Protein 8K5U (pdb70)

B-factor: mean 25.73, std 8.74, range [14.36, 67.32]

Secondary structure (DSSP, 8-state):
---EEEEE----SHHHHHHHHHTTTSEEEEESSSS-TT-TTEEEEEEESTTTTHHHHHHHHHHHTTTTEEEE--HIIIIIGGGT-HHHHHHHHH-SEEEESSTTGGGGS-HHHHTTEEE--------PPPP--SSSEEEEEES-S-GGG-HHHHHHHHHHTTT-TTEEEEEE---SSHHHHHHHHHHHHH-TTEEEEES--HHHHHHHHHHSSEEEE--S--S--HHHHHHHTTT--EEEE-SHHHHHHH-TT-S-EE-TT-HHHHHHHHHHHHTT----S-SHHHHHHHHHHHHGGGG-HHHHHHHHHHHHHHH-/---EEEEE----SHHHHHHHHHTTTSEEEEESSSS-SS-TTEEEEEEE-TTTTHHHHHHHHHHHTTTTEEEE--HHIIIIIHHH-HHHHHHHHH-SEEEESSTTGGGGS-HHHHTTEEE--------PPPP--SSSEEEEEES-S-GGG-HHHHHHHHHHTTT-TTEEEEEE----STTHHHHHHHHHHH-TTEEEEE---HHHHHHHHHHSSEEEE--S--S--HHHHHHHTTT--EEEESSHHHHHHH-TT-S-EE-TT-HHHHHHHHHHHHTTSS-BTTBPPPSHHHHHHHHHHHHGGGG-HHHHHHHHHHHHHHH-

Sequence (636 aa):
SRPSVAIVSPNWQTARRWQEFLDGTCNVRMTQRWPDDGSQDDVVMLALHARRSADSIEAWASVHGDRGLAVVLTGTDLYQDIVVDPRARHSLELAGQLVVLQDLGAEALPPALRGKTRVIYQSTPSQAAASKPDTVLQALMVGHLREVKSPQTLFQAARLLAGHDDIRIDHIGEALDPVLGEQALATQRDCPNYRWLGALPHDGTRERIRCAHLLVHASAMEGGAHVIMEAVCSGTPVLASRIPGNVGMLGADYAGYFTHGDAAALAALLVRCRQGQAVPADPLLARLGAQCALRAPLFAPEAERAALLRLVADLMSRPSVAIVSPNWQTARRWQEFLDGTCNVRMTQRWPDDGSQDDVVMLALHARRSADSIEAWASVHGDRGLAVVLTGTDLYQDIVVDPRARHSLELAGQLVVLQDLGAEALPPALRGKTRVIYQSTPSQAAASKPDTVLQALMVGHLREVKSPQTLFQAARLLAGHDDIRIDHIGEALDPVLGEQALATQRDCPNYRWLGALPHDGTRERIRCAHLLVHASAMEGGAHVIMEAVCSGTPVLASRIPGNVGMLGADYAGYFTHGDAAALAALLVRCRQGQAASGDVPADPLLARLGAQCALRAPLFAPEAERAALLRLVADLM

Foldseek 3Di:
DAAEEEEADCCQDDLNLLCVLCVVGHNYDYDNAAPDDPNPRHQAYEYEDLVSHLNNLVVCCVPPQQQRFEYEDKFCLLPPCLVDPVSSVVSLVRHQAYEFAFDLSLVSDDPVSSVRYDYFHAADAFAEADDADLQAAEEEEEEADDVQQVCVLVLVLLVVCLVPPRYAYEYEHAPPPVVSVVSLVVSVVVRVRYHYPHHDDPVVVLVVLRHGQAYEGQGPTIRADPSCLSNLSNLHFYQYEPYSNVCRQQHPPQPRYDHHPPSVRVNVVSVLLSQQGDVGPHCNSVSRRVSSPVSNVSRHSVSNSVVSVVSSVVSD/DAAEEEEADCVADDSVLLCVLCVPGHNYDYDHAPPDPPPPRHQAYEYEDLVSHLNRLVVVCVPVQQQRFEYEDKFCLLPPCLVPPVSSVVSLVSHQAYEFAFDLLLVSDDPVSSVRYDYFHAADAFAEADDADLQAAEEEEEEADDVQQVCVLVLVLLVVCLVPPRYAYEYEHAPPPPVSVVSLVVSCVVRVRYYYPHHDDPVVVLVVLSHGQEYEGQGPTIRADPSCLSNLRSLHFYQYEPYSNVCRQQHPPQPRYDHHSCSVRNSVSRVLLSQQRAAPVPRGGRCNSVSRSVSSPVRNVSRHSVRSSVVSVVVSVVSD

Radius of gyration: 29.6 Å; Cα contacts (8 Å, |Δi|>4): 1330; chains: 2; bounding box: 64×74×71 Å

Solvent-accessible surface area: 27263 Å² total; per-residue (Å²): 164,94,38,12,0,0,0,0,21,74,118,89,106,28,11,105,20,2,33,108,34,0,79,65,82,3,67,20,54,70,21,137,112,16,67,54,147,36,14,148,98,10,63,0,0,0,0,11,77,0,112,160,5,3,48,0,0,90,19,1,22,94,95,60,36,79,122,3,0,0,0,7,0,39,7,68,3,5,73,76,17,11,110,123,40,112,133,0,87,90,2,0,86,37,0,12,23,0,0,0,15,0,83,44,0,19,120,36,2,46,101,80,9,102,43,18,26,57,58,4,31,15,3,12,86,91,46,85,73,19,117,53,76,75,103,15,0,36,0,3,6,16,14,74,0,111,107,42,43,10,0,73,10,0,9,85,0,6,95,88,10,50,76,69,112,48,4,113,5,10,1,6,5,91,36,71,39,95,105,4,4,114,68,0,79,26,3,70,176,60,4,118,37,2,111,53,43,11,68,61,98,44,110,28,12,37,72,92,0,50,58,4,14,0,0,0,2,1,1,44,33,19,3,8,6,42,22,0,0,6,0,6,7,1,44,1,12,0,0,0,0,130,13,72,0,0,26,0,3,1,5,98,112,12,44,0,22,4,75,74,46,56,11,63,33,0,8,55,25,0,48,107,0,47,92,8,30,88,180,70,87,20,95,14,30,67,116,0,29,53,12,5,64,137,48,23,92,65,0,30,33,101,50,5,100,63,33,0,65,64,0,4,48,48,13,112,166,104,37,14,0,0,0,0,23,62,93,96,88,22,8,104,19,2,33,105,32,0,76,63,79,3,80,15,53,78,20,128,127,11,74,52,99,38,16,151,114,8,70,0,0,0,0,12,83,0,104,158,4,0,55,3,0,59,25,0,23,97,97,68,38,70,88,3,0,0,0,7,0,42,7,66,2,9,78,87,7,23,83,98,38,114,115,0,91,83,1,0,87,35,0,11,23,0,0,0,10,1,84,43,0,13,115,40,8,52,116,79,7,107,43,17,26,55,60,3,29,17,3,12,89,90,44,82,73,21,118,54,72,80,101,20,0,38,0,3,5,15,13,70,0,107,112,55,45,10,0,77,12,0,9,89,0,6,91,88,9,52,76,70,111,52,4,112,5,10,0,5,5,90,35,72,62,95,108,10,5,114,67,0,77,28,3,65,177,67,5,123,32,3,109,52,41,11,70,48,104,48,107,30,12,47,70,92,0,50,58,3,12,0,0,0,2,1,2,46,42,18,3,9,5,37,23,0,0,4,0,7,8,1,44,0,9,0,0,0,0,126,14,69,0,0,28,0,3,2,5,99,112,12,40,0,23,2,74,70,44,55,13,66,34,0,7,55,16,0,37,103,0,52,99,13,36,50,62,84,73,148,98,110,39,39,102,10,26,76,122,0,28,54,10,5,63,142,50,26,92,67,0,31,31,105,48,5,105,62,34,0,64,64,0,4,48,49,10,104

Organism: NCBI:txid1917967

Structure (mmCIF, N/CA/C/O backbone):
data_8K5U
#
_entry.id   8K5U
#
_cell.length_a   80.826
_cell.length_b   73.790
_cell.length_c   81.280
_cell.angle_alpha   90.00
_cell.angle_beta   116.11
_cell.angle_gamma   90.00
#
_symmetry.space_group_name_H-M   'P 1 21 1'
#
loop_
_entity.id
_entity.type
_entity.pdbx_description
1 polymer 'Se glycosyltransferase'
2 water water
#
loop_
_atom_site.group_PDB
_atom_site.id
_atom_site.type_symbol
_atom_site.label_atom_id
_atom_site.label_alt_id
_atom_site.label_comp_id
_atom_site.label_asym_id
_atom_site.label_entity_id
_atom_site.label_seq_id
_atom_site.pdbx_PDB_ins_code
_atom_site.Cartn_x
_atom_site.Cartn_y
_atom_site.Cartn_z
_atom_site.occupancy
_atom_site.B_iso_or_equiv
_atom_site.auth_seq_id
_atom_site.auth_comp_id
_atom_site.auth_asym_id
_atom_site.auth_atom_id
_atom_site.pdbx_PDB_model_num
ATOM 1 N N . SER A 1 2 ? 11.948 35.959 -23.178 1.00 35.65 2 SER A N 1
ATOM 2 C CA . SER A 1 2 ? 10.755 36.125 -22.356 1.00 37.35 2 SER A CA 1
ATOM 3 C C . SER A 1 2 ? 11.126 36.184 -20.861 1.00 39.31 2 SER A C 1
ATOM 4 O O . SER A 1 2 ? 10.292 36.527 -20.006 1.00 29.99 2 SER A O 1
ATOM 7 N N . ARG A 1 3 ? 12.388 35.858 -20.553 1.00 35.34 3 ARG A N 1
ATOM 8 C CA . ARG A 1 3 ? 12.900 35.931 -19.195 1.00 32.95 3 ARG A CA 1
ATOM 9 C C . ARG A 1 3 ? 14.275 36.583 -19.242 1.00 29.49 3 ARG A C 1
ATOM 10 O O . ARG A 1 3 ? 15.036 36.344 -20.187 1.00 28.02 3 ARG A O 1
ATOM 18 N N . PRO A 1 4 ? 14.614 37.420 -18.262 1.00 29.01 4 PRO A N 1
ATOM 19 C CA . PRO A 1 4 ? 15.926 38.080 -18.286 1.00 29.82 4 PRO A CA 1
ATOM 20 C C . PRO A 1 4 ? 17.048 37.081 -18.027 1.00 27.54 4 PRO A C 1
ATOM 21 O O . PRO A 1 4 ? 16.919 36.170 -17.204 1.00 21.41 4 PRO A O 1
ATOM 25 N N . SER A 1 5 ? 18.155 37.268 -18.748 1.00 27.24 5 SER A N 1
ATOM 26 C CA . SER A 1 5 ? 19.326 36.400 -18.674 1.00 23.08 5 SER A CA 1
ATOM 27 C C . SER A 1 5 ? 20.325 36.933 -17.650 1.00 25.82 5 SER A C 1
ATOM 28 O O . SER A 1 5 ? 20.849 38.046 -17.804 1.00 25.78 5 SER A O 1
ATOM 31 N N . VAL A 1 6 ? 20.596 36.129 -16.618 1.00 24.32 6 VAL A N 1
ATOM 32 C CA . VAL A 1 6 ? 21.445 36.491 -15.488 1.00 21.59 6 VAL A CA 1
ATOM 33 C C . VAL A 1 6 ? 22.633 35.540 -15.434 1.00 25.77 6 VAL A C 1
ATOM 34 O O . VAL A 1 6 ? 22.455 34.320 -15.372 1.00 25.02 6 VAL A O 1
ATOM 38 N N . ALA A 1 7 ? 23.841 36.090 -15.418 1.00 26.07 7 ALA A N 1
ATOM 39 C CA . ALA A 1 7 ? 25.049 35.287 -15.274 1.00 24.02 7 ALA A CA 1
ATOM 40 C C . ALA A 1 7 ? 25.552 35.369 -13.838 1.00 22.79 7 ALA A C 1
ATOM 41 O O . ALA A 1 7 ? 25.678 36.465 -13.277 1.00 22.52 7 ALA A O 1
ATOM 43 N N . ILE A 1 8 ? 25.828 34.214 -13.244 1.00 21.81 8 ILE A N 1
ATOM 44 C CA . ILE A 1 8 ? 26.478 34.127 -11.943 1.00 23.55 8 ILE A CA 1
ATOM 45 C C . ILE A 1 8 ? 27.896 33.624 -12.201 1.00 26.74 8 ILE A C 1
ATOM 46 O O . ILE A 1 8 ? 28.094 32.494 -12.666 1.00 25.76 8 ILE A O 1
ATOM 51 N N . VAL A 1 9 ? 28.891 34.473 -11.952 1.00 27.61 9 VAL A N 1
ATOM 52 C CA . VAL A 1 9 ? 30.287 34.118 -12.197 1.00 28.49 9 VAL A CA 1
ATOM 53 C C . VAL A 1 9 ? 30.896 33.627 -10.890 1.00 29.75 9 VAL A C 1
ATOM 54 O O . VAL A 1 9 ? 30.907 34.352 -9.887 1.00 27.28 9 VAL A O 1
ATOM 58 N N . SER A 1 10 ? 31.404 32.396 -10.898 1.00 31.12 10 SER A N 1
ATOM 59 C CA . SER A 1 10 ? 32.051 31.831 -9.721 1.00 34.22 10 SER A CA 1
ATOM 60 C C . SER A 1 10 ? 33.093 30.810 -10.170 1.00 38.04 10 SER A C 1
ATOM 61 O O . SER A 1 10 ? 32.917 30.175 -11.216 1.00 35.30 10 SER A O 1
ATOM 64 N N . PRO A 1 11 ? 34.173 30.601 -9.390 1.00 43.26 11 PRO A N 1
ATOM 65 C CA . PRO A 1 11 ? 35.231 29.719 -9.898 1.00 44.84 11 PRO A CA 1
ATOM 66 C C . PRO A 1 11 ? 34.878 28.245 -9.814 1.00 44.55 11 PRO A C 1
ATOM 67 O O . PRO A 1 11 ? 35.462 27.469 -10.567 1.00 46.55 11 PRO A O 1
ATOM 71 N N . ASN A 1 20 ? 24.694 22.831 -3.202 1.00 47.13 20 ASN A N 1
ATOM 72 C CA . ASN A 1 20 ? 23.352 23.412 -3.153 1.00 49.77 20 ASN A CA 1
ATOM 73 C C . ASN A 1 20 ? 23.266 24.527 -2.099 1.00 44.82 20 ASN A C 1
ATOM 74 O O . ASN A 1 20 ? 22.427 25.433 -2.189 1.00 38.71 20 ASN A O 1
ATOM 79 N N . TRP A 1 21 ? 24.164 24.463 -1.112 1.00 46.19 21 TRP A N 1
ATOM 80 C CA . TRP A 1 21 ? 24.222 25.444 -0.034 1.00 40.95 21 TRP A CA 1
ATOM 81 C C . TRP A 1 21 ? 25.174 26.597 -0.315 1.00 38.57 21 TRP A C 1
ATOM 82 O O . TRP A 1 21 ? 25.084 27.626 0.364 1.00 37.29 21 TRP A O 1
ATOM 93 N N . GLN A 1 22 ? 26.093 26.438 -1.267 1.00 40.04 22 GLN A N 1
ATOM 94 C CA . GLN A 1 22 ? 27.020 27.499 -1.635 1.00 34.47 22 GLN A CA 1
ATOM 95 C C . GLN A 1 22 ? 26.302 28.582 -2.433 1.00 28.56 22 GLN A C 1
ATOM 96 O O . GLN A 1 22 ? 25.259 28.350 -3.062 1.00 26.66 22 GLN A O 1
ATOM 102 N N . THR A 1 23 ? 26.876 29.786 -2.402 1.00 25.61 23 THR A N 1
ATOM 103 C CA . THR A 1 23 ? 26.131 30.964 -2.835 1.00 23.84 23 THR A CA 1
ATOM 104 C C . THR A 1 23 ? 25.721 30.864 -4.298 1.00 25.76 23 THR A C 1
ATOM 105 O O . THR A 1 23 ? 24.565 31.137 -4.648 1.00 22.21 23 THR A O 1
ATOM 109 N N . ALA A 1 24 ? 26.645 30.451 -5.169 1.00 21.15 24 ALA A N 1
ATOM 110 C CA . ALA A 1 24 ? 26.314 30.382 -6.588 1.00 23.32 24 ALA A CA 1
ATOM 111 C C . ALA A 1 24 ? 25.095 29.497 -6.828 1.00 26.08 24 ALA A C 1
ATOM 112 O O . ALA A 1 24 ? 24.205 29.855 -7.609 1.00 23.77 24 ALA A O 1
ATOM 114 N N . ARG A 1 25 ? 25.020 28.348 -6.149 1.00 24.42 25 ARG A N 1
ATOM 115 C CA . ARG A 1 25 ? 23.890 27.443 -6.354 1.00 29.07 25 ARG A CA 1
ATOM 116 C C . ARG A 1 25 ? 22.643 27.915 -5.615 1.00 24.95 25 ARG A C 1
ATOM 117 O O . ARG A 1 25 ? 21.531 27.820 -6.152 1.00 24.89 25 ARG A O 1
ATOM 125 N N . ARG A 1 26 ? 22.810 28.397 -4.378 1.00 22.37 26 ARG A N 1
ATOM 126 C CA . ARG A 1 26 ? 21.690 28.948 -3.621 1.00 24.79 26 ARG A CA 1
ATOM 127 C C . ARG A 1 26 ? 21.020 30.079 -4.392 1.00 23.00 26 ARG A C 1
ATOM 128 O O . ARG A 1 26 ? 19.793 30.113 -4.532 1.00 17.87 26 ARG A O 1
ATOM 136 N N . TRP A 1 27 ? 21.825 30.989 -4.939 1.00 20.86 27 TRP A N 1
ATOM 137 C CA . TRP A 1 27 ? 21.286 32.114 -5.689 1.00 20.63 27 TRP A CA 1
ATOM 138 C C . TRP A 1 27 ? 20.712 31.679 -7.028 1.00 22.82 27 TRP A C 1
ATOM 139 O O . TRP A 1 27 ? 19.727 32.262 -7.495 1.00 17.65 27 TRP A O 1
ATOM 150 N N . GLN A 1 28 ? 21.315 30.673 -7.664 1.00 18.85 28 GLN A N 1
ATOM 151 C CA . GLN A 1 28 ? 20.740 30.159 -8.898 1.00 23.87 28 GLN A CA 1
ATOM 152 C C . GLN A 1 28 ? 19.351 29.581 -8.658 1.00 25.79 28 GLN A C 1
ATOM 153 O O . GLN A 1 28 ? 18.443 29.769 -9.475 1.00 21.60 28 GLN A O 1
ATOM 159 N N . GLU A 1 29 ? 19.162 28.892 -7.530 1.00 25.04 29 GLU A N 1
ATOM 160 C CA . GLU A 1 29 ? 17.852 28.332 -7.224 1.00 26.43 29 GLU A CA 1
ATOM 161 C C . GLU A 1 29 ? 16.845 29.432 -6.895 1.00 22.63 29 GLU A C 1
ATOM 162 O O . GLU A 1 29 ? 15.697 29.376 -7.347 1.00 23.38 29 GLU A O 1
ATOM 168 N N . PHE A 1 30 ? 17.260 30.452 -6.142 1.00 21.08 30 PHE A N 1
ATOM 169 C CA . PHE A 1 30 ? 16.361 31.577 -5.872 1.00 25.04 30 PHE A CA 1
ATOM 170 C C . PHE A 1 30 ? 15.874 32.224 -7.166 1.00 23.52 30 PHE A C 1
ATOM 171 O O . PHE A 1 30 ? 14.702 32.589 -7.289 1.00 21.94 30 PHE A O 1
ATOM 179 N N . LEU A 1 31 ? 16.762 32.386 -8.139 1.00 23.26 31 LEU A N 1
ATOM 180 C CA . LEU A 1 31 ? 16.453 33.157 -9.334 1.00 25.12 31 LEU A CA 1
ATOM 181 C C . LEU A 1 31 ? 15.838 32.321 -10.448 1.00 27.49 31 LEU A C 1
ATOM 182 O O . LEU A 1 31 ? 15.331 32.891 -11.419 1.00 26.64 31 LEU A O 1
ATOM 187 N N . ASP A 1 32 ? 15.869 30.989 -10.321 1.00 27.62 32 ASP A N 1
ATOM 188 C CA . ASP A 1 32 ? 15.537 30.096 -11.423 1.00 28.68 32 ASP A CA 1
ATOM 189 C C . ASP A 1 32 ? 14.070 30.193 -11.831 1.00 28.48 32 ASP A C 1
ATOM 190 O O . ASP A 1 32 ? 13.729 29.848 -12.968 1.00 27.63 32 ASP A O 1
ATOM 195 N N . GLY A 1 33 ? 13.206 30.684 -10.944 1.00 28.64 33 GLY A N 1
ATOM 196 C CA . GLY A 1 33 ? 11.796 30.792 -11.278 1.00 30.71 33 GLY A CA 1
ATOM 197 C C . GLY A 1 33 ? 11.501 31.869 -12.306 1.00 30.92 33 GLY A C 1
ATOM 198 O O . GLY A 1 33 ? 10.682 31.669 -13.203 1.00 31.56 33 GLY A O 1
ATOM 199 N N . THR A 1 34 ? 12.151 33.029 -12.194 1.00 28.05 34 THR A N 1
ATOM 200 C CA . THR A 1 34 ? 11.790 34.155 -13.043 1.00 29.50 34 THR A CA 1
ATOM 201 C C . THR A 1 34 ? 12.821 34.524 -14.100 1.00 29.28 34 THR A C 1
ATOM 202 O O . THR A 1 34 ? 12.441 35.142 -15.100 1.00 30.70 34 THR A O 1
ATOM 206 N N . CYS A 1 35 ? 14.096 34.161 -13.915 1.00 26.82 35 CYS A N 1
ATOM 207 C CA . CYS A 1 35 ? 15.180 34.477 -14.837 1.00 25.94 35 CYS A CA 1
ATOM 208 C C . CYS A 1 35 ? 15.719 33.218 -15.515 1.00 29.79 35 CYS A C 1
ATOM 209 O O . CYS A 1 35 ? 15.519 32.093 -15.046 1.00 28.83 35 CYS A O 1
ATOM 212 N N . ASN A 1 36 ? 16.424 33.417 -16.629 1.00 28.44 36 ASN A N 1
ATOM 213 C CA . ASN A 1 36 ? 17.333 32.401 -17.164 1.00 29.77 36 ASN A CA 1
ATOM 214 C C . ASN A 1 36 ? 18.684 32.609 -16.499 1.00 27.57 36 ASN A C 1
ATOM 215 O O . ASN A 1 36 ? 19.453 33.482 -16.912 1.00 26.56 36 ASN A O 1
ATOM 220 N N . VAL A 1 37 ? 18.976 31.809 -15.472 1.00 28.24 37 VAL A N 1
ATOM 221 C CA . VAL A 1 37 ? 20.223 31.893 -14.719 1.00 29.26 37 VAL A CA 1
ATOM 222 C C . VAL A 1 37 ? 21.154 30.799 -15.192 1.00 28.70 37 VAL A C 1
ATOM 223 O O . VAL A 1 37 ? 20.717 29.690 -15.495 1.00 32.97 37 VAL A O 1
ATOM 227 N N . ARG A 1 38 ? 22.442 31.096 -15.212 1.00 30.78 38 ARG A N 1
ATOM 228 C CA . ARG A 1 38 ? 23.450 30.073 -15.442 1.00 34.17 38 ARG A CA 1
ATOM 229 C C . ARG A 1 38 ? 24.711 30.465 -14.696 1.00 34.67 38 ARG A C 1
ATOM 230 O O . ARG A 1 38 ? 25.126 31.633 -14.730 1.00 32.71 38 ARG A O 1
ATOM 238 N N . MET A 1 39 ? 25.287 29.491 -13.996 1.00 33.49 39 MET A N 1
ATOM 239 C CA . MET A 1 39 ? 26.595 29.664 -13.397 1.00 35.45 39 MET A CA 1
ATOM 240 C C . MET A 1 39 ? 27.660 29.444 -14.462 1.00 34.01 39 MET A C 1
ATOM 241 O O . MET A 1 39 ? 27.514 28.594 -15.346 1.00 33.64 39 MET A O 1
ATOM 246 N N . THR A 1 40 ? 28.717 30.245 -14.396 1.00 34.96 40 THR A N 1
ATOM 247 C CA . THR A 1 40 ? 29.822 30.113 -15.329 1.00 34.08 40 THR A CA 1
ATOM 248 C C . THR A 1 40 ? 31.074 30.621 -14.640 1.00 34.67 40 THR A C 1
ATOM 249 O O . THR A 1 40 ? 31.006 31.484 -13.758 1.00 32.57 40 THR A O 1
ATOM 253 N N . GLN A 1 41 ? 32.217 30.061 -15.033 1.00 34.00 41 GLN A N 1
ATOM 254 C CA . GLN A 1 41 ? 33.494 30.428 -14.435 1.00 33.76 41 GLN A CA 1
ATOM 255 C C . GLN A 1 41 ? 34.133 31.650 -15.087 1.00 32.55 41 GLN A C 1
ATOM 256 O O . GLN A 1 41 ? 34.865 32.383 -14.419 1.00 33.08 41 GLN A O 1
ATOM 262 N N . ARG A 1 42 ? 33.891 31.874 -16.376 1.00 32.69 42 ARG A N 1
ATOM 263 C CA . ARG A 1 42 ? 34.398 33.025 -17.109 1.00 35.53 42 ARG A CA 1
ATOM 264 C C . ARG A 1 42 ? 33.224 33.635 -17.852 1.00 37.97 42 ARG A C 1
ATOM 265 O O . ARG A 1 42 ? 32.379 32.902 -18.373 1.00 39.90 42 ARG A O 1
ATOM 273 N N . TRP A 1 43 ? 33.151 34.966 -17.910 1.00 36.53 43 TRP A N 1
ATOM 274 C CA . TRP A 1 43 ? 31.832 35.425 -18.328 1.00 37.21 43 TRP A CA 1
ATOM 275 C C . TRP A 1 43 ? 31.611 35.339 -19.830 1.00 41.31 43 TRP A C 1
ATOM 276 O O . TRP A 1 43 ? 30.683 34.634 -20.259 1.00 43.16 43 TRP A O 1
ATOM 287 N N . PRO A 1 44 ? 32.370 36.063 -20.672 1.00 35.35 44 PRO A N 1
ATOM 288 C CA . PRO A 1 44 ? 32.038 36.015 -22.101 1.00 37.92 44 PRO A CA 1
ATOM 289 C C . PRO A 1 44 ? 32.147 34.575 -22.575 1.00 39.72 44 PRO A C 1
ATOM 290 O O . PRO A 1 44 ? 33.192 34.162 -23.089 1.00 42.36 44 PRO A O 1
ATOM 294 N N . ASP A 1 45 ? 31.089 33.787 -22.344 1.00 37.15 45 ASP A N 1
ATOM 295 C CA . ASP A 1 45 ? 31.065 32.373 -22.697 1.00 42.49 45 ASP A CA 1
ATOM 296 C C . ASP A 1 45 ? 30.133 32.166 -23.888 1.00 46.82 45 ASP A C 1
ATOM 297 O O . ASP A 1 45 ? 29.868 33.102 -24.657 1.00 47.68 45 ASP A O 1
ATOM 302 N N . ASP A 1 46 ? 29.629 30.943 -24.034 1.00 47.98 46 ASP A N 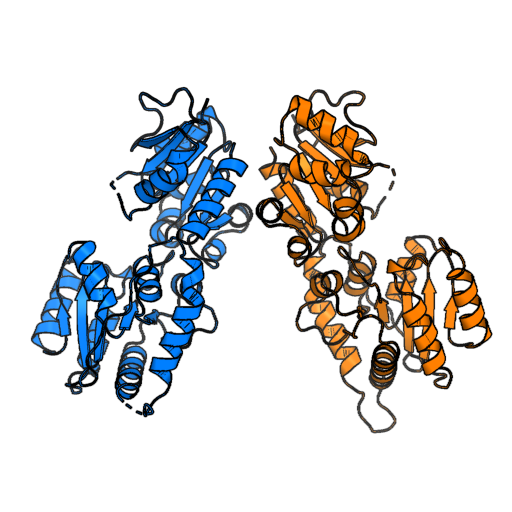1
ATOM 303 C CA . ASP A 1 46 ? 28.857 30.609 -25.223 1.00 51.46 46 ASP A CA 1
ATOM 304 C C . ASP A 1 46 ? 27.457 31.205 -25.163 1.00 47.85 46 ASP A C 1
ATOM 305 O O . ASP A 1 46 ? 26.970 31.772 -26.149 1.00 50.59 46 ASP A O 1
ATOM 310 N N . GLY A 1 47 ? 26.802 31.113 -24.010 1.00 48.59 47 GLY A N 1
ATOM 311 C CA . GLY A 1 47 ? 25.439 31.594 -23.907 1.00 49.04 47 GLY A CA 1
ATOM 312 C C . GLY A 1 47 ? 25.288 32.997 -23.353 1.00 44.52 47 GLY A C 1
ATOM 313 O O . GLY A 1 47 ? 24.331 33.277 -22.626 1.00 43.91 47 GLY A O 1
ATOM 314 N N . SER A 1 48 ? 26.204 33.896 -23.709 1.00 44.20 48 SER A N 1
ATOM 315 C CA . SER A 1 48 ? 26.288 35.209 -23.082 1.00 39.72 48 SER A CA 1
ATOM 316 C C . SER A 1 48 ? 25.561 36.306 -23.847 1.00 38.31 48 SER A C 1
ATOM 317 O O . SER A 1 48 ? 25.449 37.423 -23.333 1.00 33.73 48 SER A O 1
ATOM 320 N N . GLN A 1 49 ? 25.058 36.022 -25.048 1.00 40.58 49 GLN A N 1
ATOM 321 C CA . GLN A 1 49 ? 24.643 37.103 -25.936 1.00 41.09 49 GLN A CA 1
ATOM 322 C C . GLN A 1 49 ? 23.488 37.931 -25.376 1.00 37.39 49 GLN A C 1
ATOM 323 O O . GLN A 1 49 ? 23.326 39.088 -25.773 1.00 37.71 49 GLN A O 1
ATOM 329 N N . ASP A 1 50 ? 22.693 37.394 -24.452 1.00 36.35 50 ASP A N 1
ATOM 330 C CA . ASP A 1 50 ? 21.497 38.094 -23.998 1.00 35.12 50 ASP A CA 1
ATOM 331 C C . ASP A 1 50 ? 21.569 38.542 -22.537 1.00 31.47 50 ASP A C 1
ATOM 332 O O . ASP A 1 50 ? 20.570 39.036 -21.999 1.00 28.03 50 ASP A O 1
ATOM 337 N N . ASP A 1 51 ? 22.718 38.399 -21.886 1.00 26.97 51 ASP A N 1
ATOM 338 C CA . ASP A 1 51 ? 22.785 38.663 -20.455 1.00 27.51 51 ASP A CA 1
ATOM 339 C C . ASP A 1 51 ? 22.524 40.136 -20.167 1.00 26.82 51 ASP A C 1
ATOM 340 O O . ASP A 1 51 ? 23.049 41.017 -20.859 1.00 25.15 51 ASP A O 1
ATOM 345 N N . VAL A 1 52 ? 21.693 40.405 -19.158 1.00 25.49 52 VAL A N 1
ATOM 346 C CA . VAL A 1 52 ? 21.469 41.769 -18.697 1.00 24.71 52 VAL A CA 1
ATOM 347 C C . VAL A 1 52 ? 22.054 42.027 -17.314 1.00 19.97 52 VAL A C 1
ATOM 348 O O . VAL A 1 52 ? 22.314 43.189 -16.986 1.00 18.27 52 VAL A O 1
ATOM 352 N N . VAL A 1 53 ? 22.292 40.997 -16.508 1.00 21.30 53 VAL A N 1
ATOM 353 C CA . VAL A 1 53 ? 22.770 41.142 -15.133 1.00 19.61 53 VAL A CA 1
ATOM 354 C C . VAL A 1 53 ? 23.962 40.206 -14.958 1.00 23.25 53 VAL A C 1
ATOM 355 O O . VAL A 1 53 ? 23.923 39.053 -15.412 1.00 19.47 53 VAL A O 1
ATOM 359 N N . MET A 1 54 ? 25.020 40.689 -14.305 1.00 18.02 54 MET A N 1
ATOM 360 C CA . MET A 1 54 ? 26.094 39.808 -13.887 1.00 17.60 54 MET A CA 1
ATOM 361 C C . MET A 1 54 ? 26.248 39.896 -12.379 1.00 17.69 54 MET A C 1
ATOM 362 O O . MET A 1 54 ? 26.332 40.995 -11.820 1.00 17.77 54 MET A O 1
ATOM 367 N N . LEU A 1 55 ? 26.263 38.743 -11.725 1.00 16.37 55 LEU A N 1
ATOM 368 C CA . LEU A 1 55 ? 26.471 38.653 -10.282 1.00 18.28 55 LEU A CA 1
ATOM 369 C C . LEU A 1 55 ? 27.790 37.912 -10.073 1.00 21.28 55 LEU A C 1
ATOM 370 O O . LEU A 1 55 ? 27.858 36.690 -10.256 1.00 19.33 55 LEU A O 1
ATOM 375 N N . ALA A 1 56 ? 28.839 38.644 -9.697 1.00 19.13 56 ALA A N 1
ATOM 376 C CA . ALA A 1 56 ? 30.190 38.086 -9.658 1.00 20.84 56 ALA A CA 1
ATOM 377 C C . ALA A 1 56 ? 30.612 37.821 -8.218 1.00 21.44 56 ALA A C 1
ATOM 378 O O . ALA A 1 56 ? 30.514 38.708 -7.357 1.00 19.68 56 ALA A O 1
ATOM 380 N N . LEU A 1 57 ? 31.049 36.595 -7.957 1.00 19.84 57 LEU A N 1
ATOM 381 C CA . LEU A 1 57 ? 31.590 36.194 -6.664 1.00 29.42 57 LEU A CA 1
ATOM 382 C C . LEU A 1 57 ? 33.117 36.160 -6.724 1.00 29.24 57 LEU A C 1
ATOM 383 O O . LEU A 1 57 ? 33.703 35.884 -7.774 1.00 30.75 57 LEU A O 1
ATOM 388 N N . HIS A 1 58 ? 33.754 36.472 -5.594 1.00 29.89 58 HIS A N 1
ATOM 389 C CA . HIS A 1 58 ? 35.211 36.376 -5.460 1.00 34.70 58 HIS A CA 1
ATOM 390 C C . HIS A 1 58 ? 35.905 37.286 -6.465 1.00 37.40 58 HIS A C 1
ATOM 391 O O . HIS A 1 58 ? 36.378 36.811 -7.506 1.00 36.84 58 HIS A O 1
ATOM 398 N N . ALA A 1 59 ? 35.981 38.586 -6.147 1.00 36.09 59 ALA A N 1
ATOM 399 C CA . ALA A 1 59 ? 36.416 39.587 -7.120 1.00 35.51 59 ALA A CA 1
ATOM 400 C C . ALA A 1 59 ? 37.803 39.282 -7.690 1.00 38.13 59 ALA A C 1
ATOM 401 O O . ALA A 1 59 ? 38.047 39.478 -8.889 1.00 34.60 59 ALA A O 1
ATOM 403 N N . ARG A 1 60 ? 38.722 38.790 -6.854 1.00 36.07 60 ARG A N 1
ATOM 404 C CA . ARG A 1 60 ? 40.087 38.563 -7.317 1.00 34.33 60 ARG A CA 1
ATOM 405 C C . ARG A 1 60 ? 40.138 37.505 -8.415 1.00 35.36 60 ARG A C 1
ATOM 406 O O . ARG A 1 60 ? 40.726 37.727 -9.477 1.00 35.34 60 ARG A O 1
ATOM 414 N N . ARG A 1 61 ? 39.543 36.340 -8.178 1.00 35.05 61 ARG A N 1
ATOM 415 C CA . ARG A 1 61 ? 39.601 35.297 -9.193 1.00 35.82 61 ARG A CA 1
ATOM 416 C C . ARG A 1 61 ? 38.683 35.588 -10.372 1.00 35.69 61 ARG A C 1
ATOM 417 O O . ARG A 1 61 ? 38.920 35.067 -11.466 1.00 34.95 61 ARG A O 1
ATOM 425 N N . SER A 1 62 ? 37.664 36.433 -10.192 1.00 32.56 62 SER A N 1
ATOM 426 C CA . SER A 1 62 ? 36.730 36.750 -11.264 1.00 32.69 62 SER A CA 1
ATOM 427 C C . SER A 1 62 ? 36.905 38.174 -11.797 1.00 33.70 62 SER A C 1
ATOM 428 O O . SER A 1 62 ? 35.957 38.763 -12.321 1.00 30.49 62 SER A O 1
ATOM 431 N N . ALA A 1 63 ? 38.111 38.741 -11.711 1.00 32.49 63 ALA A N 1
ATOM 432 C CA . ALA A 1 63 ? 38.351 40.143 -12.147 1.00 33.36 63 ALA A CA 1
ATOM 433 C C . ALA A 1 63 ? 38.279 40.291 -13.669 1.00 33.25 63 ALA A C 1
ATOM 434 O O . ALA A 1 63 ? 37.745 41.289 -14.120 1.00 31.50 63 ALA A O 1
ATOM 436 N N . ASP A 1 64 ? 38.827 39.338 -14.411 1.00 33.58 64 ASP A N 1
ATOM 437 C CA . ASP A 1 64 ? 38.801 39.360 -15.896 1.00 32.87 64 ASP A CA 1
ATOM 438 C C . ASP A 1 64 ? 37.359 39.384 -16.409 1.00 32.75 64 ASP A C 1
ATOM 439 O O . ASP A 1 64 ? 37.110 40.066 -17.393 1.00 32.13 64 ASP A O 1
ATOM 444 N N . SER A 1 65 ? 36.469 38.650 -15.752 1.00 31.54 65 SER A N 1
ATOM 445 C CA . SER A 1 65 ? 35.046 38.605 -16.148 1.00 31.09 65 SER A CA 1
ATOM 446 C C . SER A 1 65 ? 34.347 39.906 -15.731 1.00 28.63 65 SER A C 1
ATOM 447 O O . SER A 1 65 ? 33.485 40.356 -16.477 1.00 28.05 65 SER A O 1
ATOM 450 N N . ILE A 1 66 ? 34.721 40.476 -14.586 1.00 25.92 66 ILE A N 1
ATOM 451 C CA . ILE A 1 66 ? 34.175 41.771 -14.201 1.00 27.17 66 ILE A CA 1
ATOM 452 C C . ILE A 1 66 ? 34.628 42.849 -15.178 1.00 26.91 66 ILE A C 1
ATOM 453 O O . ILE A 1 66 ? 33.840 43.704 -15.592 1.00 24.91 66 ILE A O 1
ATOM 458 N N . GLU A 1 67 ? 35.896 42.806 -15.585 1.00 25.25 67 GLU A N 1
ATOM 459 C CA . GLU A 1 67 ? 36.416 43.810 -16.504 1.00 27.38 67 GLU A CA 1
ATOM 460 C C . GLU A 1 67 ? 35.873 43.599 -17.915 1.00 25.33 67 GLU A C 1
ATOM 461 O O . GLU A 1 67 ? 35.639 44.571 -18.642 1.00 24.15 67 GLU A O 1
ATOM 467 N N . ALA A 1 68 ? 35.629 42.345 -18.306 1.00 25.02 68 ALA A N 1
ATOM 468 C CA . ALA A 1 68 ? 34.991 42.088 -19.592 1.00 24.45 68 ALA A CA 1
ATOM 469 C C . ALA A 1 68 ? 33.597 42.700 -19.640 1.00 25.00 68 ALA A C 1
ATOM 470 O O . ALA A 1 68 ? 33.204 43.304 -20.648 1.00 23.33 68 ALA A O 1
ATOM 472 N N . TRP A 1 69 ? 32.839 42.557 -18.555 1.00 24.64 69 TRP A N 1
ATOM 473 C CA . TRP A 1 69 ? 31.489 43.115 -18.495 1.00 25.26 69 TRP A CA 1
ATOM 474 C C . TRP A 1 69 ? 31.520 44.634 -18.617 1.00 23.44 69 TRP A C 1
ATOM 475 O O . TRP A 1 69 ? 30.763 45.226 -19.400 1.00 23.45 69 TRP A O 1
ATOM 486 N N . ALA A 1 70 ? 32.397 45.284 -17.846 1.00 21.72 70 ALA A N 1
ATOM 487 C CA . ALA A 1 70 ? 32.463 46.743 -17.848 1.00 23.24 70 ALA A CA 1
ATOM 488 C C . ALA A 1 70 ? 32.820 47.292 -19.223 1.00 22.96 70 ALA A C 1
ATOM 489 O O . ALA A 1 70 ? 32.339 48.371 -19.603 1.00 21.48 70 ALA A O 1
ATOM 491 N N . SER A 1 71 ? 33.660 46.570 -19.985 1.00 24.72 71 SER A N 1
ATOM 492 C CA . SER A 1 71 ? 34.035 47.017 -21.328 1.00 24.19 71 SER A CA 1
ATOM 493 C C . SER A 1 71 ? 32.852 47.000 -22.291 1.00 25.29 71 SER A C 1
ATOM 494 O O . SER A 1 71 ? 32.888 47.681 -23.324 1.00 22.70 71 SER A O 1
ATOM 497 N N . VAL A 1 72 ? 31.795 46.265 -21.954 1.00 25.62 72 VAL A N 1
ATOM 498 C CA . VAL A 1 72 ? 30.609 46.153 -22.784 1.00 24.28 72 VAL A CA 1
ATOM 499 C C . VAL A 1 72 ? 29.446 46.947 -22.201 1.00 25.99 72 VAL A C 1
ATOM 500 O O . VAL A 1 72 ? 28.659 47.542 -22.943 1.00 25.17 72 VAL A O 1
ATOM 504 N N . HIS A 1 73 ? 29.346 47.004 -20.873 1.00 24.07 73 HIS A N 1
ATOM 505 C CA . HIS A 1 73 ? 28.183 47.590 -20.228 1.00 24.47 73 HIS A CA 1
ATOM 506 C C . HIS A 1 73 ? 28.490 48.720 -19.257 1.00 26.65 73 HIS A C 1
ATOM 507 O O . HIS A 1 73 ? 27.546 49.364 -18.774 1.00 23.45 73 HIS A O 1
ATOM 514 N N . GLY A 1 74 ? 29.763 49.000 -18.971 1.00 22.48 74 GLY A N 1
ATOM 515 C CA . GLY A 1 74 ? 30.050 49.817 -17.805 1.00 22.68 74 GLY A CA 1
ATOM 516 C C . GLY A 1 74 ? 29.650 49.052 -16.561 1.00 21.54 74 GLY A C 1
ATOM 517 O O . GLY A 1 74 ? 29.773 47.823 -16.502 1.00 18.85 74 GLY A O 1
ATOM 518 N N . ASP A 1 75 ? 29.129 49.766 -15.560 1.00 20.55 75 ASP A N 1
ATOM 519 C CA . ASP A 1 75 ? 28.622 49.095 -14.369 1.00 20.75 75 ASP A CA 1
ATOM 520 C C . ASP A 1 75 ? 27.136 48.708 -14.489 1.00 22.08 75 ASP A C 1
ATOM 521 O O . ASP A 1 75 ? 26.540 48.246 -13.509 1.00 18.73 75 ASP A O 1
ATOM 526 N N . ARG A 1 76 ? 26.529 48.885 -15.658 1.00 22.10 76 ARG A N 1
ATOM 527 C CA . ARG A 1 76 ? 25.111 48.566 -15.808 1.00 23.33 76 ARG A CA 1
ATOM 528 C C . ARG A 1 76 ? 24.897 47.072 -15.620 1.00 21.07 76 ARG A C 1
ATOM 529 O O . ARG A 1 76 ? 25.502 46.253 -16.324 1.00 20.51 76 ARG A O 1
ATOM 537 N N . GLY A 1 77 ? 24.066 46.717 -14.645 1.00 19.06 77 GLY A N 1
ATOM 538 C CA . GLY A 1 77 ? 23.738 45.327 -14.416 1.00 21.87 77 GLY A CA 1
ATOM 539 C C . GLY A 1 77 ? 24.757 44.526 -13.639 1.00 19.39 77 GLY A C 1
ATOM 540 O O . GLY A 1 77 ? 24.584 43.308 -13.507 1.00 16.44 77 GLY A O 1
ATOM 541 N N . LEU A 1 78 ? 25.801 45.167 -13.101 1.00 21.04 78 LEU A N 1
ATOM 542 C CA . LEU A 1 78 ? 26.914 44.473 -12.458 1.00 17.89 78 LEU A CA 1
ATOM 543 C C . LEU A 1 78 ? 26.858 44.639 -10.940 1.00 19.13 78 LEU A C 1
ATOM 544 O O . LEU A 1 78 ? 26.832 45.769 -10.434 1.00 19.24 78 LEU A O 1
ATOM 549 N N . ALA A 1 79 ? 26.849 43.517 -10.217 1.00 15.89 79 ALA A N 1
ATOM 550 C CA . ALA A 1 79 ? 27.060 43.509 -8.775 1.00 17.51 79 ALA A CA 1
ATOM 551 C C . ALA A 1 79 ? 28.179 42.545 -8.409 1.00 18.77 79 ALA A C 1
ATOM 552 O O . ALA A 1 79 ? 28.340 41.497 -9.036 1.00 19.10 79 ALA A O 1
ATOM 554 N N . VAL A 1 80 ? 28.942 42.905 -7.372 1.00 21.92 80 VAL A N 1
ATOM 555 C CA . VAL A 1 80 ? 30.036 42.085 -6.852 1.00 18.46 80 VAL A CA 1
ATOM 556 C C . VAL A 1 80 ? 29.750 41.768 -5.384 1.00 15.29 80 VAL A C 1
ATOM 557 O O . VAL A 1 80 ? 29.409 42.663 -4.606 1.00 16.44 80 VAL A O 1
ATOM 561 N N . VAL A 1 81 ? 29.876 40.497 -5.005 1.00 18.25 81 VAL A N 1
ATOM 562 C CA . VAL A 1 81 ? 29.603 40.040 -3.640 1.00 18.79 81 VAL A CA 1
ATOM 563 C C . VAL A 1 81 ? 30.925 39.919 -2.882 1.00 21.44 81 VAL A C 1
ATOM 564 O O . VAL A 1 81 ? 31.901 39.394 -3.420 1.00 21.49 81 VAL A O 1
ATOM 568 N N . LEU A 1 82 ? 30.971 40.406 -1.639 1.00 22.80 82 LEU A N 1
ATOM 569 C CA . LEU A 1 82 ? 32.228 40.524 -0.897 1.00 22.70 82 LEU A CA 1
ATOM 570 C C . LEU A 1 82 ? 32.218 39.634 0.331 1.00 26.30 82 LEU A C 1
ATOM 571 O O . LEU A 1 82 ? 31.246 39.632 1.088 1.00 24.68 82 LEU A O 1
ATOM 576 N N . THR A 1 83 ? 33.304 38.886 0.525 1.00 30.23 83 THR A N 1
ATOM 577 C CA . THR A 1 83 ? 33.526 38.095 1.727 1.00 29.36 83 THR A CA 1
ATOM 578 C C . THR A 1 83 ? 34.685 38.692 2.525 1.00 32.17 83 THR A C 1
ATOM 579 O O . THR A 1 83 ? 35.246 39.734 2.177 1.00 31.78 83 THR A O 1
ATOM 583 N N . GLY A 1 84 ? 35.032 38.027 3.625 1.00 31.26 84 GLY A N 1
ATOM 584 C CA . GLY A 1 84 ? 36.108 38.532 4.459 1.00 33.44 84 GLY A CA 1
ATOM 585 C C . GLY A 1 84 ? 37.426 38.569 3.718 1.00 35.92 84 GLY A C 1
ATOM 586 O O . GLY A 1 84 ? 38.188 39.531 3.834 1.00 37.68 84 GLY A O 1
ATOM 587 N N . THR A 1 85 ? 37.700 37.531 2.924 1.00 33.94 85 THR A N 1
ATOM 588 C CA . THR A 1 85 ? 38.918 37.513 2.118 1.00 42.21 85 THR A CA 1
ATOM 589 C C . THR A 1 85 ? 38.978 38.717 1.177 1.00 42.74 85 THR A C 1
ATOM 590 O O . THR A 1 85 ? 40.046 39.316 0.989 1.00 44.91 85 THR A O 1
ATOM 594 N N . ASP A 1 86 ? 37.837 39.101 0.598 1.00 38.79 86 ASP A N 1
ATOM 595 C CA . ASP A 1 86 ? 37.783 40.311 -0.222 1.00 40.04 86 ASP A CA 1
ATOM 596 C C . ASP A 1 86 ? 38.034 41.559 0.620 1.00 39.88 86 ASP A C 1
ATOM 597 O O . ASP A 1 86 ? 38.877 42.391 0.272 1.00 42.85 86 ASP A O 1
ATOM 602 N N . LEU A 1 87 ? 37.319 41.695 1.743 1.00 36.74 87 LEU A N 1
ATOM 603 C CA . LEU A 1 87 ? 37.290 42.957 2.481 1.00 36.39 87 LEU A CA 1
ATOM 604 C C . LEU A 1 87 ? 38.648 43.299 3.094 1.00 42.24 87 LEU A C 1
ATOM 605 O O . LEU A 1 87 ? 39.103 44.443 3.012 1.00 40.51 87 LEU A O 1
ATOM 610 N N . TYR A 1 88 ? 39.306 42.329 3.730 1.00 42.65 88 TYR A N 1
ATOM 611 C CA . TYR A 1 88 ? 40.488 42.636 4.526 1.00 46.85 88 TYR A CA 1
ATOM 612 C C . TYR A 1 88 ? 41.805 42.184 3.910 1.00 50.80 88 TYR A C 1
ATOM 613 O O . TYR A 1 88 ? 42.854 42.682 4.329 1.00 51.90 88 TYR A O 1
ATOM 622 N N . GLN A 1 89 ? 41.783 41.271 2.936 1.00 47.85 89 GLN A N 1
ATOM 623 C CA . GLN A 1 89 ? 42.997 40.826 2.251 1.00 49.81 89 GLN A CA 1
ATOM 624 C C . GLN A 1 89 ? 43.059 41.353 0.828 1.00 47.74 89 GLN A C 1
ATOM 625 O O . GLN A 1 89 ? 43.925 42.174 0.511 1.00 47.62 89 GLN A O 1
ATOM 631 N N . ASP A 1 90 ? 42.152 40.916 -0.057 1.00 48.85 90 ASP A N 1
ATOM 632 C CA . ASP A 1 90 ? 42.382 41.063 -1.493 1.00 48.47 90 ASP A CA 1
ATOM 633 C C . ASP A 1 90 ? 42.303 42.514 -1.964 1.00 46.58 90 ASP A C 1
ATOM 634 O O . ASP A 1 90 ? 43.044 42.897 -2.877 1.00 41.46 90 ASP A O 1
ATOM 639 N N . ILE A 1 91 ? 41.425 43.334 -1.375 1.00 44.02 91 ILE A N 1
ATOM 640 C CA . ILE A 1 91 ? 41.277 44.712 -1.847 1.00 42.77 91 ILE A CA 1
ATOM 641 C C . ILE A 1 91 ? 42.339 45.661 -1.321 1.00 48.07 91 ILE A C 1
ATOM 642 O O . ILE A 1 91 ? 42.344 46.835 -1.714 1.00 48.93 91 ILE A O 1
ATOM 647 N N . VAL A 1 92 ? 43.220 45.211 -0.431 1.00 46.86 92 VAL A N 1
ATOM 648 C CA . VAL A 1 92 ? 44.360 46.008 0.009 1.00 52.81 92 VAL A CA 1
ATOM 649 C C . VAL A 1 92 ? 45.675 45.462 -0.518 1.00 52.34 92 VAL A C 1
ATOM 650 O O . VAL A 1 92 ? 46.740 45.998 -0.180 1.00 52.04 92 VAL A O 1
ATOM 654 N N . VAL A 1 93 ? 45.635 44.420 -1.343 1.00 50.25 93 VAL A N 1
ATOM 655 C CA . VAL A 1 93 ? 46.833 43.687 -1.724 1.00 51.06 93 VAL A CA 1
ATOM 656 C C . VAL A 1 93 ? 46.828 43.450 -3.229 1.00 45.14 93 VAL A C 1
ATOM 657 O O . VAL A 1 93 ? 47.876 43.514 -3.880 1.00 43.51 93 VAL A O 1
ATOM 661 N N . ASP A 1 94 ? 45.654 43.189 -3.793 1.00 44.37 94 ASP A N 1
ATOM 662 C CA . ASP A 1 94 ? 45.538 42.896 -5.219 1.00 40.42 94 ASP A CA 1
ATOM 663 C C . ASP A 1 94 ? 44.896 44.074 -5.935 1.00 39.91 94 ASP A C 1
ATOM 664 O O . ASP A 1 94 ? 43.677 44.277 -5.814 1.00 34.45 94 ASP A O 1
ATOM 669 N N . PRO A 1 95 ? 45.659 44.870 -6.687 1.00 39.62 95 PRO A N 1
ATOM 670 C CA . PRO A 1 95 ? 45.070 46.066 -7.311 1.00 34.88 95 PRO A CA 1
ATOM 671 C C . PRO A 1 95 ? 43.998 45.741 -8.334 1.00 34.03 95 PRO A C 1
ATOM 672 O O . PRO A 1 95 ? 43.068 46.534 -8.511 1.00 32.34 95 PRO A O 1
ATOM 676 N N . ARG A 1 96 ? 44.081 44.590 -8.999 1.00 35.81 96 ARG A N 1
ATOM 677 C CA . ARG A 1 96 ? 42.990 44.199 -9.882 1.00 35.09 96 ARG A CA 1
ATOM 678 C C . ARG A 1 96 ? 41.747 43.813 -9.091 1.00 32.69 96 ARG A C 1
ATOM 679 O O . ARG A 1 96 ? 40.619 44.052 -9.544 1.00 29.07 96 ARG A O 1
ATOM 687 N N . ALA A 1 97 ? 41.928 43.220 -7.908 1.00 31.32 97 ALA A N 1
ATOM 688 C CA . ALA A 1 97 ? 40.775 42.892 -7.079 1.00 30.66 97 ALA A CA 1
ATOM 689 C C . ALA A 1 97 ? 40.087 44.157 -6.578 1.00 30.28 97 ALA A C 1
ATOM 690 O O . ALA A 1 97 ? 38.855 44.263 -6.634 1.00 25.82 97 ALA A O 1
ATOM 692 N N . ARG A 1 98 ? 40.868 45.128 -6.090 1.00 28.86 98 ARG A N 1
ATOM 693 C CA . ARG A 1 98 ? 40.286 46.391 -5.648 1.00 28.61 98 ARG A CA 1
ATOM 694 C C . ARG A 1 98 ? 39.557 47.092 -6.788 1.00 25.05 98 ARG A C 1
ATOM 695 O O . ARG A 1 98 ? 38.508 47.710 -6.571 1.00 26.76 98 ARG A O 1
ATOM 703 N N . HIS A 1 99 ? 40.093 47.007 -8.011 1.00 22.58 99 HIS A N 1
ATOM 704 C CA . HIS A 1 99 ? 39.487 47.726 -9.126 1.00 23.10 99 HIS A CA 1
ATOM 705 C C . HIS A 1 99 ? 38.156 47.114 -9.545 1.00 23.25 99 HIS A C 1
ATOM 706 O O . HIS A 1 99 ? 37.295 47.835 -10.059 1.00 20.81 99 HIS A O 1
ATOM 713 N N . SER A 1 100 ? 37.964 45.802 -9.331 1.00 22.16 100 SER A N 1
ATOM 714 C CA . SER A 1 100 ? 36.649 45.188 -9.539 1.00 22.58 100 SER A CA 1
ATOM 715 C C . SER A 1 100 ? 35.575 45.861 -8.701 1.00 21.23 100 SER A C 1
ATOM 716 O O . SER A 1 100 ? 34.434 46.017 -9.151 1.00 21.32 100 SER A O 1
ATOM 719 N N . LEU A 1 101 ? 35.902 46.223 -7.459 1.00 21.67 101 LEU A N 1
ATOM 720 C CA . LEU A 1 101 ? 34.930 46.926 -6.630 1.00 20.14 101 LEU A CA 1
ATOM 721 C C . LEU A 1 101 ? 34.561 48.279 -7.225 1.00 21.89 101 LEU A C 1
ATOM 722 O O . LEU A 1 101 ? 33.412 48.726 -7.087 1.00 19.76 101 LEU A O 1
ATOM 727 N N . GLU A 1 102 ? 35.519 48.947 -7.877 1.00 20.15 102 GLU A N 1
ATOM 728 C CA . GLU A 1 102 ? 35.270 50.229 -8.531 1.00 20.28 102 GLU A CA 1
ATOM 729 C C . GLU A 1 102 ? 34.507 50.076 -9.839 1.00 19.14 102 GLU A C 1
ATOM 730 O O . GLU A 1 102 ? 33.828 51.019 -10.265 1.00 20.95 102 GLU A O 1
ATOM 736 N N . LEU A 1 103 ? 34.589 48.917 -10.490 1.00 21.28 103 LEU A N 1
ATOM 737 C CA . LEU A 1 103 ? 33.766 48.689 -11.674 1.00 22.08 103 LEU A CA 1
ATOM 738 C C . LEU A 1 103 ? 32.311 48.363 -11.334 1.00 22.58 103 LEU A C 1
ATOM 739 O O . LEU A 1 103 ? 31.438 48.565 -12.183 1.00 21.65 103 LEU A O 1
ATOM 744 N N . ALA A 1 104 ? 32.031 47.890 -10.119 1.00 18.45 104 ALA A N 1
ATOM 745 C CA . ALA A 1 104 ? 30.719 47.343 -9.796 1.00 20.90 104 ALA A CA 1
ATOM 746 C C . ALA A 1 104 ? 29.633 48.410 -9.760 1.00 21.28 104 ALA A C 1
ATOM 747 O O . ALA A 1 104 ? 29.849 49.524 -9.283 1.00 21.16 104 ALA A O 1
ATOM 749 N N . GLY A 1 105 ? 28.437 48.043 -10.227 1.00 19.79 105 GLY A N 1
ATOM 750 C CA . GLY A 1 105 ? 27.288 48.907 -10.020 1.00 19.82 105 GLY A CA 1
ATOM 751 C C . GLY A 1 105 ? 26.829 48.893 -8.574 1.00 19.85 105 GLY A C 1
ATOM 752 O O . GLY A 1 105 ? 26.528 49.939 -7.994 1.00 18.14 105 GLY A O 1
ATOM 753 N N . GLN A 1 106 ? 26.790 47.712 -7.968 1.00 19.07 106 GLN A N 1
ATOM 754 C CA . GLN A 1 106 ? 26.382 47.539 -6.585 1.00 17.77 106 GLN A CA 1
ATOM 755 C C . GLN A 1 106 ? 27.351 46.559 -5.945 1.00 19.83 106 GLN A C 1
ATOM 756 O O . GLN A 1 106 ? 27.820 45.636 -6.612 1.00 20.47 106 GLN A O 1
ATOM 762 N N . LEU A 1 107 ? 27.659 46.758 -4.664 1.00 16.56 107 LEU A N 1
ATOM 763 C CA . LEU A 1 107 ? 28.456 45.814 -3.893 1.00 17.35 107 LEU A CA 1
ATOM 764 C C . LEU A 1 107 ? 27.559 45.197 -2.832 1.00 16.71 107 LEU A C 1
ATOM 765 O O . LEU A 1 107 ? 26.659 45.869 -2.313 1.00 16.73 107 LEU A O 1
ATOM 770 N N . VAL A 1 108 ? 27.790 43.920 -2.530 1.00 14.88 108 VAL A N 1
ATOM 771 C CA . VAL A 1 108 ? 27.016 43.192 -1.530 1.00 17.60 108 VAL A CA 1
ATOM 772 C C . VAL A 1 108 ? 27.946 42.705 -0.424 1.00 18.67 108 VAL A C 1
ATOM 773 O O . VAL A 1 108 ? 28.938 42.015 -0.699 1.00 17.22 108 VAL A O 1
ATOM 777 N N . VAL A 1 109 ? 27.605 43.022 0.824 1.00 17.03 109 VAL A N 1
ATOM 778 C CA . VAL A 1 109 ? 28.251 42.407 1.978 1.00 16.82 109 VAL A CA 1
ATOM 779 C C . VAL A 1 109 ? 27.257 41.495 2.693 1.00 18.33 109 VAL A C 1
ATOM 780 O O . VAL A 1 109 ? 26.051 41.544 2.459 1.00 17.86 109 VAL A O 1
ATOM 784 N N . LEU A 1 110 ? 27.775 40.674 3.610 1.00 18.48 110 LEU A N 1
ATOM 785 C CA . LEU A 1 110 ? 27.001 39.565 4.163 1.00 20.59 110 LEU A CA 1
ATOM 786 C C . LEU A 1 110 ? 26.431 39.827 5.554 1.00 21.07 110 LEU A C 1
ATOM 787 O O . LEU A 1 110 ? 25.775 38.939 6.110 1.00 23.28 110 LEU A O 1
ATOM 792 N N . GLN A 1 111 ? 26.667 41.003 6.129 1.00 17.54 111 GLN A N 1
ATOM 793 C CA . GLN A 1 111 ? 26.116 41.384 7.425 1.00 20.00 111 GLN A CA 1
ATOM 794 C C . GLN A 1 111 ? 26.335 42.886 7.589 1.00 21.58 111 GLN A C 1
ATOM 795 O O . GLN A 1 111 ? 27.125 43.499 6.863 1.00 20.16 111 GLN A O 1
ATOM 801 N N . ASP A 1 112 ? 25.621 43.475 8.551 1.00 22.64 112 ASP A N 1
ATOM 802 C CA . ASP A 1 112 ? 25.418 44.920 8.552 1.00 23.20 112 ASP A CA 1
ATOM 803 C C . ASP A 1 112 ? 26.629 45.713 9.037 1.00 26.65 112 ASP A C 1
ATOM 804 O O . ASP A 1 112 ? 26.512 46.930 9.190 1.00 30.14 112 ASP A O 1
ATOM 809 N N . LEU A 1 113 ? 27.786 45.080 9.253 1.00 22.13 113 LEU A N 1
ATOM 810 C CA . LEU A 1 113 ? 29.021 45.810 9.492 1.00 24.88 113 LEU A CA 1
ATOM 811 C C . LEU A 1 113 ? 30.046 45.625 8.386 1.00 25.59 113 LEU A C 1
ATOM 812 O O . LEU A 1 113 ? 31.115 46.234 8.455 1.00 24.03 113 LEU A O 1
ATOM 817 N N . GLY A 1 114 ? 29.758 44.813 7.369 1.00 21.86 114 GLY A N 1
ATOM 818 C CA . GLY A 1 114 ? 30.722 44.600 6.304 1.00 22.49 114 GLY A CA 1
ATOM 819 C C . GLY A 1 114 ? 31.082 45.855 5.531 1.00 27.99 114 GLY A C 1
ATOM 820 O O . GLY A 1 114 ? 32.142 45.904 4.888 1.00 29.12 114 GLY A O 1
ATOM 821 N N . ALA A 1 115 ? 30.240 46.884 5.592 1.00 24.18 115 ALA A N 1
ATOM 822 C CA . ALA A 1 115 ? 30.472 48.061 4.769 1.00 25.84 115 ALA A CA 1
ATOM 823 C C . ALA A 1 115 ? 31.455 49.034 5.406 1.00 32.62 115 ALA A C 1
ATOM 824 O O . ALA A 1 115 ? 32.053 49.847 4.695 1.00 30.68 115 ALA A O 1
ATOM 826 N N . GLU A 1 116 ? 31.648 48.954 6.722 1.00 31.96 116 GLU A N 1
ATOM 827 C CA . GLU A 1 116 ? 32.585 49.835 7.401 1.00 34.98 116 GLU A CA 1
ATOM 828 C C . GLU A 1 116 ? 34.029 49.460 7.113 1.00 34.71 116 GLU A C 1
ATOM 829 O O . GLU A 1 116 ? 34.932 50.262 7.364 1.00 32.61 116 GLU A O 1
ATOM 835 N N . ALA A 1 117 ? 34.269 48.266 6.586 1.00 34.71 117 ALA A N 1
ATOM 836 C CA . ALA A 1 117 ? 35.606 47.961 6.106 1.00 35.60 117 ALA A CA 1
ATOM 837 C C . ALA A 1 117 ? 35.955 48.695 4.812 1.00 38.97 117 ALA A C 1
ATOM 838 O O . ALA A 1 117 ? 37.088 48.548 4.329 1.00 40.82 117 ALA A O 1
ATOM 840 N N . LEU A 1 118 ? 35.044 49.493 4.251 1.00 35.59 118 LEU A N 1
ATOM 841 C CA . LEU A 1 118 ? 35.255 50.038 2.913 1.00 35.83 118 LEU A CA 1
ATOM 842 C C . LEU A 1 118 ? 35.324 51.565 2.920 1.00 32.78 118 LEU A C 1
ATOM 843 O O . LEU A 1 118 ? 34.602 52.229 3.680 1.00 30.05 118 LEU A O 1
ATOM 848 N N . PRO A 1 119 ? 36.137 52.144 2.037 1.00 33.08 119 PRO A N 1
ATOM 849 C CA . PRO A 1 119 ? 36.194 53.611 1.899 1.00 32.88 119 PRO A CA 1
ATOM 850 C C . PRO A 1 119 ? 34.834 54.182 1.536 1.00 32.94 119 PRO A C 1
ATOM 851 O O . PRO A 1 119 ? 33.984 53.479 0.964 1.00 31.41 119 PRO A O 1
ATOM 855 N N . PRO A 1 120 ? 34.605 55.465 1.837 1.00 32.60 120 PRO A N 1
ATOM 856 C CA . PRO A 1 120 ? 33.291 56.075 1.553 1.00 30.87 120 PRO A CA 1
ATOM 857 C C . PRO A 1 120 ? 32.827 55.922 0.117 1.00 30.74 120 PRO A C 1
ATOM 858 O O . PRO A 1 120 ? 31.629 55.687 -0.123 1.00 29.64 120 PRO A O 1
ATOM 862 N N . ALA A 1 121 ? 33.737 56.082 -0.853 1.00 31.00 121 ALA A N 1
ATOM 863 C CA . ALA A 1 121 ? 33.333 56.018 -2.257 1.00 29.31 121 ALA A CA 1
ATOM 864 C C . ALA A 1 121 ? 32.773 54.645 -2.616 1.00 30.14 121 ALA A C 1
ATOM 865 O O . ALA A 1 121 ? 31.900 54.536 -3.488 1.00 30.98 121 ALA A O 1
ATOM 867 N N . LEU A 1 122 ? 33.250 53.586 -1.958 1.00 27.35 122 LEU A N 1
ATOM 868 C CA . LEU A 1 122 ? 32.694 52.259 -2.203 1.00 25.00 122 LEU A CA 1
ATOM 869 C C . LEU A 1 122 ? 31.517 51.941 -1.294 1.00 23.14 122 LEU A C 1
ATOM 870 O O . LEU A 1 122 ? 30.605 51.212 -1.704 1.00 22.58 122 LEU A O 1
ATOM 875 N N . ARG A 1 123 ? 31.522 52.481 -0.076 1.00 24.56 123 ARG A N 1
ATOM 876 C CA . ARG A 1 123 ? 30.453 52.233 0.888 1.00 25.84 123 ARG A CA 1
ATOM 877 C C . ARG A 1 123 ? 29.097 52.716 0.384 1.00 22.55 123 ARG A C 1
ATOM 878 O O . ARG A 1 123 ? 28.062 52.089 0.657 1.00 19.36 123 ARG A O 1
ATOM 886 N N . GLY A 1 124 ? 29.076 53.844 -0.328 1.00 22.61 124 GLY A N 1
ATOM 887 C CA . GLY A 1 124 ? 27.810 54.425 -0.746 1.00 20.31 124 GLY A CA 1
ATOM 888 C C . GLY A 1 124 ? 27.033 53.575 -1.733 1.00 22.04 124 GLY A C 1
ATOM 889 O O . GLY A 1 124 ? 25.825 53.774 -1.887 1.00 19.04 124 GLY A O 1
ATOM 890 N N . LYS A 1 125 ? 27.684 52.616 -2.397 1.00 20.49 125 LYS A N 1
ATOM 891 C CA . LYS A 1 125 ? 26.976 51.716 -3.303 1.00 20.77 125 LYS A CA 1
ATOM 892 C C . LYS A 1 125 ? 26.906 50.283 -2.767 1.00 19.01 125 LYS A C 1
ATOM 893 O O . LYS A 1 125 ? 26.702 49.339 -3.541 1.00 16.00 125 LYS A O 1
ATOM 899 N N . THR A 1 126 ? 27.058 50.109 -1.453 1.00 19.69 126 THR A N 1
ATOM 900 C CA . THR A 1 126 ? 27.043 48.803 -0.812 1.00 19.05 126 THR A CA 1
ATOM 901 C C . THR A 1 126 ? 25.708 48.577 -0.121 1.00 19.40 126 THR A C 1
ATOM 902 O O . THR A 1 126 ? 25.154 49.492 0.493 1.00 21.57 126 THR A O 1
ATOM 906 N N . ARG A 1 127 ? 25.179 47.363 -0.257 1.00 16.99 127 ARG A N 1
ATOM 907 C CA . ARG A 1 127 ? 23.981 46.942 0.451 1.00 19.40 127 ARG A CA 1
ATOM 908 C C . ARG A 1 127 ? 24.268 45.615 1.142 1.00 18.73 127 ARG A C 1
ATOM 909 O O . ARG A 1 127 ? 25.169 44.868 0.751 1.00 18.30 127 ARG A O 1
ATOM 917 N N . VAL A 1 128 ? 23.495 45.341 2.185 1.00 18.06 128 VAL A N 1
ATOM 918 C CA . VAL A 1 128 ? 23.631 44.125 2.977 1.00 20.23 128 VAL A CA 1
ATOM 919 C C . VAL A 1 128 ? 22.656 43.076 2.456 1.00 19.47 128 VAL A C 1
ATOM 920 O O . VAL A 1 128 ? 21.467 43.374 2.259 1.00 17.33 128 VAL A O 1
ATOM 924 N N . ILE A 1 129 ? 23.158 41.857 2.206 1.00 17.35 129 ILE A N 1
ATOM 925 C CA . ILE A 1 129 ? 22.314 40.676 1.991 1.00 17.28 129 ILE A CA 1
ATOM 926 C C . ILE A 1 129 ? 22.863 39.543 2.852 1.00 19.78 129 ILE A C 1
ATOM 927 O O . ILE A 1 129 ? 23.859 38.897 2.493 1.00 19.11 129 ILE A O 1
ATOM 932 N N . TYR A 1 130 ? 22.205 39.282 3.977 1.00 20.49 130 TYR A N 1
ATOM 933 C CA . TYR A 1 130 ? 22.550 38.117 4.777 1.00 21.25 130 TYR A CA 1
ATOM 934 C C . TYR A 1 130 ? 22.358 36.845 3.972 1.00 20.37 130 TYR A C 1
ATOM 935 O O . TYR A 1 130 ? 21.450 36.738 3.142 1.00 20.42 130 TYR A O 1
ATOM 944 N N . GLN A 1 131 ? 23.236 35.880 4.223 1.00 18.89 131 GLN A N 1
ATOM 945 C CA . GLN A 1 131 ? 23.053 34.530 3.721 1.00 21.87 131 GLN A CA 1
ATOM 946 C C . GLN A 1 131 ? 21.836 33.889 4.375 1.00 17.95 131 GLN A C 1
ATOM 947 O O . GLN A 1 131 ? 21.259 34.418 5.319 1.00 20.43 131 GLN A O 1
ATOM 953 N N . SER A 1 132 ? 21.459 32.720 3.880 1.00 17.13 132 SER A N 1
ATOM 954 C CA . SER A 1 132 ? 20.338 32.006 4.466 1.00 20.52 132 SER A CA 1
ATOM 955 C C . SER A 1 132 ? 20.614 30.514 4.427 1.00 20.52 132 SER A C 1
ATOM 956 O O . SER A 1 132 ? 21.474 30.038 3.688 1.00 20.82 132 SER A O 1
ATOM 959 N N . THR A 1 133 ? 19.877 29.783 5.254 1.00 20.22 133 THR A N 1
ATOM 960 C CA . THR A 1 133 ? 19.915 28.331 5.311 1.00 21.91 133 THR A CA 1
ATOM 961 C C . THR A 1 133 ? 18.584 27.885 5.893 1.00 20.46 133 THR A C 1
ATOM 962 O O . THR A 1 133 ? 17.988 28.628 6.678 1.00 19.55 133 THR A O 1
ATOM 966 N N . PRO A 1 134 ? 18.069 26.715 5.508 1.00 22.19 134 PRO A N 1
ATOM 967 C CA . PRO A 1 134 ? 16.838 26.233 6.152 1.00 24.07 134 PRO A CA 1
ATOM 968 C C . PRO A 1 134 ? 17.089 25.935 7.623 1.00 22.71 134 PRO A C 1
ATOM 969 O O . PRO A 1 134 ? 18.170 25.491 8.012 1.00 22.12 134 PRO A O 1
ATOM 973 N N . SER A 1 135 ? 16.092 26.212 8.449 1.00 18.83 135 SER A N 1
ATOM 974 C CA . SER A 1 135 ? 16.249 25.942 9.868 1.00 23.26 135 SER A CA 1
ATOM 975 C C . SER A 1 135 ? 16.234 24.435 10.124 1.00 26.53 135 SER A C 1
ATOM 976 O O . SER A 1 135 ? 15.691 23.656 9.341 1.00 24.13 135 SER A O 1
ATOM 979 N N . GLN A 1 136 ? 16.856 24.030 11.229 1.00 25.29 136 GLN A N 1
ATOM 980 C CA . GLN A 1 136 ? 16.897 22.637 11.660 1.00 24.43 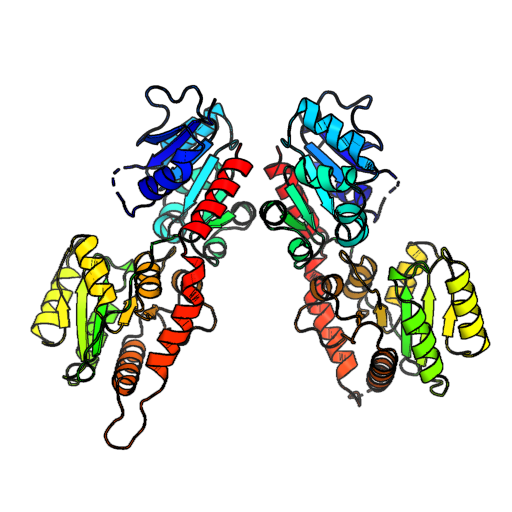136 GLN A CA 1
ATOM 981 C C . GLN A 1 136 ? 16.405 22.571 13.090 1.00 23.49 136 GLN A C 1
ATOM 982 O O . GLN A 1 136 ? 16.730 23.446 13.899 1.00 23.58 136 GLN A O 1
ATOM 988 N N . ALA A 1 137 ? 15.642 21.522 13.404 1.00 25.46 137 ALA A N 1
ATOM 989 C CA . ALA A 1 137 ? 15.131 21.353 14.757 1.00 23.32 137 ALA A CA 1
ATOM 990 C C . ALA A 1 137 ? 16.289 21.154 15.724 1.00 21.12 137 ALA A C 1
ATOM 991 O O . ALA A 1 137 ? 17.308 20.559 15.377 1.00 23.05 137 ALA A O 1
ATOM 993 N N . ALA A 1 138 ? 16.145 21.687 16.934 1.00 21.69 138 ALA A N 1
ATOM 994 C CA . ALA A 1 138 ? 17.197 21.570 17.933 1.00 21.72 138 ALA A CA 1
ATOM 995 C C . ALA A 1 138 ? 17.415 20.116 18.358 1.00 22.17 138 ALA A C 1
ATOM 996 O O . ALA A 1 138 ? 16.470 19.348 18.545 1.00 20.04 138 ALA A O 1
ATOM 998 N N . ALA A 1 139 ? 18.673 19.727 18.513 1.00 21.32 139 ALA A N 1
ATOM 999 C CA . ALA A 1 139 ? 18.941 18.366 18.944 1.00 20.98 139 ALA A CA 1
ATOM 1000 C C . ALA A 1 139 ? 18.819 18.245 20.462 1.00 21.14 139 ALA A C 1
ATOM 1001 O O . ALA A 1 139 ? 19.042 19.203 21.208 1.00 18.10 139 ALA A O 1
ATOM 1003 N N . SER A 1 140 ? 18.446 17.050 20.913 1.00 20.04 140 SER A N 1
ATOM 1004 C CA . SER A 1 140 ? 18.625 16.693 22.310 1.00 20.32 140 SER A CA 1
ATOM 1005 C C . SER A 1 140 ? 20.121 16.611 22.595 1.00 22.74 140 SER A C 1
ATOM 1006 O O . SER A 1 140 ? 20.904 16.200 21.738 1.00 22.54 140 SER A O 1
ATOM 1009 N N . LYS A 1 141 ? 20.527 17.051 23.786 1.00 21.35 141 LYS A N 1
ATOM 1010 C CA . LYS A 1 141 ? 21.942 17.142 24.129 1.00 24.07 141 LYS A CA 1
ATOM 1011 C C . LYS A 1 141 ? 22.109 16.740 25.589 1.00 22.85 141 LYS A C 1
ATOM 1012 O O . LYS A 1 141 ? 21.217 16.998 26.400 1.00 23.82 141 LYS A O 1
ATOM 1018 N N . PRO A 1 142 ? 23.202 16.084 25.955 1.00 23.61 142 PRO A N 1
ATOM 1019 C CA . PRO A 1 142 ? 23.334 15.634 27.343 1.00 27.20 142 PRO A CA 1
ATOM 1020 C C . PRO A 1 142 ? 23.641 16.803 28.265 1.00 30.16 142 PRO A C 1
ATOM 1021 O O . PRO A 1 142 ? 24.186 17.829 27.846 1.00 27.72 142 PRO A O 1
ATOM 1025 N N . ASP A 1 143 ? 23.279 16.651 29.540 1.00 31.61 143 ASP A N 1
ATOM 1026 C CA . ASP A 1 143 ? 23.612 17.677 30.526 1.00 34.04 143 ASP A CA 1
ATOM 1027 C C . ASP A 1 143 ? 24.732 17.241 31.469 1.00 29.32 143 ASP A C 1
ATOM 1028 O O . ASP A 1 143 ? 25.036 17.953 32.432 1.00 29.22 143 ASP A O 1
ATOM 1033 N N . THR A 1 144 ? 25.389 16.119 31.185 1.00 29.74 144 THR A N 1
ATOM 1034 C CA . THR A 1 144 ? 26.525 15.668 31.975 1.00 29.92 144 THR A CA 1
ATOM 1035 C C . THR A 1 144 ? 27.865 16.145 31.431 1.00 28.74 144 THR A C 1
ATOM 1036 O O . THR A 1 144 ? 28.892 15.917 32.075 1.00 26.51 144 THR A O 1
ATOM 1040 N N . VAL A 1 145 ? 27.880 16.779 30.261 1.00 26.60 145 VAL A N 1
ATOM 1041 C CA . VAL A 1 145 ? 29.099 17.304 29.663 1.00 24.28 145 VAL A CA 1
ATOM 1042 C C . VAL A 1 145 ? 28.708 18.462 28.760 1.00 22.99 145 VAL A C 1
ATOM 1043 O O . VAL A 1 145 ? 27.599 18.506 28.225 1.00 19.77 145 VAL A O 1
ATOM 1047 N N . LEU A 1 146 ? 29.614 19.418 28.613 1.00 20.63 146 LEU A N 1
ATOM 1048 C CA . LEU A 1 146 ? 29.464 20.494 27.641 1.00 22.09 146 LEU A CA 1
ATOM 1049 C C . LEU A 1 146 ? 30.343 20.183 26.434 1.00 21.07 146 LEU A C 1
ATOM 1050 O O . LEU A 1 146 ? 31.564 20.031 26.573 1.00 16.52 146 LEU A O 1
ATOM 1055 N N . GLN A 1 147 ? 29.723 20.071 25.259 1.00 18.86 147 GLN A N 1
ATOM 1056 C CA . GLN A 1 147 ? 30.443 19.778 24.024 1.00 20.50 147 GLN A CA 1
ATOM 1057 C C . GLN A 1 147 ? 30.451 21.034 23.159 1.00 21.35 147 GLN A C 1
ATOM 1058 O O . GLN A 1 147 ? 29.408 21.445 22.627 1.00 19.95 147 GLN A O 1
ATOM 1064 N N . ALA A 1 148 ? 31.631 21.629 23.024 1.00 18.62 148 ALA A N 1
ATOM 1065 C CA . ALA A 1 148 ? 31.877 22.769 22.160 1.00 19.63 148 ALA A CA 1
ATOM 1066 C C . ALA A 1 148 ? 32.461 22.285 20.843 1.00 18.86 148 ALA A C 1
ATOM 1067 O O . ALA A 1 148 ? 33.059 21.209 20.760 1.00 21.00 148 ALA A O 1
ATOM 1069 N N . LEU A 1 149 ? 32.290 23.104 19.811 1.00 15.31 149 LEU A N 1
ATOM 1070 C CA . LEU A 1 149 ? 32.727 22.763 18.465 1.00 16.74 149 LEU A CA 1
ATOM 1071 C C . LEU A 1 149 ? 33.209 24.029 17.785 1.00 15.12 149 LEU A C 1
ATOM 1072 O O . LEU A 1 149 ? 32.556 25.064 17.876 1.00 15.09 149 LEU A O 1
ATOM 1077 N N . MET A 1 150 ? 34.355 23.949 17.127 1.00 15.93 150 MET A N 1
ATOM 1078 C CA . MET A 1 150 ? 34.837 25.007 16.258 1.00 15.05 150 MET A CA 1
ATOM 1079 C C . MET A 1 150 ? 35.095 24.416 14.879 1.00 15.06 150 MET A C 1
ATOM 1080 O O . MET A 1 150 ? 35.501 23.253 14.752 1.00 15.15 150 MET A O 1
ATOM 1085 N N . VAL A 1 151 ? 34.815 25.208 13.849 1.00 14.97 151 VAL A N 1
ATOM 1086 C CA . VAL A 1 151 ? 34.775 24.739 12.467 1.00 16.32 151 VAL A CA 1
ATOM 1087 C C . VAL A 1 151 ? 35.514 25.741 11.610 1.00 17.64 151 VAL A C 1
ATOM 1088 O O . VAL A 1 151 ? 35.165 26.926 11.608 1.00 18.89 151 VAL A O 1
ATOM 1092 N N . GLY A 1 152 ? 36.537 25.273 10.896 1.00 18.06 152 GLY A N 1
ATOM 1093 C CA . GLY A 1 152 ? 37.212 26.083 9.909 1.00 15.47 152 GLY A CA 1
ATOM 1094 C C . GLY A 1 152 ? 38.577 25.518 9.596 1.00 17.94 152 GLY A C 1
ATOM 1095 O O . GLY A 1 152 ? 39.289 25.084 10.505 1.00 16.88 152 GLY A O 1
ATOM 1096 N N . HIS A 1 153 ? 38.962 25.507 8.324 1.00 19.44 153 HIS A N 1
ATOM 1097 C CA . HIS A 1 153 ? 40.265 24.961 7.993 1.00 20.90 153 HIS A CA 1
ATOM 1098 C C . HIS A 1 153 ? 41.355 25.706 8.768 1.00 21.60 153 HIS A C 1
ATOM 1099 O O . HIS A 1 153 ? 41.214 26.882 9.128 1.00 17.65 153 HIS A O 1
ATOM 1106 N N . LEU A 1 154 ? 42.422 24.981 9.089 1.00 20.36 154 LEU A N 1
ATOM 1107 C CA . LEU A 1 154 ? 43.481 25.549 9.907 1.00 22.95 154 LEU A CA 1
ATOM 1108 C C . LEU A 1 154 ? 44.325 26.529 9.1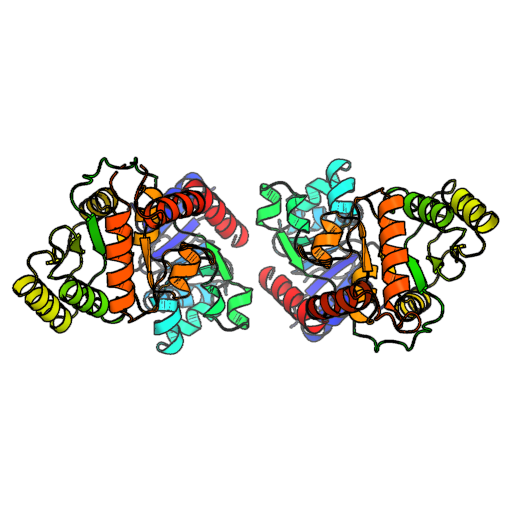02 1.00 22.40 154 LEU A C 1
ATOM 1109 O O . LEU A 1 154 ? 45.260 26.136 8.398 1.00 20.60 154 LEU A O 1
ATOM 1114 N N . ARG A 1 155 ? 43.944 27.800 9.192 1.00 18.66 155 ARG A N 1
ATOM 1115 C CA . ARG A 1 155 ? 44.664 28.945 8.677 1.00 22.11 155 ARG A CA 1
ATOM 1116 C C . ARG A 1 155 ? 44.739 29.958 9.811 1.00 22.99 155 ARG A C 1
ATOM 1117 O O . ARG A 1 155 ? 43.860 30.000 10.682 1.00 22.62 155 ARG A O 1
ATOM 1125 N N . GLU A 1 156 ? 45.797 30.767 9.801 1.00 21.40 156 GLU A N 1
ATOM 1126 C CA . GLU A 1 156 ? 46.039 31.674 10.919 1.00 24.98 156 GLU A CA 1
ATOM 1127 C C . GLU A 1 156 ? 44.878 32.639 11.123 1.00 23.22 156 GLU A C 1
ATOM 1128 O O . GLU A 1 156 ? 44.592 33.029 12.258 1.00 25.80 156 GLU A O 1
ATOM 1134 N N . VAL A 1 157 ? 44.202 33.041 10.044 1.00 20.03 157 VAL A N 1
ATOM 1135 C CA . VAL A 1 157 ? 43.097 33.986 10.193 1.00 23.91 157 VAL A CA 1
ATOM 1136 C C . VAL A 1 157 ? 41.970 33.402 11.042 1.00 21.40 157 VAL A C 1
ATOM 1137 O O . VAL A 1 157 ? 41.190 34.153 11.639 1.00 21.99 157 VAL A O 1
ATOM 1141 N N . LYS A 1 158 ? 41.882 32.075 11.142 1.00 19.81 158 LYS A N 1
ATOM 1142 C CA . LYS A 1 158 ? 40.854 31.442 11.958 1.00 20.27 158 LYS A CA 1
ATOM 1143 C C . LYS A 1 158 ? 41.203 31.424 13.446 1.00 22.04 158 LYS A C 1
ATOM 1144 O O . LYS A 1 158 ? 40.333 31.098 14.266 1.00 19.25 158 LYS A O 1
ATOM 1150 N N . SER A 1 159 ? 42.450 31.761 13.803 1.00 18.67 159 SER A N 1
ATOM 1151 C CA . SER A 1 159 ? 42.975 31.783 15.166 1.00 20.57 159 SER A CA 1
ATOM 1152 C C . SER A 1 159 ? 42.810 30.466 15.918 1.00 20.80 159 SER A C 1
ATOM 1153 O O . SER A 1 159 ? 42.463 30.481 17.107 1.00 17.45 159 SER A O 1
ATOM 1156 N N . PRO A 1 160 ? 43.050 29.309 15.297 1.00 20.92 160 PRO A N 1
ATOM 1157 C CA . PRO A 1 160 ? 42.903 28.061 16.056 1.00 19.81 160 PRO A CA 1
ATOM 1158 C C . PRO A 1 160 ? 43.818 27.992 17.260 1.00 19.41 160 PRO A C 1
ATOM 1159 O O . PRO A 1 160 ? 43.525 27.250 18.199 1.00 21.15 160 PRO A O 1
ATOM 1163 N N . GLN A 1 161 ? 44.907 28.760 17.282 1.00 21.25 161 GLN A N 1
ATOM 1164 C CA . GLN A 1 161 ? 45.775 28.764 18.452 1.00 19.94 161 GLN A CA 1
ATOM 1165 C C . GLN A 1 161 ? 45.061 29.275 19.697 1.00 19.03 161 GLN A C 1
ATOM 1166 O O . GLN A 1 161 ? 45.439 28.888 20.802 1.00 20.56 161 GLN A O 1
ATOM 1172 N N . THR A 1 162 ? 44.033 30.116 19.551 1.00 18.47 162 THR A N 1
ATOM 1173 C CA . THR A 1 162 ? 43.213 30.488 20.705 1.00 19.99 162 THR A CA 1
ATOM 1174 C C . THR A 1 162 ? 42.514 29.275 21.296 1.00 19.02 162 THR A C 1
ATOM 1175 O O . THR A 1 162 ? 42.430 29.130 22.521 1.00 18.16 162 THR A O 1
ATOM 1179 N N . LEU A 1 163 ? 41.973 28.410 20.439 1.00 18.61 163 LEU A N 1
ATOM 1180 C CA . LEU A 1 163 ? 41.270 27.234 20.932 1.00 17.42 163 LEU A CA 1
ATOM 1181 C C . LEU A 1 163 ? 42.246 26.233 21.524 1.00 21.03 163 LEU A C 1
ATOM 1182 O O . LEU A 1 163 ? 41.932 25.573 22.521 1.00 21.33 163 LEU A O 1
ATOM 1187 N N . PHE A 1 164 ? 43.440 26.110 20.930 1.00 22.53 164 PHE A N 1
ATOM 1188 C CA . PHE A 1 164 ? 44.440 25.206 21.495 1.00 21.00 164 PHE A CA 1
ATOM 1189 C C . PHE A 1 164 ? 44.771 25.615 22.924 1.00 20.77 164 PHE A C 1
ATOM 1190 O O . PHE A 1 164 ? 44.768 24.781 23.837 1.00 20.48 164 PHE A O 1
ATOM 1198 N N . GLN A 1 165 ? 45.021 26.912 23.142 1.00 20.21 165 GLN A N 1
ATOM 1199 C CA . GLN A 1 165 ? 45.365 27.380 24.484 1.00 21.65 165 GLN A CA 1
ATOM 1200 C C . GLN A 1 165 ? 44.187 27.259 25.449 1.00 22.30 165 GLN A C 1
ATOM 1201 O O . GLN A 1 165 ? 44.386 26.963 26.633 1.00 21.47 165 GLN A O 1
ATOM 1207 N N . ALA A 1 166 ? 42.955 27.454 24.969 1.00 18.98 166 ALA A N 1
ATOM 1208 C CA . ALA A 1 166 ? 41.812 27.276 25.855 1.00 20.72 166 ALA A CA 1
ATOM 1209 C C . ALA A 1 166 ? 41.695 25.830 26.296 1.00 20.21 166 ALA A C 1
ATOM 1210 O O . ALA A 1 166 ? 41.394 25.550 27.464 1.00 20.87 166 ALA A O 1
ATOM 1212 N N . ALA A 1 167 ? 41.926 24.895 25.372 1.00 19.92 167 ALA A N 1
ATOM 1213 C CA . ALA A 1 167 ? 41.874 23.479 25.722 1.00 22.57 167 ALA A CA 1
ATOM 1214 C C . ALA A 1 167 ? 42.897 23.143 26.798 1.00 22.12 167 ALA A C 1
ATOM 1215 O O . ALA A 1 167 ? 42.610 22.370 27.721 1.00 20.28 167 ALA A O 1
ATOM 1217 N N . ARG A 1 168 ? 44.095 23.727 26.706 1.00 22.24 168 ARG A N 1
ATOM 1218 C CA . ARG A 1 168 ? 45.109 23.494 27.728 1.00 21.18 168 ARG A CA 1
ATOM 1219 C C . ARG A 1 168 ? 44.696 24.089 29.068 1.00 20.29 168 ARG A C 1
ATOM 1220 O O . ARG A 1 168 ? 44.793 23.425 30.103 1.00 20.57 168 ARG A O 1
ATOM 1228 N N . LEU A 1 169 ? 44.218 25.339 29.072 1.00 20.36 169 LEU A N 1
ATOM 1229 C CA . LEU A 1 169 ? 43.742 25.938 30.317 1.00 21.28 169 LEU A CA 1
ATOM 1230 C C . LEU A 1 169 ? 42.644 25.102 30.966 1.00 23.06 169 LEU A C 1
ATOM 1231 O O . LEU A 1 169 ? 42.496 25.114 32.198 1.00 22.60 169 LEU A O 1
ATOM 1236 N N . LEU A 1 170 ? 41.879 24.362 30.166 1.00 21.22 170 LEU A N 1
ATOM 1237 C CA . LEU A 1 170 ? 40.730 23.608 30.652 1.00 25.35 170 LEU A CA 1
ATOM 1238 C C . LEU A 1 170 ? 41.031 22.132 30.890 1.00 23.48 170 LEU A C 1
ATOM 1239 O O . LEU A 1 170 ? 40.099 21.359 31.133 1.00 23.17 170 LEU A O 1
ATOM 1244 N N . ALA A 1 171 ? 42.301 21.719 30.850 1.00 23.55 171 ALA A N 1
ATOM 1245 C CA . ALA A 1 171 ? 42.592 20.286 30.926 1.00 25.27 171 ALA A CA 1
ATOM 1246 C C . ALA A 1 171 ? 42.211 19.673 32.274 1.00 25.22 171 ALA A C 1
ATOM 1247 O O . ALA A 1 171 ? 42.104 18.442 32.373 1.00 25.60 171 ALA A O 1
ATOM 1249 N N . GLY A 1 172 ? 42.005 20.489 33.306 1.00 23.26 172 GLY A N 1
ATOM 1250 C CA . GLY A 1 172 ? 41.472 19.983 34.555 1.00 25.54 172 GLY A CA 1
ATOM 1251 C C . GLY A 1 172 ? 39.961 19.840 34.622 1.00 28.24 172 GLY A C 1
ATOM 1252 O O . GLY A 1 172 ? 39.436 19.422 35.661 1.00 29.54 172 GLY A O 1
ATOM 1253 N N . HIS A 1 173 ? 39.245 20.153 33.544 1.00 26.91 173 HIS A N 1
ATOM 1254 C CA . HIS A 1 173 ? 37.784 20.145 33.518 1.00 26.61 173 HIS A CA 1
ATOM 1255 C C . HIS A 1 173 ? 37.314 18.982 32.646 1.00 25.94 173 HIS A C 1
ATOM 1256 O O . HIS A 1 173 ? 37.115 19.138 31.440 1.00 24.13 173 HIS A O 1
ATOM 1263 N N . ASP A 1 174 ? 37.100 17.819 33.265 1.00 26.49 174 ASP A N 1
ATOM 1264 C CA . ASP A 1 174 ? 36.739 16.633 32.495 1.00 29.47 174 ASP A CA 1
ATOM 1265 C C . ASP A 1 174 ? 35.289 16.645 32.020 1.00 27.27 174 ASP A C 1
ATOM 1266 O O . ASP A 1 174 ? 34.888 15.742 31.275 1.00 26.58 174 ASP A O 1
ATOM 1271 N N . ASP A 1 175 ? 34.500 17.639 32.415 1.00 23.51 175 ASP A N 1
ATOM 1272 C CA . ASP A 1 175 ? 33.135 17.760 31.932 1.00 24.49 175 ASP A CA 1
ATOM 1273 C C . ASP A 1 175 ? 33.009 18.788 30.812 1.00 23.51 175 ASP A C 1
ATOM 1274 O O . ASP A 1 175 ? 31.893 19.181 30.469 1.00 23.49 175 ASP A O 1
ATOM 1279 N N . ILE A 1 176 ? 34.124 19.222 30.224 1.00 23.25 176 ILE A N 1
ATOM 1280 C CA . ILE A 1 176 ? 34.113 20.136 29.083 1.00 22.27 176 ILE A CA 1
ATOM 1281 C C . ILE A 1 176 ? 34.926 19.522 27.949 1.00 22.41 176 ILE A C 1
ATOM 1282 O O . ILE A 1 176 ? 36.099 19.171 28.131 1.00 20.60 176 ILE A O 1
ATOM 1287 N N . ARG A 1 177 ? 34.312 19.404 26.779 1.00 20.74 177 ARG A N 1
ATOM 1288 C CA . ARG A 1 177 ? 34.948 18.805 25.619 1.00 19.14 177 ARG A CA 1
ATOM 1289 C C . ARG A 1 177 ? 34.992 19.806 24.480 1.00 20.65 177 ARG A C 1
ATOM 1290 O O . ARG A 1 177 ? 34.133 20.684 24.375 1.00 21.93 177 ARG A O 1
ATOM 1298 N N . ILE A 1 178 ? 36.002 19.672 23.622 1.00 22.56 178 ILE A N 1
ATOM 1299 C CA . ILE A 1 178 ? 36.167 20.543 22.460 1.00 21.10 178 ILE A CA 1
ATOM 1300 C C . ILE A 1 178 ? 36.442 19.674 21.246 1.00 21.20 178 ILE A C 1
ATOM 1301 O O . ILE A 1 178 ? 37.457 18.968 21.207 1.00 16.49 178 ILE A O 1
ATOM 1306 N N . ASP A 1 179 ? 35.543 19.726 20.262 1.00 20.57 179 ASP A N 1
ATOM 1307 C CA . ASP A 1 179 ? 35.746 19.127 18.952 1.00 16.40 179 ASP A CA 1
ATOM 1308 C C . ASP A 1 179 ? 36.156 20.217 17.976 1.00 17.39 179 ASP A C 1
ATOM 1309 O O . ASP A 1 179 ? 35.727 21.367 18.098 1.00 17.65 179 ASP A O 1
ATOM 1314 N N . HIS A 1 180 ? 36.978 19.853 16.991 1.00 16.59 180 HIS A N 1
ATOM 1315 C CA . HIS A 1 180 ? 37.582 20.854 16.106 1.00 17.45 180 HIS A CA 1
ATOM 1316 C C . HIS A 1 180 ? 37.614 20.303 14.686 1.00 17.24 180 HIS A C 1
ATOM 1317 O O . HIS A 1 180 ? 38.373 19.370 14.394 1.00 18.45 180 HIS A O 1
ATOM 1324 N N . ILE A 1 181 ? 36.803 20.884 13.810 1.00 15.35 181 ILE A N 1
ATOM 1325 C CA . ILE A 1 181 ? 36.699 20.458 12.421 1.00 15.40 181 ILE A CA 1
ATOM 1326 C C . ILE A 1 181 ? 37.484 21.425 11.562 1.00 16.54 181 ILE A C 1
ATOM 1327 O O . ILE A 1 181 ? 37.354 22.653 11.714 1.00 16.03 181 ILE A O 1
ATOM 1332 N N . GLY A 1 182 ? 38.299 20.882 10.662 1.00 16.35 182 GLY A N 1
ATOM 1333 C CA . GLY A 1 182 ? 38.999 21.713 9.710 1.00 18.21 182 GLY A CA 1
ATOM 1334 C C . GLY A 1 182 ? 40.218 21.050 9.093 1.00 17.47 182 GLY A C 1
ATOM 1335 O O . GLY A 1 182 ? 41.036 20.454 9.796 1.00 16.04 182 GLY A O 1
ATOM 1336 N N . GLU A 1 183 ? 40.342 21.163 7.774 1.00 18.91 183 GLU A N 1
ATOM 1337 C CA . GLU A 1 183 ? 41.495 20.640 7.055 1.00 19.34 183 GLU A CA 1
ATOM 1338 C C . GLU A 1 183 ? 42.774 21.364 7.465 1.00 17.17 183 GLU A C 1
ATOM 1339 O O . GLU A 1 183 ? 42.772 22.575 7.692 1.00 16.59 183 GLU A O 1
ATOM 1345 N N . ALA A 1 184 ? 43.879 20.616 7.530 1.00 19.40 184 ALA A N 1
ATOM 1346 C CA . ALA A 1 184 ? 45.173 21.158 7.970 1.00 19.07 184 ALA A CA 1
ATOM 1347 C C . ALA A 1 184 ? 45.934 21.819 6.811 1.00 22.20 184 ALA A C 1
ATOM 1348 O O . ALA A 1 184 ? 47.044 21.423 6.440 1.00 21.14 184 ALA A O 1
ATOM 1350 N N . LEU A 1 185 ? 45.336 22.892 6.278 1.00 21.74 185 LEU A N 1
ATOM 1351 C CA . LEU A 1 185 ? 45.915 23.594 5.136 1.00 20.56 185 LEU A CA 1
ATOM 1352 C C . LEU A 1 185 ? 47.264 24.216 5.487 1.00 22.79 185 LEU A C 1
ATOM 1353 O O . LEU A 1 185 ? 48.163 24.288 4.639 1.00 19.81 185 LEU A O 1
ATOM 1358 N N . ASP A 1 186 ? 47.412 24.697 6.726 1.00 22.70 186 ASP A N 1
ATOM 1359 C CA . ASP A 1 186 ? 48.686 25.154 7.272 1.00 21.36 186 ASP A CA 1
ATOM 1360 C C . ASP A 1 186 ? 49.248 24.020 8.110 1.00 18.29 186 ASP A C 1
ATOM 1361 O O . ASP A 1 186 ? 48.759 23.776 9.223 1.00 18.97 186 ASP A O 1
ATOM 1366 N N . PRO A 1 187 ? 50.252 23.293 7.633 1.00 20.62 187 PRO A N 1
ATOM 1367 C CA . PRO A 1 187 ? 50.683 22.103 8.371 1.00 19.56 187 PRO A CA 1
ATOM 1368 C C . PRO A 1 187 ? 51.256 22.417 9.744 1.00 19.75 187 PRO A C 1
ATOM 1369 O O . PRO A 1 187 ? 51.135 21.583 10.652 1.00 19.92 187 PRO A O 1
ATOM 1373 N N . VAL A 1 188 ? 51.836 23.605 9.955 1.00 18.89 188 VAL A N 1
ATOM 1374 C CA . VAL A 1 188 ? 52.298 23.948 11.299 1.00 16.65 188 VAL A CA 1
ATOM 1375 C C . VAL A 1 188 ? 51.116 23.988 12.257 1.00 19.65 188 VAL A C 1
ATOM 1376 O O . VAL A 1 188 ? 51.153 23.398 13.345 1.00 18.60 188 VAL A O 1
ATOM 1380 N N . LEU A 1 189 ? 50.034 24.672 11.858 1.00 21.29 189 LEU A N 1
ATOM 1381 C CA . LEU A 1 189 ? 48.840 24.664 12.692 1.00 19.45 189 LEU A CA 1
ATOM 1382 C C . LEU A 1 189 ? 48.284 23.250 12.849 1.00 17.60 189 LEU A C 1
ATOM 1383 O O . LEU A 1 189 ? 47.699 22.935 13.892 1.00 16.70 189 LEU A O 1
ATOM 1388 N N . GLY A 1 190 ? 48.475 22.379 11.849 1.00 17.93 190 GLY A N 1
ATOM 1389 C CA . GLY A 1 190 ? 48.034 20.991 11.998 1.00 17.70 190 GLY A CA 1
ATOM 1390 C C . GLY A 1 190 ? 48.812 20.244 13.077 1.00 17.10 190 GLY A C 1
ATOM 1391 O O . GLY A 1 190 ? 48.231 19.539 13.907 1.00 16.32 190 GLY A O 1
ATOM 1392 N N . GLU A 1 191 ? 50.145 20.390 13.074 1.00 16.74 191 GLU A N 1
ATOM 1393 C CA . GLU A 1 191 ? 50.965 19.826 14.138 1.00 17.11 191 GLU A CA 1
ATOM 1394 C C . GLU A 1 191 ? 50.514 20.297 15.520 1.00 20.41 191 GLU A C 1
ATOM 1395 O O . GLU A 1 191 ? 50.481 19.509 16.476 1.00 19.31 191 GLU A O 1
ATOM 1401 N N . GLN A 1 192 ? 50.195 21.586 15.653 1.00 17.25 192 GLN A N 1
ATOM 1402 C CA . GLN A 1 192 ? 49.721 22.098 16.936 1.00 19.24 192 GLN A CA 1
ATOM 1403 C C . GLN A 1 192 ? 48.362 21.502 17.310 1.00 17.55 192 GLN A C 1
ATOM 1404 O O . GLN A 1 192 ? 48.088 21.274 18.496 1.00 17.13 192 GLN A O 1
ATOM 1410 N N . ALA A 1 193 ? 47.507 21.229 16.328 1.00 16.22 193 ALA A N 1
ATOM 1411 C CA . ALA A 1 193 ? 46.277 20.491 16.629 1.00 17.51 193 ALA A CA 1
ATOM 1412 C C . ALA A 1 193 ? 46.601 19.127 17.210 1.00 16.60 193 ALA A C 1
ATOM 1413 O O . ALA A 1 193 ? 46.009 18.711 18.212 1.00 17.33 193 ALA A O 1
ATOM 1415 N N . LEU A 1 194 ? 47.564 18.431 16.596 1.00 18.26 194 LEU A N 1
ATOM 1416 C CA . LEU A 1 194 ? 47.946 17.097 17.028 1.00 17.86 194 LEU A CA 1
ATOM 1417 C C . LEU A 1 194 ? 48.560 17.129 18.417 1.00 17.20 194 LEU A C 1
ATOM 1418 O O . LEU A 1 194 ? 48.233 16.292 19.262 1.00 21.38 194 LEU A O 1
ATOM 1423 N N . ALA A 1 195 ? 49.417 18.108 18.681 1.00 16.88 195 ALA A N 1
ATOM 1424 C CA . ALA A 1 195 ? 50.010 18.244 20.008 1.00 21.59 195 ALA A CA 1
ATOM 1425 C C . ALA A 1 195 ? 48.950 18.507 21.068 1.00 20.86 195 ALA A C 1
ATOM 1426 O O . ALA A 1 195 ? 49.008 17.940 22.169 1.00 20.20 195 ALA A O 1
ATOM 1428 N N . THR A 1 196 ? 47.985 19.387 20.762 1.00 19.57 196 THR A N 1
ATOM 1429 C CA . THR A 1 196 ? 46.920 19.681 21.712 1.00 20.85 196 THR A CA 1
ATOM 1430 C C . THR A 1 196 ? 46.116 18.427 22.021 1.00 21.08 196 THR A C 1
ATOM 1431 O O . THR A 1 196 ? 45.856 18.106 23.188 1.00 19.40 196 THR A O 1
ATOM 1435 N N . GLN A 1 197 ? 45.755 17.681 20.976 1.00 21.44 197 GLN A N 1
ATOM 1436 C CA . GLN A 1 197 ? 45.048 16.413 21.149 1.00 18.49 197 GLN A CA 1
ATOM 1437 C C . GLN A 1 197 ? 45.875 15.401 21.951 1.00 21.56 197 GLN A C 1
ATOM 1438 O O . GLN A 1 197 ? 45.336 14.659 22.787 1.00 20.40 197 GLN A O 1
ATOM 1444 N N . ARG A 1 198 ? 47.183 15.346 21.697 1.00 18.67 198 ARG A N 1
ATOM 1445 C CA . ARG A 1 198 ? 48.069 14.486 22.481 1.00 20.30 198 ARG A CA 1
ATOM 1446 C C . ARG A 1 198 ? 47.999 14.837 23.961 1.00 21.81 198 ARG A C 1
ATOM 1447 O O . ARG A 1 198 ? 47.853 13.957 24.818 1.00 20.81 198 ARG A O 1
ATOM 1455 N N . ASP A 1 199 ? 48.061 16.128 24.278 1.00 22.35 199 ASP A N 1
ATOM 1456 C CA . ASP A 1 199 ? 48.204 16.540 25.663 1.00 21.98 199 ASP A CA 1
ATOM 1457 C C . ASP A 1 199 ? 46.887 16.742 26.388 1.00 23.81 199 ASP A C 1
ATOM 1458 O O . ASP A 1 199 ? 46.887 16.742 27.623 1.00 24.81 199 ASP A O 1
ATOM 1463 N N . CYS A 1 200 ? 45.779 16.909 25.658 1.00 22.51 200 CYS A N 1
ATOM 1464 C CA . CYS A 1 200 ? 44.473 17.247 26.230 1.00 22.46 200 CYS A CA 1
ATOM 1465 C C . CYS A 1 200 ? 43.433 16.267 25.717 1.00 22.67 200 CYS A C 1
ATOM 1466 O O . CYS A 1 200 ? 42.852 16.478 24.647 1.00 24.71 200 CYS A O 1
ATOM 1469 N N . PRO A 1 201 ? 43.168 15.192 26.459 1.00 23.95 201 PRO A N 1
ATOM 1470 C CA . PRO A 1 201 ? 42.222 14.172 25.973 1.00 25.79 201 PRO A CA 1
ATOM 1471 C C . PRO A 1 201 ? 40.828 14.705 25.671 1.00 25.95 201 PRO A C 1
ATOM 1472 O O . PRO A 1 201 ? 40.108 14.100 24.863 1.00 22.32 201 PRO A O 1
ATOM 1476 N N . ASN A 1 202 ? 40.415 15.807 26.301 1.00 23.13 202 ASN A N 1
ATOM 1477 C CA . ASN A 1 202 ? 39.078 16.336 26.047 1.00 25.17 202 ASN A CA 1
ATOM 1478 C C . ASN A 1 202 ? 39.001 17.138 24.758 1.00 23.07 202 ASN A C 1
ATOM 1479 O O . ASN A 1 202 ? 37.900 17.516 24.348 1.00 23.34 202 ASN A O 1
ATOM 1484 N N . TYR A 1 203 ? 40.132 17.389 24.107 1.00 22.84 203 TYR A N 1
ATOM 1485 C CA . TYR A 1 203 ? 40.180 18.088 22.831 1.00 22.45 203 TYR A CA 1
ATOM 1486 C C . TYR A 1 203 ? 40.349 17.077 21.708 1.00 21.35 203 TYR A C 1
ATOM 1487 O O . TYR A 1 203 ? 41.247 16.227 21.772 1.00 17.50 203 TYR A O 1
ATOM 1496 N N . ARG A 1 204 ? 39.512 17.194 20.673 1.00 19.51 204 ARG A N 1
ATOM 1497 C CA . ARG A 1 204 ? 39.536 16.321 19.500 1.00 19.72 204 ARG A CA 1
ATOM 1498 C C . ARG A 1 204 ? 39.630 17.162 18.232 1.00 19.08 204 ARG A C 1
ATOM 1499 O O . ARG A 1 204 ? 38.741 17.980 17.966 1.00 19.48 204 ARG A O 1
ATOM 1507 N N . TRP A 1 205 ? 40.664 16.927 17.419 1.00 18.83 205 TRP A N 1
ATOM 1508 C CA . TRP A 1 205 ? 40.711 17.481 16.070 1.00 17.94 205 TRP A CA 1
ATOM 1509 C C . TRP A 1 205 ? 40.187 16.431 15.092 1.00 18.87 205 TRP A C 1
ATOM 1510 O O . TRP A 1 205 ? 40.788 15.356 14.941 1.00 17.60 205 TRP A O 1
ATOM 1521 N N . LEU A 1 206 ? 39.073 16.749 14.426 1.00 15.80 206 LEU A N 1
ATOM 1522 C CA . LEU A 1 206 ? 38.403 15.812 13.539 1.00 16.07 206 LEU A CA 1
ATOM 1523 C C . LEU A 1 206 ? 38.853 15.921 12.086 1.00 17.34 206 LEU A C 1
ATOM 1524 O O . LEU A 1 206 ? 38.480 15.066 11.274 1.00 18.73 206 LEU A O 1
ATOM 1529 N N . GLY A 1 207 ? 39.626 16.940 11.733 1.00 17.70 207 GLY A N 1
ATOM 1530 C CA . GLY A 1 207 ? 40.097 17.059 10.364 1.00 18.25 207 GLY A CA 1
ATOM 1531 C C . GLY A 1 207 ? 39.019 17.557 9.413 1.00 19.54 207 GLY A C 1
ATOM 1532 O O . GLY A 1 207 ? 38.011 18.142 9.814 1.00 19.12 207 GLY A O 1
ATOM 1533 N N . ALA A 1 208 ? 39.244 17.312 8.127 1.00 16.10 208 ALA A N 1
ATOM 1534 C CA . ALA A 1 208 ? 38.339 17.800 7.094 1.00 21.08 208 ALA A CA 1
ATOM 1535 C C . ALA A 1 208 ? 37.115 16.889 7.044 1.00 20.75 208 ALA A C 1
ATOM 1536 O O . ALA A 1 208 ? 37.258 15.675 6.907 1.00 22.73 208 ALA A O 1
ATOM 1538 N N . LEU A 1 209 ? 35.919 17.458 7.201 1.00 23.65 209 LEU A N 1
ATOM 1539 C CA . LEU A 1 209 ? 34.672 16.707 7.133 1.00 23.51 209 LEU A CA 1
ATOM 1540 C C . LEU A 1 209 ? 33.787 17.234 6.004 1.00 25.28 209 LEU A C 1
ATOM 1541 O O . LEU A 1 209 ? 33.847 18.423 5.673 1.00 25.54 209 LEU A O 1
ATOM 1546 N N . PRO A 1 210 ? 32.946 16.378 5.412 1.00 25.59 210 PRO A N 1
ATOM 1547 C CA . PRO A 1 210 ? 31.961 16.859 4.434 1.00 28.69 210 PRO A CA 1
ATOM 1548 C C . PRO A 1 210 ? 30.996 17.865 5.051 1.00 25.69 210 PRO A C 1
ATOM 1549 O O . PRO A 1 210 ? 30.775 17.899 6.264 1.00 25.12 210 PRO A O 1
ATOM 1553 N N . HIS A 1 211 ? 30.402 18.685 4.181 1.00 25.27 211 HIS A N 1
ATOM 1554 C CA . HIS A 1 211 ? 29.511 19.744 4.645 1.00 28.49 211 HIS A CA 1
ATOM 1555 C C . HIS A 1 211 ? 28.352 19.185 5.459 1.00 25.54 211 HIS A C 1
ATOM 1556 O O . HIS A 1 211 ? 27.986 19.755 6.493 1.00 23.87 211 HIS A O 1
ATOM 1563 N N . ASP A 1 212 ? 27.773 18.061 5.020 1.00 25.72 212 ASP A N 1
ATOM 1564 C CA . ASP A 1 212 ? 26.600 17.522 5.702 1.00 28.61 212 ASP A CA 1
ATOM 1565 C C . ASP A 1 212 ? 26.957 16.988 7.080 1.00 26.90 212 ASP A C 1
ATOM 1566 O O . ASP A 1 212 ? 26.148 17.079 8.011 1.00 24.16 212 ASP A O 1
ATOM 1571 N N . GLY A 1 213 ? 28.145 16.395 7.224 1.00 23.85 213 GLY A N 1
ATOM 1572 C CA . GLY A 1 213 ? 28.562 15.942 8.541 1.00 23.56 213 GLY A CA 1
ATOM 1573 C C . GLY A 1 213 ? 28.849 17.107 9.475 1.00 22.01 213 GLY A C 1
ATOM 1574 O O . GLY A 1 213 ? 28.491 17.075 10.655 1.00 22.22 213 GLY A O 1
ATOM 1575 N N . THR A 1 214 ? 29.495 18.151 8.959 1.00 21.64 214 THR A N 1
ATOM 1576 C CA . THR A 1 214 ? 29.760 19.335 9.772 1.00 22.38 214 THR A CA 1
ATOM 1577 C C . THR A 1 214 ? 28.469 20.003 10.222 1.00 19.69 214 THR A C 1
ATOM 1578 O O . THR A 1 214 ? 28.333 20.392 11.390 1.00 21.94 214 THR A O 1
ATOM 1582 N N . ARG A 1 215 ? 27.511 20.152 9.308 1.00 21.19 215 ARG A N 1
ATOM 1583 C CA . ARG A 1 215 ? 26.220 20.719 9.675 1.00 21.16 215 ARG A CA 1
ATOM 1584 C C . ARG A 1 215 ? 25.569 19.924 10.805 1.00 19.48 215 ARG A C 1
ATOM 1585 O O . ARG A 1 215 ? 25.032 20.504 11.759 1.00 17.88 215 ARG A O 1
ATOM 1593 N N . GLU A 1 216 ? 25.623 18.593 10.732 1.00 16.43 216 GLU A N 1
ATOM 1594 C CA . GLU A 1 216 ? 25.007 17.808 11.793 1.00 18.46 216 GLU A CA 1
ATOM 1595 C C . GLU A 1 216 ? 25.754 17.972 13.116 1.00 15.62 216 GLU A C 1
ATOM 1596 O O . GLU A 1 216 ? 25.124 18.102 14.166 1.00 16.13 216 GLU A O 1
ATOM 1602 N N . ARG A 1 217 ? 27.088 17.989 13.098 1.00 17.30 217 ARG A N 1
ATOM 1603 C CA . ARG A 1 217 ? 27.823 18.207 14.350 1.00 18.14 217 ARG A CA 1
ATOM 1604 C C . ARG A 1 217 ? 27.611 19.614 14.923 1.00 18.56 217 ARG A C 1
ATOM 1605 O O . ARG A 1 217 ? 27.597 19.781 16.151 1.00 16.33 217 ARG A O 1
ATOM 1613 N N . ILE A 1 218 ? 27.424 20.634 14.073 1.00 15.85 218 ILE A N 1
ATOM 1614 C CA . ILE A 1 218 ? 27.009 21.935 14.604 1.00 18.30 218 ILE A CA 1
ATOM 1615 C C . ILE A 1 218 ? 25.745 21.768 15.434 1.00 18.39 218 ILE A C 1
ATOM 1616 O O . ILE A 1 218 ? 25.672 22.187 16.600 1.00 17.07 218 ILE A O 1
ATOM 1621 N N . ARG A 1 219 ? 24.734 21.140 14.835 1.00 16.50 219 ARG A N 1
ATOM 1622 C CA . ARG A 1 219 ? 23.441 20.991 15.490 1.00 17.57 219 ARG A CA 1
ATOM 1623 C C . ARG A 1 219 ? 23.568 20.219 16.797 1.00 17.79 219 ARG A C 1
ATOM 1624 O O . ARG A 1 219 ? 22.891 20.538 17.779 1.00 17.69 219 ARG A O 1
ATOM 1632 N N . CYS A 1 220 ? 24.440 19.203 16.829 1.00 18.39 220 CYS A N 1
ATOM 1633 C CA . CYS A 1 220 ? 24.566 18.346 18.003 1.00 19.06 220 CYS A CA 1
ATOM 1634 C C . CYS A 1 220 ? 25.392 18.958 19.131 1.00 18.84 220 CYS A C 1
ATOM 1635 O O . CYS A 1 220 ? 25.183 18.589 20.293 1.00 21.13 220 CYS A O 1
ATOM 1638 N N . ALA A 1 221 ? 26.294 19.891 18.843 1.00 18.30 221 ALA A N 1
ATOM 1639 C CA . ALA A 1 221 ? 27.083 20.496 19.918 1.00 20.12 221 ALA A CA 1
ATOM 1640 C C . ALA A 1 221 ? 26.233 21.410 20.811 1.00 20.17 221 ALA A C 1
ATOM 1641 O O . ALA A 1 221 ? 25.197 21.953 20.404 1.00 17.07 221 ALA A O 1
ATOM 1643 N N . HIS A 1 222 ? 26.699 21.590 22.054 1.00 17.27 222 HIS A N 1
ATOM 1644 C CA . HIS A 1 222 ? 26.061 22.580 22.919 1.00 20.90 222 HIS A CA 1
ATOM 1645 C C . HIS A 1 222 ? 26.389 24.002 22.460 1.00 19.99 222 HIS A C 1
ATOM 1646 O O . HIS A 1 222 ? 25.572 24.914 22.644 1.00 19.18 222 HIS A O 1
ATOM 1653 N N . LEU A 1 223 ? 27.561 24.215 21.853 1.00 17.16 223 LEU A N 1
ATOM 1654 C CA . LEU A 1 223 ? 27.886 25.566 21.414 1.00 19.47 223 LEU A CA 1
ATOM 1655 C C . LEU A 1 223 ? 28.969 25.542 20.340 1.00 19.04 223 LEU A C 1
ATOM 1656 O O . LEU A 1 223 ? 29.770 24.607 20.241 1.00 16.56 223 LEU A O 1
ATOM 1661 N N . LEU A 1 224 ? 28.929 26.556 19.495 1.00 19.01 224 LEU A N 1
ATOM 1662 C CA . LEU A 1 224 ? 29.940 26.760 18.477 1.00 18.22 224 LEU A CA 1
ATOM 1663 C C . LEU A 1 224 ? 30.893 27.834 18.976 1.00 17.64 224 LEU A C 1
ATOM 1664 O O . LEU A 1 224 ? 30.454 28.867 19.489 1.00 18.29 224 LEU A O 1
ATOM 1669 N N . VAL A 1 225 ? 32.186 27.576 18.870 1.00 16.53 225 VAL A N 1
ATOM 1670 C CA . VAL A 1 225 ? 33.195 28.589 19.116 1.00 15.92 225 VAL A CA 1
ATOM 1671 C C . VAL A 1 225 ? 33.741 29.024 17.764 1.00 16.61 225 VAL A C 1
ATOM 1672 O O . VAL A 1 225 ? 34.101 28.177 16.938 1.00 14.86 225 VAL A O 1
ATOM 1676 N N . HIS A 1 226 ? 33.751 30.340 17.520 1.00 15.29 226 HIS A N 1
ATOM 1677 C CA . HIS A 1 226 ? 34.316 30.922 16.303 1.00 16.90 226 HIS A CA 1
ATOM 1678 C C . HIS A 1 226 ? 35.263 32.050 16.712 1.00 19.35 226 HIS A C 1
ATOM 1679 O O . HIS A 1 226 ? 34.817 33.122 17.141 1.00 18.74 226 HIS A O 1
ATOM 1686 N N . ALA A 1 227 ? 36.568 31.824 16.548 1.00 20.20 227 ALA A N 1
ATOM 1687 C CA . ALA A 1 227 ? 37.589 32.665 17.164 1.00 19.77 227 ALA A CA 1
ATOM 1688 C C . ALA A 1 227 ? 38.313 33.586 16.189 1.00 20.28 227 ALA A C 1
ATOM 1689 O O . ALA A 1 227 ? 39.315 34.198 16.575 1.00 19.29 227 ALA A O 1
ATOM 1691 N N . SER A 1 228 ? 37.836 33.708 14.950 1.00 20.24 228 SER A N 1
ATOM 1692 C CA . SER A 1 228 ? 38.649 34.252 13.867 1.00 18.91 228 SER A CA 1
ATOM 1693 C C . SER A 1 228 ? 39.072 35.702 14.121 1.00 19.79 228 SER A C 1
ATOM 1694 O O . SER A 1 228 ? 38.437 36.452 14.865 1.00 17.36 228 SER A O 1
ATOM 1697 N N . ALA A 1 229 ? 40.175 36.089 13.469 1.00 21.07 229 ALA A N 1
ATOM 1698 C CA . ALA A 1 229 ? 40.701 37.447 13.559 1.00 20.08 229 ALA A CA 1
ATOM 1699 C C . ALA A 1 229 ? 39.934 38.419 12.664 1.00 19.63 229 ALA A C 1
ATOM 1700 O O . ALA A 1 229 ? 39.865 39.609 12.967 1.00 18.42 229 ALA A O 1
ATOM 1702 N N . MET A 1 230 ? 39.358 37.946 11.565 1.00 22.35 230 MET A N 1
ATOM 1703 C CA . MET A 1 230 ? 38.463 38.779 10.773 1.00 24.46 230 MET A CA 1
ATOM 1704 C C . MET A 1 230 ? 37.406 37.889 10.122 1.00 23.84 230 MET A C 1
ATOM 1705 O O . MET A 1 230 ? 37.567 36.674 10.016 1.00 22.51 230 MET A O 1
ATOM 1710 N N . GLU A 1 231 ? 36.321 38.500 9.672 1.00 23.60 231 GLU A N 1
ATOM 1711 C CA . GLU A 1 231 ? 35.271 37.723 9.031 1.00 24.17 231 GLU A CA 1
ATOM 1712 C C . GLU A 1 231 ? 34.436 38.638 8.150 1.00 22.56 231 GLU A C 1
ATOM 1713 O O . GLU A 1 231 ? 34.173 39.784 8.512 1.00 22.79 231 GLU A O 1
ATOM 1719 N N . GLY A 1 232 ? 34.017 38.122 7.005 1.00 20.42 232 GLY A N 1
ATOM 1720 C CA . GLY A 1 232 ? 32.996 38.797 6.237 1.00 21.47 232 GLY A CA 1
ATOM 1721 C C . GLY A 1 232 ? 31.584 38.403 6.587 1.00 18.55 232 GLY A C 1
ATOM 1722 O O . GLY A 1 232 ? 30.643 39.061 6.138 1.00 18.61 232 GLY A O 1
ATOM 1723 N N . GLY A 1 233 ? 31.414 37.334 7.366 1.00 18.46 233 GLY A N 1
ATOM 1724 C CA . GLY A 1 233 ? 30.110 36.837 7.769 1.00 18.26 233 GLY A CA 1
ATOM 1725 C C . GLY A 1 233 ? 30.074 35.317 7.777 1.00 19.23 233 GLY A C 1
ATOM 1726 O O . GLY A 1 233 ? 29.691 34.701 6.781 1.00 15.97 233 GLY A O 1
ATOM 1727 N N . ALA A 1 234 ? 30.464 34.709 8.899 1.00 17.72 234 ALA A N 1
ATOM 1728 C CA . ALA A 1 234 ? 30.753 33.283 8.943 1.00 20.65 234 ALA A CA 1
ATOM 1729 C C . ALA A 1 234 ? 29.503 32.455 8.684 1.00 19.98 234 ALA A C 1
ATOM 1730 O O . ALA A 1 234 ? 28.518 32.548 9.426 1.00 18.45 234 ALA A O 1
ATOM 1732 N N . HIS A 1 235 ? 29.572 31.634 7.628 1.00 19.34 235 HIS A N 1
ATOM 1733 C CA . HIS A 1 235 ? 28.520 30.673 7.315 1.00 21.06 235 HIS A CA 1
ATOM 1734 C C . HIS A 1 235 ? 28.176 29.792 8.513 1.00 21.21 235 HIS A C 1
ATOM 1735 O O . HIS A 1 235 ? 26.999 29.483 8.754 1.00 18.67 235 HIS A O 1
ATOM 1742 N N . VAL A 1 236 ? 29.187 29.386 9.288 1.00 18.04 236 VAL A N 1
ATOM 1743 C CA . VAL A 1 236 ? 28.952 28.428 10.371 1.00 18.52 236 VAL A CA 1
ATOM 1744 C C . VAL A 1 236 ? 28.266 29.067 11.563 1.00 18.08 236 VAL A C 1
ATOM 1745 O O . VAL A 1 236 ? 27.674 28.353 12.381 1.00 16.03 236 VAL A O 1
ATOM 1749 N N . ILE A 1 237 ? 28.348 30.388 11.708 1.00 17.22 237 ILE A N 1
ATOM 1750 C CA . ILE A 1 237 ? 27.570 31.049 12.756 1.00 17.34 237 ILE A CA 1
ATOM 1751 C C . ILE A 1 237 ? 26.088 31.077 12.371 1.00 15.56 237 ILE A C 1
ATOM 1752 O O . ILE A 1 237 ? 25.206 30.863 13.210 1.00 16.37 237 ILE A O 1
ATOM 1757 N N . MET A 1 238 ? 25.793 31.311 11.093 1.00 15.60 238 MET A N 1
ATOM 1758 C CA . MET A 1 238 ? 24.416 31.212 10.620 1.00 18.01 238 MET A CA 1
ATOM 1759 C C . MET A 1 238 ? 23.865 29.803 10.827 1.00 17.43 238 MET A C 1
ATOM 1760 O O . MET A 1 238 ? 22.723 29.630 11.285 1.00 17.37 238 MET A O 1
ATOM 1765 N N . GLU A 1 239 ? 24.653 28.780 10.467 1.00 18.27 239 GLU A N 1
ATOM 1766 C CA . GLU A 1 239 ? 24.184 27.406 10.644 1.00 18.92 239 GLU A CA 1
ATOM 1767 C C . GLU A 1 239 ? 23.870 27.128 12.109 1.00 17.06 239 GLU A C 1
ATOM 1768 O O . GLU A 1 239 ? 22.828 26.548 12.426 1.00 19.54 239 GLU A O 1
ATOM 1774 N N . ALA A 1 240 ? 24.737 27.572 13.018 1.00 16.68 240 ALA A N 1
ATOM 1775 C CA . ALA A 1 240 ? 24.523 27.323 14.445 1.00 16.41 240 ALA A CA 1
ATOM 1776 C C . ALA A 1 240 ? 23.244 27.986 14.929 1.00 16.69 240 ALA A C 1
ATOM 1777 O O . ALA A 1 240 ? 22.380 27.350 15.553 1.00 17.71 240 ALA A O 1
ATOM 1779 N N . VAL A 1 241 ? 23.104 29.269 14.617 1.00 16.84 241 VAL A N 1
ATOM 1780 C CA . VAL A 1 241 ? 21.943 30.053 15.010 1.00 18.69 241 VAL A CA 1
ATOM 1781 C C . VAL A 1 241 ? 20.654 29.407 14.511 1.00 20.15 241 VAL A C 1
ATOM 1782 O O . VAL A 1 241 ? 19.673 29.283 15.252 1.00 19.23 241 VAL A O 1
ATOM 1786 N N . CYS A 1 242 ? 20.638 28.976 13.258 1.00 19.35 242 CYS A N 1
ATOM 1787 C CA . CYS A 1 242 ? 19.447 28.361 12.681 1.00 20.28 242 CYS A CA 1
ATOM 1788 C C . CYS A 1 242 ? 19.294 26.887 13.066 1.00 22.33 242 CYS A C 1
ATOM 1789 O O . CYS A 1 242 ? 18.371 26.227 12.579 1.00 24.09 242 CYS A O 1
ATOM 1792 N N . SER A 1 243 ? 20.162 26.353 13.927 1.00 19.97 243 SER A N 1
ATOM 1793 C CA . SER A 1 243 ? 20.026 24.974 14.401 1.00 22.35 243 SER A CA 1
ATOM 1794 C C . SER A 1 243 ? 19.834 24.883 15.912 1.00 19.02 243 SER A C 1
ATOM 1795 O O . SER A 1 243 ? 19.860 23.773 16.461 1.00 20.89 243 SER A O 1
ATOM 1798 N N . GLY A 1 244 ? 19.652 26.005 16.602 1.00 21.35 244 GLY A N 1
ATOM 1799 C CA . GLY A 1 244 ? 19.505 25.958 18.051 1.00 19.60 244 GLY A CA 1
ATOM 1800 C C . GLY A 1 244 ? 20.792 25.725 18.810 1.00 18.36 244 GLY A C 1
ATOM 1801 O O . GLY A 1 244 ? 20.761 25.202 19.930 1.00 19.91 244 GLY A O 1
ATOM 1802 N N . THR A 1 245 ? 21.922 26.106 18.237 1.00 17.46 245 THR A N 1
ATOM 1803 C CA . THR A 1 245 ? 23.226 25.980 18.895 1.00 18.57 245 THR A CA 1
ATOM 1804 C C . THR A 1 245 ? 23.823 27.372 19.074 1.00 15.66 245 THR A C 1
ATOM 1805 O O . THR A 1 245 ? 24.126 28.039 18.069 1.00 16.83 245 THR A O 1
ATOM 1809 N N . PRO A 1 246 ? 23.959 27.880 20.295 1.00 15.65 246 PRO A N 1
ATOM 1810 C CA . PRO A 1 246 ? 24.478 29.239 20.481 1.00 18.32 246 PRO A CA 1
ATOM 1811 C C . PRO A 1 246 ? 25.994 29.277 20.314 1.00 16.71 246 PRO A C 1
ATOM 1812 O O . PRO A 1 246 ? 26.662 28.249 20.218 1.00 18.21 246 PRO A O 1
ATOM 1816 N N . VAL A 1 247 ? 26.528 30.498 20.302 1.00 17.18 247 VAL A N 1
ATOM 1817 C CA . VAL A 1 247 ? 27.887 30.778 19.840 1.00 17.59 247 VAL A CA 1
ATOM 1818 C C . VAL A 1 247 ? 28.690 31.506 20.917 1.00 17.08 247 VAL A C 1
ATOM 1819 O O . VAL A 1 247 ? 28.163 32.368 21.629 1.00 14.99 247 VAL A O 1
ATOM 1823 N N . LEU A 1 248 ? 29.981 31.173 21.010 1.00 16.23 248 LEU A N 1
ATOM 1824 C CA . LEU A 1 248 ? 30.993 32.020 21.635 1.00 16.33 248 LEU A CA 1
ATOM 1825 C C . LEU A 1 248 ? 31.888 32.546 20.517 1.00 16.84 248 LEU A C 1
ATOM 1826 O O . LEU A 1 248 ? 32.462 31.761 19.762 1.00 14.76 248 LEU A O 1
ATOM 1831 N N . ALA A 1 249 ? 31.987 33.869 20.395 1.00 16.68 249 ALA A N 1
ATOM 1832 C CA . ALA A 1 249 ? 32.579 34.492 19.219 1.00 16.48 249 ALA A CA 1
ATOM 1833 C C . ALA A 1 249 ? 33.614 35.544 19.609 1.00 18.02 249 ALA A C 1
ATOM 1834 O O . ALA A 1 249 ? 33.430 36.298 20.574 1.00 15.85 249 ALA A O 1
ATOM 1836 N N . SER A 1 250 ? 34.706 35.586 18.853 1.00 16.59 250 SER A N 1
ATOM 1837 C CA . SER A 1 250 ? 35.646 36.694 18.963 1.00 18.62 250 SER A CA 1
ATOM 1838 C C . SER A 1 250 ? 34.951 38.007 18.595 1.00 20.59 250 SER A C 1
ATOM 1839 O O . SER A 1 250 ? 34.160 38.069 17.640 1.00 18.91 250 SER A O 1
ATOM 1842 N N . ARG A 1 251 ? 35.258 39.065 19.359 1.00 18.25 251 ARG A N 1
ATOM 1843 C CA . ARG A 1 251 ? 34.580 40.355 19.225 1.00 19.89 251 ARG A CA 1
ATOM 1844 C C . ARG A 1 251 ? 35.232 41.142 18.095 1.00 19.87 251 ARG A C 1
ATOM 1845 O O . ARG A 1 251 ? 36.043 42.043 18.310 1.00 19.80 251 ARG A O 1
ATOM 1853 N N . ILE A 1 252 ? 34.850 40.790 16.869 1.00 18.71 252 ILE A N 1
ATOM 1854 C CA . ILE A 1 252 ? 35.356 41.423 15.655 1.00 17.48 252 ILE A CA 1
ATOM 1855 C C . ILE A 1 252 ? 34.141 41.864 14.845 1.00 19.81 252 ILE A C 1
ATOM 1856 O O . ILE A 1 252 ? 33.067 41.254 14.978 1.00 17.76 252 ILE A O 1
ATOM 1861 N N . PRO A 1 253 ? 34.260 42.901 13.997 1.00 19.05 253 PRO A N 1
ATOM 1862 C CA . PRO A 1 253 ? 33.085 43.383 13.236 1.00 17.95 253 PRO A CA 1
ATOM 1863 C C . PRO A 1 253 ? 32.318 42.304 12.471 1.00 19.28 253 PRO A C 1
ATOM 1864 O O . PRO A 1 253 ? 31.080 42.337 12.460 1.00 18.02 253 PRO A O 1
ATOM 1868 N N . GLY A 1 254 ? 33.006 41.357 11.819 1.00 19.79 254 GLY A N 1
ATOM 1869 C CA . GLY A 1 254 ? 32.299 40.326 11.075 1.00 19.22 254 GLY A CA 1
ATOM 1870 C C . GLY A 1 254 ? 31.465 39.397 11.944 1.00 18.91 254 GLY A C 1
ATOM 1871 O O . GLY A 1 254 ? 30.470 38.835 11.480 1.00 17.42 254 GLY A O 1
ATOM 1872 N N . ASN A 1 255 ? 31.861 39.206 13.201 1.00 18.31 255 ASN A N 1
ATOM 1873 C CA . ASN A 1 255 ? 31.038 38.418 14.110 1.00 18.61 255 ASN A CA 1
ATOM 1874 C C . ASN A 1 255 ? 29.912 39.256 14.700 1.00 17.93 255 ASN A C 1
ATOM 1875 O O . ASN A 1 255 ? 28.785 38.766 14.839 1.00 17.32 255 ASN A O 1
ATOM 1880 N N . VAL A 1 256 ? 30.194 40.512 15.060 1.00 16.16 256 VAL A N 1
ATOM 1881 C CA . VAL A 1 256 ? 29.149 41.353 15.645 1.00 20.97 256 VAL A CA 1
ATOM 1882 C C . VAL A 1 256 ? 27.995 41.531 14.664 1.00 16.91 256 VAL A C 1
ATOM 1883 O O . VAL A 1 256 ? 26.821 41.540 15.057 1.00 18.74 256 VAL A O 1
ATOM 1887 N N . GLY A 1 257 ? 28.311 41.648 13.372 1.00 17.86 257 GLY A N 1
ATOM 1888 C CA . GLY A 1 257 ? 27.271 41.788 12.366 1.00 20.89 257 GLY A CA 1
ATOM 1889 C C . GLY A 1 257 ? 26.379 40.568 12.280 1.00 21.31 257 GLY A C 1
ATOM 1890 O O . GLY A 1 257 ? 25.182 40.691 12.003 1.00 20.96 257 GLY A O 1
ATOM 1891 N N . MET A 1 258 ? 26.950 39.380 12.525 1.00 18.79 258 MET A N 1
ATOM 1892 C CA . MET A 1 258 ? 26.184 38.135 12.545 1.00 20.17 258 MET A CA 1
ATOM 1893 C C . MET A 1 258 ? 25.312 38.055 13.785 1.00 19.50 258 MET A C 1
ATOM 1894 O O . MET A 1 258 ? 24.124 37.712 13.701 1.00 20.82 258 MET A O 1
ATOM 1899 N N . LEU A 1 259 ? 25.886 38.376 14.954 1.00 16.74 259 LEU A N 1
ATOM 1900 C CA . LEU A 1 259 ? 25.265 38.029 16.226 1.00 19.40 259 LEU A CA 1
ATOM 1901 C C . LEU A 1 259 ? 24.685 39.201 17.005 1.00 21.20 259 LEU A C 1
ATOM 1902 O O . LEU A 1 259 ? 23.915 38.958 17.933 1.00 20.29 259 LEU A O 1
ATOM 1907 N N . GLY A 1 260 ? 25.054 40.438 16.692 1.00 23.33 260 GLY A N 1
ATOM 1908 C CA . GLY A 1 260 ? 24.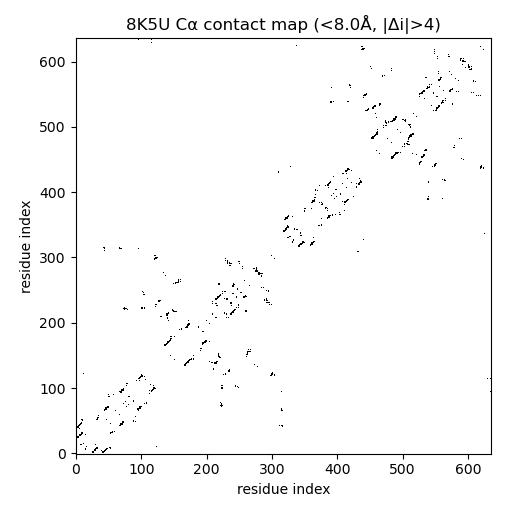423 41.607 17.289 1.00 20.81 260 GLY A CA 1
ATOM 1909 C C . GLY A 1 260 ? 25.304 42.344 18.285 1.00 23.77 260 GLY A C 1
ATOM 1910 O O . GLY A 1 260 ? 26.064 41.731 19.046 1.00 19.51 260 GLY A O 1
ATOM 1911 N N . ALA A 1 261 ? 25.173 43.681 18.306 1.00 20.53 261 ALA A N 1
ATOM 1912 C CA . ALA A 1 261 ? 25.977 44.495 19.215 1.00 26.44 261 ALA A CA 1
ATOM 1913 C C . ALA A 1 261 ? 25.704 44.173 20.680 1.00 24.04 261 ALA A C 1
ATOM 1914 O O . ALA A 1 261 ? 26.575 44.394 21.527 1.00 24.54 261 ALA A O 1
ATOM 1916 N N . ASP A 1 262 ? 24.518 43.657 21.003 1.00 24.87 262 ASP A N 1
ATOM 1917 C CA . ASP A 1 262 ? 24.124 43.385 22.381 1.00 26.64 262 ASP A CA 1
ATOM 1918 C C . ASP A 1 262 ? 24.355 41.935 22.800 1.00 24.92 262 ASP A C 1
ATOM 1919 O O . ASP A 1 262 ? 23.982 41.557 23.914 1.00 22.08 262 ASP A O 1
ATOM 1924 N N . TYR A 1 263 ? 24.982 41.128 21.947 1.00 23.78 263 TYR A N 1
ATOM 1925 C CA . TYR A 1 263 ? 25.143 39.703 22.224 1.00 21.94 263 TYR A CA 1
ATOM 1926 C C . TYR A 1 263 ? 26.051 39.477 23.433 1.00 20.13 263 TYR A C 1
ATOM 1927 O O . TYR A 1 263 ? 27.065 40.166 23.599 1.00 17.91 263 TYR A O 1
ATOM 1936 N N . ALA A 1 264 ? 25.684 38.502 24.286 1.00 19.31 264 ALA A N 1
ATOM 1937 C CA . ALA A 1 264 ? 26.397 38.249 25.546 1.00 23.49 264 ALA A CA 1
ATOM 1938 C C . ALA A 1 264 ? 27.559 37.264 25.424 1.00 20.86 264 ALA A C 1
ATOM 1939 O O . ALA A 1 264 ? 28.198 36.948 26.443 1.00 21.27 264 ALA A O 1
ATOM 1941 N N . GLY A 1 265 ? 27.856 36.775 24.228 1.00 17.05 265 GLY A N 1
ATOM 1942 C CA . GLY A 1 265 ? 28.838 35.713 24.092 1.00 18.31 265 GLY A CA 1
ATOM 1943 C C . GLY A 1 265 ? 30.129 36.071 23.380 1.00 19.73 265 GLY A C 1
ATOM 1944 O O . GLY A 1 265 ? 30.786 35.182 22.825 1.00 17.58 265 GLY A O 1
ATOM 1945 N N . TYR A 1 266 ? 30.520 37.343 23.378 1.00 17.13 266 TYR A N 1
ATOM 1946 C CA . TYR A 1 266 ? 31.813 37.687 22.803 1.00 19.18 266 TYR A CA 1
ATOM 1947 C C . TYR A 1 266 ? 32.948 37.495 23.800 1.00 20.85 266 TYR A C 1
ATOM 1948 O O . TYR A 1 266 ? 32.768 37.592 25.017 1.00 24.53 266 TYR A O 1
ATOM 1957 N N . PHE A 1 267 ? 34.134 37.237 23.262 1.00 20.14 267 PHE A N 1
ATOM 1958 C CA . PHE A 1 267 ? 35.381 37.323 24.000 1.00 20.36 267 PHE A CA 1
ATOM 1959 C C . PHE A 1 267 ? 36.383 38.097 23.157 1.00 20.91 267 PHE A C 1
ATOM 1960 O O . PHE A 1 267 ? 36.354 38.034 21.923 1.00 21.36 267 PHE A O 1
ATOM 1968 N N . THR A 1 268 ? 37.259 38.837 23.833 1.00 22.53 268 THR A N 1
ATOM 1969 C CA . THR A 1 268 ? 38.335 39.568 23.164 1.00 21.58 268 THR A CA 1
ATOM 1970 C C . THR A 1 268 ? 39.156 38.639 22.273 1.00 21.29 268 THR A C 1
ATOM 1971 O O . THR A 1 268 ? 39.542 37.539 22.696 1.00 19.57 268 THR A O 1
ATOM 1975 N N . HIS A 1 269 ? 39.406 39.071 21.028 1.00 17.29 269 HIS A N 1
ATOM 1976 C CA . HIS A 1 269 ? 40.126 38.203 20.100 1.00 20.02 269 HIS A CA 1
ATOM 1977 C C . HIS A 1 269 ? 41.518 37.889 20.648 1.00 23.38 269 HIS A C 1
ATOM 1978 O O . HIS A 1 269 ? 42.170 38.744 21.251 1.00 18.57 269 HIS A O 1
ATOM 1985 N N . GLY A 1 270 ? 41.964 36.645 20.459 1.00 17.27 270 GLY A N 1
ATOM 1986 C CA . GLY A 1 270 ? 43.231 36.212 21.006 1.00 19.42 270 GLY A CA 1
ATOM 1987 C C . GLY A 1 270 ? 43.240 35.871 22.487 1.00 21.68 270 GLY A C 1
ATOM 1988 O O . GLY A 1 270 ? 44.208 35.256 22.950 1.00 22.57 270 GLY A O 1
ATOM 1989 N N . ASP A 1 271 ? 42.195 36.223 23.246 1.00 21.60 271 ASP A N 1
ATOM 1990 C CA . ASP A 1 271 ? 42.169 36.036 24.702 1.00 21.09 271 ASP A CA 1
ATOM 1991 C C . ASP A 1 271 ? 41.665 34.636 25.057 1.00 22.72 271 ASP A C 1
ATOM 1992 O O . ASP A 1 271 ? 40.466 34.404 25.267 1.00 21.16 271 ASP A O 1
ATOM 1997 N N . ALA A 1 272 ? 42.601 33.693 25.175 1.00 21.78 272 ALA A N 1
ATOM 1998 C CA . ALA A 1 272 ? 42.232 32.306 25.426 1.00 18.78 272 ALA A CA 1
ATOM 1999 C C . ALA A 1 272 ? 41.722 32.093 26.848 1.00 20.75 272 ALA A C 1
ATOM 2000 O O . ALA A 1 272 ? 40.889 31.208 27.074 1.00 22.14 272 ALA A O 1
ATOM 2002 N N . ALA A 1 273 ? 42.200 32.881 27.820 1.00 20.91 273 ALA A N 1
ATOM 2003 C CA . ALA A 1 273 ? 41.661 32.780 29.173 1.00 19.01 273 ALA A CA 1
ATOM 2004 C C . ALA A 1 273 ? 40.188 33.186 29.222 1.00 20.89 273 ALA A C 1
ATOM 2005 O O . ALA A 1 273 ? 39.396 32.561 29.940 1.00 17.27 273 ALA A O 1
ATOM 2007 N N . ALA A 1 274 ? 39.794 34.219 28.454 1.00 17.06 274 ALA A N 1
ATOM 2008 C CA . ALA A 1 274 ? 38.397 34.654 28.477 1.00 19.40 274 ALA A CA 1
ATOM 2009 C C . ALA A 1 274 ? 37.490 33.645 27.788 1.00 20.14 274 ALA A C 1
ATOM 2010 O O . ALA A 1 274 ? 36.339 33.452 28.210 1.00 18.37 274 ALA A O 1
ATOM 2012 N N . LEU A 1 275 ? 37.986 33.008 26.726 1.00 20.27 275 LEU A N 1
ATOM 2013 C CA . LEU A 1 275 ? 37.247 31.928 26.080 1.00 21.01 275 LEU A CA 1
ATOM 2014 C C . LEU A 1 275 ? 37.052 30.756 27.034 1.00 19.19 275 LEU A C 1
ATOM 2015 O O . LEU A 1 275 ? 35.949 30.226 27.165 1.00 18.96 275 LEU A O 1
ATOM 2020 N N . ALA A 1 276 ? 38.122 30.340 27.712 1.00 20.51 276 ALA A N 1
ATOM 2021 C CA . ALA A 1 276 ? 38.028 29.237 28.661 1.00 19.03 276 ALA A CA 1
ATOM 2022 C C . ALA A 1 276 ? 37.023 29.541 29.764 1.00 20.92 276 ALA A C 1
ATOM 2023 O O . ALA A 1 276 ? 36.201 28.688 30.128 1.00 21.79 276 ALA A O 1
ATOM 2025 N N . ALA A 1 277 ? 37.071 30.766 30.304 1.00 19.73 277 ALA A N 1
ATOM 2026 C CA . ALA A 1 277 ? 36.169 31.149 31.387 1.00 19.21 277 ALA A CA 1
ATOM 2027 C C . ALA A 1 277 ? 34.702 31.125 30.939 1.00 21.98 277 ALA A C 1
ATOM 2028 O O . ALA A 1 277 ? 33.816 30.735 31.713 1.00 20.22 277 ALA A O 1
ATOM 2030 N N . LEU A 1 278 ? 34.427 31.557 29.698 1.00 18.97 278 LEU A N 1
ATOM 2031 C CA . LEU A 1 278 ? 33.070 31.507 29.158 1.00 17.30 278 LEU A CA 1
ATOM 2032 C C . LEU A 1 278 ? 32.607 30.067 28.979 1.00 17.64 278 LEU A C 1
ATOM 2033 O O . LEU A 1 278 ? 31.419 29.752 29.167 1.00 17.00 278 LEU A O 1
ATOM 2038 N N . LEU A 1 279 ? 33.539 29.180 28.619 1.00 16.36 279 LEU A N 1
ATOM 2039 C CA . LEU A 1 279 ? 33.235 27.755 28.543 1.00 16.74 279 LEU A CA 1
ATOM 2040 C C . LEU A 1 279 ? 32.858 27.205 29.912 1.00 18.86 279 LEU A C 1
ATOM 2041 O O . LEU A 1 279 ? 31.854 26.500 30.048 1.00 19.59 279 LEU A O 1
ATOM 2046 N N . VAL A 1 280 ? 33.629 27.553 30.951 1.00 18.35 280 VAL A N 1
ATOM 2047 C CA . VAL A 1 280 ? 33.302 27.090 32.300 1.00 19.39 280 VAL A CA 1
ATOM 2048 C C . VAL A 1 280 ? 31.940 27.636 32.731 1.00 20.04 280 VAL A C 1
ATOM 2049 O O . VAL A 1 280 ? 31.125 26.912 33.316 1.00 18.78 280 VAL A O 1
ATOM 2053 N N . ARG A 1 281 ? 31.653 28.905 32.400 1.00 17.22 281 ARG A N 1
ATOM 2054 C CA . ARG A 1 281 ? 30.353 29.493 32.720 1.00 20.50 281 ARG A CA 1
ATOM 2055 C C . ARG A 1 281 ? 29.221 28.760 32.010 1.00 18.18 281 ARG A C 1
ATOM 2056 O O . ARG A 1 281 ? 28.154 28.535 32.591 1.00 16.20 281 ARG A O 1
ATOM 2064 N N . CYS A 1 282 ? 29.427 28.401 30.740 1.00 20.82 282 CYS A N 1
ATOM 2065 C CA . CYS A 1 282 ? 28.382 27.708 30.000 1.00 20.93 282 CYS A CA 1
ATOM 2066 C C . CYS A 1 282 ? 28.164 26.298 30.535 1.00 21.23 282 CYS A C 1
ATOM 2067 O O . CYS A 1 282 ? 27.017 25.838 30.623 1.00 19.51 282 CYS A O 1
ATOM 2070 N N . ARG A 1 283 ? 29.250 25.602 30.898 1.00 19.48 283 ARG A N 1
ATOM 2071 C CA . ARG A 1 283 ? 29.118 24.335 31.620 1.00 23.09 283 ARG A CA 1
ATOM 2072 C C . ARG A 1 283 ? 28.241 24.503 32.855 1.00 22.87 283 ARG A C 1
ATOM 2073 O O . ARG A 1 283 ? 27.398 23.646 33.153 1.00 21.31 283 ARG A O 1
ATOM 2081 N N . GLN A 1 284 ? 28.401 25.628 33.564 1.00 23.20 284 GLN A N 1
ATOM 2082 C CA . GLN A 1 284 ? 27.611 25.915 34.757 1.00 22.47 284 GLN A CA 1
ATOM 2083 C C . GLN A 1 284 ? 26.165 26.267 34.435 1.00 24.29 284 GLN A C 1
ATOM 2084 O O . GLN A 1 284 ? 25.350 26.396 35.359 1.00 25.57 284 GLN A O 1
ATOM 2090 N N . GLY A 1 285 ? 25.822 26.409 33.155 1.00 23.43 285 GLY A N 1
ATOM 2091 C CA . GLY A 1 285 ? 24.446 26.610 32.764 1.00 23.56 285 GLY A CA 1
ATOM 2092 C C . GLY A 1 285 ? 23.637 25.350 32.555 1.00 27.75 285 GLY A C 1
ATOM 2093 O O . GLY A 1 285 ? 22.428 25.438 32.338 1.00 28.25 285 GLY A O 1
ATOM 2094 N N . GLN A 1 286 ? 24.252 24.173 32.619 1.00 25.38 286 GLN A N 1
ATOM 2095 C CA . GLN A 1 286 ? 23.545 22.937 32.309 1.00 30.14 286 GLN A CA 1
ATOM 2096 C C . GLN A 1 286 ? 22.831 22.404 33.541 1.00 32.06 286 GLN A C 1
ATOM 2097 O O . GLN A 1 286 ? 23.325 22.532 34.663 1.00 34.78 286 GLN A O 1
ATOM 2103 N N . ALA A 1 287 ? 21.662 21.815 33.323 1.00 33.68 287 ALA A N 1
ATOM 2104 C CA . ALA A 1 287 ? 20.903 21.192 34.407 1.00 39.70 287 ALA A CA 1
ATOM 2105 C C . ALA A 1 287 ? 20.015 20.070 33.876 1.00 38.40 287 ALA A C 1
ATOM 2106 O O . ALA A 1 287 ? 19.139 20.302 33.039 1.00 39.77 287 ALA A O 1
ATOM 2108 N N . VAL A 1 292 ? 16.494 24.566 37.296 1.00 41.32 292 VAL A N 1
ATOM 2109 C CA . VAL A 1 292 ? 17.016 25.924 37.407 1.00 43.91 292 VAL A CA 1
ATOM 2110 C C . VAL A 1 292 ? 18.539 25.915 37.266 1.00 42.03 292 VAL A C 1
ATOM 2111 O O . VAL A 1 292 ? 19.244 25.384 38.130 1.00 42.77 292 VAL A O 1
ATOM 2115 N N . PRO A 1 293 ? 19.042 26.481 36.165 1.00 42.23 293 PRO A N 1
ATOM 2116 C CA . PRO A 1 293 ? 20.497 26.488 35.934 1.00 37.13 293 PRO A CA 1
ATOM 2117 C C . PRO A 1 293 ? 21.240 27.413 36.890 1.00 35.96 293 PRO A C 1
ATOM 2118 O O . PRO A 1 293 ? 20.819 28.543 37.154 1.00 36.29 293 PRO A O 1
ATOM 2122 N N . ALA A 1 294 ? 22.375 26.918 37.390 1.00 33.51 294 ALA A N 1
ATOM 2123 C CA . ALA A 1 294 ? 23.189 27.681 38.332 1.00 32.68 294 ALA A CA 1
ATOM 2124 C C . ALA A 1 294 ? 23.723 28.970 37.720 1.00 32.96 294 ALA A C 1
ATOM 2125 O O . ALA A 1 294 ? 23.929 29.957 38.435 1.00 34.55 294 ALA A O 1
ATOM 2127 N N . ASP A 1 295 ? 23.967 28.983 36.415 1.00 26.74 295 ASP A N 1
ATOM 2128 C CA . ASP A 1 295 ? 24.509 30.157 35.743 1.00 26.27 295 ASP A CA 1
ATOM 2129 C C . ASP A 1 295 ? 23.621 30.499 34.556 1.00 23.64 295 ASP A C 1
ATOM 2130 O O . ASP A 1 295 ? 23.392 29.635 33.696 1.00 25.12 295 ASP A O 1
ATOM 2135 N N . PRO A 1 296 ? 23.104 31.724 34.458 1.00 22.68 296 PRO A N 1
ATOM 2136 C CA . PRO A 1 296 ? 22.131 32.049 33.403 1.00 22.63 296 PRO A CA 1
ATOM 2137 C C . PRO A 1 296 ? 22.729 32.327 32.032 1.00 24.17 296 PRO A C 1
ATOM 2138 O O . PRO A 1 296 ? 21.956 32.523 31.083 1.00 22.50 296 PRO A O 1
ATOM 2142 N N . LEU A 1 297 ? 24.061 32.346 31.885 1.00 18.24 297 LEU A N 1
ATOM 2143 C CA . LEU A 1 297 ? 24.651 32.801 30.624 1.00 21.76 297 LEU A CA 1
ATOM 2144 C C . LEU A 1 297 ? 24.242 31.918 29.449 1.00 21.55 297 LEU A C 1
ATOM 2145 O O . LEU A 1 297 ? 23.860 32.421 28.384 1.00 20.11 297 LEU A O 1
ATOM 2150 N N . LEU A 1 298 ? 24.335 30.595 29.613 1.00 18.91 298 LEU A N 1
ATOM 2151 C CA . LEU A 1 298 ? 24.055 29.699 28.494 1.00 20.71 298 LEU A CA 1
ATOM 2152 C C . LEU A 1 298 ? 22.631 29.885 27.971 1.00 22.70 298 LEU A C 1
ATOM 2153 O O . LEU A 1 298 ? 22.411 29.964 26.756 1.00 21.37 298 LEU A O 1
ATOM 2158 N N . ALA A 1 299 ? 21.644 29.944 28.871 1.00 23.55 299 ALA A N 1
ATOM 2159 C CA . ALA A 1 299 ? 20.277 30.191 28.408 1.00 23.29 299 ALA A CA 1
ATOM 2160 C C . ALA A 1 299 ? 20.161 31.555 27.736 1.00 21.72 299 ALA A C 1
ATOM 2161 O O . ALA A 1 299 ? 19.403 31.709 26.772 1.00 24.81 299 ALA A O 1
ATOM 2163 N N . ARG A 1 300 ? 20.904 32.554 28.219 1.00 22.12 300 ARG A N 1
ATOM 2164 C CA . ARG A 1 300 ? 20.832 33.873 27.599 1.00 23.32 300 ARG A CA 1
ATOM 2165 C C . ARG A 1 300 ? 21.379 33.843 26.178 1.00 22.83 300 ARG A C 1
ATOM 2166 O O . ARG A 1 300 ? 20.791 34.439 25.269 1.00 20.41 300 ARG A O 1
ATOM 2174 N N . LEU A 1 301 ? 22.515 33.172 25.977 1.00 19.98 301 LEU A N 1
ATOM 2175 C CA . LEU A 1 301 ? 23.035 33.006 24.627 1.00 20.68 301 LEU A CA 1
ATOM 2176 C C . LEU A 1 301 ? 21.994 32.334 23.730 1.00 21.82 301 LEU A C 1
ATOM 2177 O O . LEU A 1 301 ? 21.806 32.732 22.574 1.00 20.06 301 LEU A O 1
ATOM 2182 N N . GLY A 1 302 ? 21.279 31.339 24.259 1.00 21.40 302 GLY A N 1
ATOM 2183 C CA . GLY A 1 302 ? 20.302 30.639 23.439 1.00 23.84 302 GLY A CA 1
ATOM 2184 C C . GLY A 1 302 ? 19.172 31.546 22.989 1.00 22.97 302 GLY A C 1
ATOM 2185 O O . GLY A 1 302 ? 18.770 31.536 21.819 1.00 21.16 302 GLY A O 1
ATOM 2186 N N . ALA A 1 303 ? 18.662 32.365 23.911 1.00 22.80 303 ALA A N 1
ATOM 2187 C CA . ALA A 1 303 ? 17.533 33.226 23.582 1.00 22.59 303 ALA A CA 1
ATOM 2188 C C . ALA A 1 303 ? 17.946 34.328 22.608 1.00 22.73 303 ALA A C 1
ATOM 2189 O O . ALA A 1 303 ? 17.180 34.688 21.708 1.00 20.58 303 ALA A O 1
ATOM 2191 N N . GLN A 1 304 ? 19.163 34.857 22.758 1.00 20.85 304 GLN A N 1
ATOM 2192 C CA . GLN A 1 304 ? 19.647 35.892 21.847 1.00 23.63 304 GLN A CA 1
ATOM 2193 C C . GLN A 1 304 ? 19.850 35.351 20.430 1.00 23.26 304 GLN A C 1
ATOM 2194 O O . GLN A 1 304 ? 19.491 36.020 19.454 1.00 22.12 304 GLN A O 1
ATOM 2200 N N . CYS A 1 305 ? 20.452 34.155 20.297 1.00 21.73 305 CYS A N 1
ATOM 2201 C CA . CYS A 1 305 ? 20.635 33.545 18.978 1.00 22.78 305 CYS A CA 1
ATOM 2202 C C . CYS A 1 305 ? 19.288 33.278 18.300 1.00 24.54 305 CYS A C 1
ATOM 2203 O O . CYS A 1 305 ? 19.129 33.525 17.095 1.00 22.24 305 CYS A O 1
ATOM 2206 N N . ALA A 1 306 ? 18.302 32.794 19.062 1.00 20.14 306 ALA A N 1
ATOM 2207 C CA . ALA A 1 306 ? 16.967 32.599 18.494 1.00 25.26 306 ALA A CA 1
ATOM 2208 C C . ALA A 1 306 ? 16.429 33.893 17.894 1.00 22.12 306 ALA A C 1
ATOM 2209 O O . ALA A 1 306 ? 15.892 33.885 16.785 1.00 21.74 306 ALA A O 1
ATOM 2211 N N . LEU A 1 307 ? 16.627 35.026 18.581 1.00 23.14 307 LEU A N 1
ATOM 2212 C CA . LEU A 1 307 ? 16.211 36.316 18.037 1.00 24.40 307 LEU A CA 1
ATOM 2213 C C . LEU A 1 307 ? 16.977 36.707 16.771 1.00 25.33 307 LEU A C 1
ATOM 2214 O O . LEU A 1 307 ? 16.461 37.502 15.974 1.00 24.02 307 LEU A O 1
ATOM 2219 N N . ARG A 1 308 ? 18.219 36.214 16.582 1.00 20.78 308 ARG A N 1
ATOM 2220 C CA . ARG A 1 308 ? 18.962 36.540 15.359 1.00 20.99 308 ARG A CA 1
ATOM 2221 C C . ARG A 1 308 ? 18.537 35.684 14.170 1.00 20.42 308 ARG A C 1
ATOM 2222 O O . ARG A 1 308 ? 18.716 36.100 13.016 1.00 19.52 308 ARG A O 1
ATOM 2230 N N . ALA A 1 309 ? 18.001 34.493 14.429 1.00 19.68 309 ALA A N 1
ATOM 2231 C CA . ALA A 1 309 ? 17.712 33.533 13.363 1.00 21.15 309 ALA A CA 1
ATOM 2232 C C . ALA A 1 309 ? 16.845 34.064 12.223 1.00 21.97 309 ALA A C 1
ATOM 2233 O O . ALA A 1 309 ? 17.129 33.713 11.064 1.00 22.33 309 ALA A O 1
ATOM 2235 N N . PRO A 1 310 ? 15.783 34.872 12.447 1.00 22.58 310 PRO A N 1
ATOM 2236 C CA . PRO A 1 310 ? 14.999 35.355 11.291 1.00 24.16 310 PRO A CA 1
ATOM 2237 C C . PRO A 1 310 ? 15.837 36.052 10.221 1.00 21.98 310 PRO A C 1
ATOM 2238 O O . PRO A 1 310 ? 15.435 36.073 9.056 1.00 23.45 310 PRO A O 1
ATOM 2242 N N . LEU A 1 311 ? 17.010 36.592 10.567 1.00 20.23 311 LEU A N 1
ATOM 2243 C CA . LEU A 1 311 ? 17.826 37.269 9.565 1.00 16.99 311 LEU A CA 1
ATOM 2244 C C . LEU A 1 311 ? 18.280 36.331 8.453 1.00 20.64 311 LEU A C 1
ATOM 2245 O O . LEU A 1 311 ? 18.583 36.790 7.345 1.00 20.00 311 LEU A O 1
ATOM 2250 N N . PHE A 1 312 ? 18.317 35.028 8.719 1.00 20.04 312 PHE A N 1
ATOM 2251 C CA . PHE A 1 312 ? 18.851 34.034 7.797 1.00 22.22 312 PHE A CA 1
ATOM 2252 C C . PHE A 1 312 ? 17.754 33.188 7.154 1.00 19.69 312 PHE A C 1
ATOM 2253 O O . PHE A 1 312 ? 18.042 32.129 6.598 1.00 21.22 312 PHE A O 1
ATOM 2261 N N . ALA A 1 313 ? 16.509 33.631 7.224 1.00 16.69 313 ALA A N 1
ATOM 2262 C CA . ALA A 1 313 ? 15.429 32.883 6.602 1.00 22.92 313 ALA A CA 1
ATOM 2263 C C . ALA A 1 313 ? 15.620 32.884 5.089 1.00 21.32 313 ALA A C 1
ATOM 2264 O O . ALA A 1 313 ? 15.920 33.934 4.504 1.00 19.24 313 ALA A O 1
ATOM 2266 N N . PRO A 1 314 ? 15.494 31.736 4.424 1.00 22.11 314 PRO A N 1
ATOM 2267 C CA . PRO A 1 314 ? 15.639 31.728 2.961 1.00 23.28 314 PRO A CA 1
ATOM 2268 C C . PRO A 1 314 ? 14.770 32.765 2.252 1.00 23.43 314 PRO A C 1
ATOM 2269 O O . PRO A 1 314 ? 15.206 33.333 1.242 1.00 20.28 314 PRO A O 1
ATOM 2273 N N . GLU A 1 315 ? 13.571 33.042 2.768 1.00 22.90 315 GLU A N 1
ATOM 2274 C CA . GLU A 1 315 ? 12.644 33.945 2.094 1.00 25.66 315 GLU A CA 1
ATOM 2275 C C . GLU A 1 315 ? 13.154 35.379 2.123 1.00 24.82 315 GLU A C 1
ATOM 2276 O O . GLU A 1 315 ? 12.969 36.129 1.158 1.00 24.24 315 GLU A O 1
ATOM 2282 N N . ALA A 1 316 ? 13.793 35.778 3.225 1.00 21.94 316 ALA A N 1
ATOM 2283 C CA . ALA A 1 316 ? 14.412 37.101 3.291 1.00 24.19 316 ALA A CA 1
ATOM 2284 C C . ALA A 1 316 ? 15.525 37.260 2.254 1.00 22.69 316 ALA A C 1
ATOM 2285 O O . ALA A 1 316 ? 15.633 38.311 1.608 1.00 22.35 316 ALA A O 1
ATOM 2287 N N . GLU A 1 317 ? 16.375 36.240 2.087 1.00 22.30 317 GLU A N 1
ATOM 2288 C CA . GLU A 1 317 ? 17.468 36.374 1.122 1.00 21.26 317 GLU A CA 1
ATOM 2289 C C . GLU A 1 317 ? 16.933 36.333 -0.302 1.00 21.53 317 GLU A C 1
ATOM 2290 O O . GLU A 1 317 ? 17.399 37.084 -1.173 1.00 17.90 317 GLU A O 1
ATOM 2296 N N . ARG A 1 318 ? 15.942 35.476 -0.548 1.00 18.49 318 ARG A N 1
ATOM 2297 C CA . ARG A 1 318 ? 15.296 35.440 -1.857 1.00 23.29 318 ARG A CA 1
ATOM 2298 C C . ARG A 1 318 ? 14.741 36.809 -2.230 1.00 19.50 318 ARG A C 1
ATOM 2299 O O . ARG A 1 318 ? 14.994 37.321 -3.330 1.00 17.78 318 ARG A O 1
ATOM 2307 N N . ALA A 1 319 ? 13.996 37.425 -1.310 1.00 20.92 319 ALA A N 1
ATOM 2308 C CA . ALA A 1 319 ? 13.406 38.735 -1.583 1.00 21.45 319 ALA A CA 1
ATOM 2309 C C . ALA A 1 319 ? 14.485 39.788 -1.825 1.00 20.75 319 ALA A C 1
ATOM 2310 O O . ALA A 1 319 ? 14.378 40.595 -2.755 1.00 20.17 319 ALA A O 1
ATOM 2312 N N . ALA A 1 320 ? 15.540 39.781 -1.008 1.00 17.30 320 ALA A N 1
ATOM 2313 C CA . ALA A 1 320 ? 16.622 40.749 -1.176 1.00 17.87 320 ALA A CA 1
ATOM 2314 C C . ALA A 1 320 ? 17.368 40.541 -2.493 1.00 18.93 320 ALA A C 1
ATOM 2315 O O . ALA A 1 320 ? 17.758 41.514 -3.148 1.00 16.65 320 ALA A O 1
ATOM 2317 N N . LEU A 1 321 ? 17.565 39.283 -2.905 1.00 18.71 321 LEU A N 1
ATOM 2318 C CA . LEU A 1 321 ? 18.261 39.002 -4.164 1.00 16.99 321 LEU A CA 1
ATOM 2319 C C . LEU A 1 321 ? 17.454 39.469 -5.371 1.00 20.16 321 LEU A C 1
ATOM 2320 O O . LEU A 1 321 ? 18.014 40.036 -6.328 1.00 17.29 321 LEU A O 1
ATOM 2325 N N . LEU A 1 322 ? 16.137 39.215 -5.362 1.00 18.94 322 LEU A N 1
ATOM 2326 C CA . LEU A 1 322 ? 15.304 39.666 -6.469 1.00 18.02 322 LEU A CA 1
ATOM 2327 C C . LEU A 1 322 ? 15.255 41.192 -6.529 1.00 18.40 322 LEU A C 1
ATOM 2328 O O . LEU A 1 322 ? 15.218 41.777 -7.620 1.00 17.46 322 LEU A O 1
ATOM 2333 N N . ARG A 1 323 ? 15.268 41.856 -5.370 1.00 18.33 323 ARG A N 1
ATOM 2334 C CA . ARG A 1 323 ? 15.347 43.320 -5.355 1.00 18.54 323 ARG A CA 1
ATOM 2335 C C . ARG A 1 323 ? 16.641 43.800 -6.006 1.00 19.44 323 ARG A C 1
ATOM 2336 O O . ARG A 1 323 ? 16.632 44.745 -6.809 1.00 20.57 323 ARG A O 1
ATOM 2344 N N . LEU A 1 324 ? 17.769 43.153 -5.677 1.00 15.91 324 LEU A N 1
ATOM 2345 C CA . LEU A 1 324 ? 19.042 43.472 -6.325 1.00 16.15 324 LEU A CA 1
ATOM 2346 C C . LEU A 1 324 ? 18.943 43.280 -7.839 1.00 16.58 324 LEU A C 1
ATOM 2347 O O . LEU A 1 324 ? 19.279 44.180 -8.612 1.00 16.88 324 LEU A O 1
ATOM 2352 N N . VAL A 1 325 ? 18.485 42.108 -8.286 1.00 15.66 325 VAL A N 1
ATOM 2353 C CA . VAL A 1 325 ? 18.400 41.864 -9.722 1.00 17.61 325 VAL A CA 1
ATOM 2354 C C . VAL A 1 325 ? 17.486 42.893 -10.398 1.00 19.73 325 VAL A C 1
ATOM 2355 O O . VAL A 1 325 ? 17.784 43.384 -11.498 1.00 17.79 325 VAL A O 1
ATOM 2359 N N . ALA A 1 326 ? 16.367 43.242 -9.755 1.00 16.91 326 ALA A N 1
ATOM 2360 C CA . ALA A 1 326 ? 15.477 44.258 -10.320 1.00 20.97 326 ALA A CA 1
ATOM 2361 C C . ALA A 1 326 ? 16.180 45.608 -10.420 1.00 20.49 326 ALA A C 1
ATOM 2362 O O . ALA A 1 326 ? 16.122 46.277 -11.461 1.00 19.96 326 ALA A O 1
ATOM 2364 N N . ASP A 1 327 ? 16.846 46.025 -9.338 1.00 18.58 327 ASP A N 1
ATOM 2365 C CA . ASP A 1 327 ? 17.584 47.286 -9.339 1.00 19.81 327 ASP A CA 1
ATOM 2366 C C . ASP A 1 327 ? 18.610 47.350 -10.463 1.00 22.90 327 ASP A C 1
ATOM 2367 O O . ASP A 1 327 ? 18.876 48.437 -10.995 1.00 20.64 327 ASP A O 1
ATOM 2372 N N . LEU A 1 328 ? 19.187 46.203 -10.838 1.00 20.05 328 LEU A N 1
ATOM 2373 C CA . LEU A 1 328 ? 20.250 46.112 -11.832 1.00 18.94 328 LEU A CA 1
ATOM 2374 C C . LEU A 1 328 ? 19.740 46.014 -13.260 1.00 22.01 328 LEU A C 1
ATOM 2375 O O . LEU A 1 328 ? 20.532 46.181 -14.191 1.00 22.43 328 LEU A O 1
ATOM 2380 N N . MET A 1 329 ? 18.456 45.752 -13.460 1.00 21.01 329 MET A N 1
ATOM 2381 C CA . MET A 1 329 ? 17.912 45.568 -14.803 1.00 24.42 329 MET A CA 1
ATOM 2382 C C . MET A 1 329 ? 17.748 46.879 -15.612 1.00 26.73 329 MET A C 1
ATOM 2383 O O . MET A 1 329 ? 17.707 47.985 -15.045 1.00 26.70 329 MET A O 1
ATOM 2388 N N . SER B 1 2 ? 28.408 65.579 -23.270 1.00 37.41 2 SER B N 1
ATOM 2389 C CA . SER B 1 2 ? 29.511 66.038 -22.428 1.00 38.14 2 SER B CA 1
ATOM 2390 C C . SER B 1 2 ? 29.159 65.893 -20.955 1.00 39.07 2 SER B C 1
ATOM 2391 O O . SER B 1 2 ? 29.974 65.432 -20.138 1.00 33.84 2 SER B O 1
ATOM 2394 N N . ARG B 1 3 ? 27.933 66.302 -20.622 1.00 36.03 3 ARG B N 1
ATOM 2395 C CA . ARG B 1 3 ? 27.457 66.293 -19.256 1.00 31.27 3 ARG B CA 1
ATOM 2396 C C . ARG B 1 3 ? 26.123 65.568 -19.205 1.00 30.49 3 ARG B C 1
ATOM 2397 O O . ARG B 1 3 ? 25.320 65.687 -20.138 1.00 27.06 3 ARG B O 1
ATOM 2405 N N . PRO B 1 4 ? 25.867 64.799 -18.141 1.00 31.76 4 PRO B N 1
ATOM 2406 C CA . PRO B 1 4 ? 24.583 64.096 -18.031 1.00 28.29 4 PRO B CA 1
ATOM 2407 C C . PRO B 1 4 ? 23.444 65.097 -17.943 1.00 25.91 4 PRO B C 1
ATOM 2408 O O . PRO B 1 4 ? 23.534 66.107 -17.240 1.00 23.17 4 PRO B O 1
ATOM 2412 N N . SER B 1 5 ? 22.367 64.798 -18.659 1.00 23.98 5 SER B N 1
ATOM 2413 C CA . SER B 1 5 ? 21.190 65.649 -18.711 1.00 25.46 5 SER B CA 1
ATOM 2414 C C . SER B 1 5 ? 20.169 65.157 -17.690 1.00 28.36 5 SER B C 1
ATOM 2415 O O . SER B 1 5 ? 19.695 64.015 -17.773 1.00 27.48 5 SER B O 1
ATOM 2418 N N . VAL B 1 6 ? 19.837 66.023 -16.731 1.00 25.74 6 VAL B N 1
ATOM 2419 C CA . VAL B 1 6 ? 19.005 65.684 -15.582 1.00 22.13 6 VAL B CA 1
ATOM 2420 C C . VAL B 1 6 ? 17.819 66.634 -15.545 1.00 25.17 6 VAL B C 1
ATOM 2421 O O . VAL B 1 6 ? 18.002 67.856 -15.528 1.00 23.89 6 VAL B O 1
ATOM 2425 N N . ALA B 1 7 ? 16.610 66.078 -15.523 1.00 21.81 7 ALA B N 1
ATOM 2426 C CA . ALA B 1 7 ? 15.393 66.871 -15.384 1.00 24.25 7 ALA B CA 1
ATOM 2427 C C . ALA B 1 7 ? 14.895 66.793 -13.946 1.00 20.97 7 ALA B C 1
ATOM 2428 O O . ALA B 1 7 ? 14.763 65.700 -13.384 1.00 21.65 7 ALA B O 1
ATOM 2430 N N . ILE B 1 8 ? 14.657 67.945 -13.339 1.00 22.06 8 ILE B N 1
ATOM 2431 C CA . ILE B 1 8 ? 14.001 68.023 -12.039 1.00 23.51 8 ILE B CA 1
ATOM 2432 C C . ILE B 1 8 ? 12.568 68.472 -12.282 1.00 26.05 8 ILE B C 1
ATOM 2433 O O . ILE B 1 8 ? 12.332 69.575 -12.788 1.00 27.36 8 ILE B O 1
ATOM 2438 N N . VAL B 1 9 ? 11.602 67.621 -11.955 1.00 24.92 9 VAL B N 1
ATOM 2439 C CA . VAL B 1 9 ? 10.200 67.926 -12.232 1.00 27.64 9 VAL B CA 1
ATOM 2440 C C . VAL B 1 9 ? 9.569 68.510 -10.972 1.00 28.97 9 VAL B C 1
ATOM 2441 O O . VAL B 1 9 ? 9.437 67.822 -9.950 1.00 28.17 9 VAL B O 1
ATOM 2445 N N . SER B 1 10 ? 9.169 69.776 -11.055 1.00 29.01 10 SER B N 1
ATOM 2446 C CA . SER B 1 10 ? 8.585 70.505 -9.936 1.00 33.77 10 SER B CA 1
ATOM 2447 C C . SER B 1 10 ? 7.433 71.394 -10.402 1.00 40.92 10 SER B C 1
ATOM 2448 O O . SER B 1 10 ? 7.620 72.217 -11.308 1.00 36.47 10 SER B O 1
ATOM 2451 N N . PRO B 1 11 ? 6.225 71.253 -9.826 1.00 44.02 11 PRO B N 1
ATOM 2452 C CA . PRO B 1 11 ? 5.117 72.203 -10.016 1.00 43.27 11 PRO B CA 1
ATOM 2453 C C . PRO B 1 11 ? 5.569 73.663 -10.084 1.00 43.39 11 PRO B C 1
ATOM 2454 O O . PRO B 1 11 ? 5.090 74.483 -9.307 1.00 48.80 11 PRO B O 1
ATOM 2458 N N . ASN B 1 20 ? 17.815 79.117 -3.993 1.00 55.55 20 ASN B N 1
ATOM 2459 C CA . ASN B 1 20 ? 17.368 79.292 -2.616 1.00 51.43 20 ASN B CA 1
ATOM 2460 C C . ASN B 1 20 ? 17.252 77.964 -1.853 1.00 48.09 20 ASN B C 1
ATOM 2461 O O . ASN B 1 20 ? 18.044 77.030 -2.047 1.00 43.47 20 ASN B O 1
ATOM 2466 N N . TRP B 1 21 ? 16.250 77.895 -0.982 1.00 50.05 21 TRP B N 1
ATOM 2467 C CA . TRP B 1 21 ? 16.145 76.846 0.022 1.00 43.02 21 TRP B CA 1
ATOM 2468 C C . TRP B 1 21 ? 15.276 75.667 -0.398 1.00 40.80 21 TRP B C 1
ATOM 2469 O O . TRP B 1 21 ? 15.477 74.560 0.115 1.00 39.90 21 TRP B O 1
ATOM 2480 N N . GLN B 1 22 ? 14.310 75.860 -1.295 1.00 41.95 22 GLN B N 1
ATOM 2481 C CA . GLN B 1 22 ? 13.428 74.749 -1.630 1.00 38.39 22 GLN B CA 1
ATOM 2482 C C . GLN B 1 22 ? 14.145 73.699 -2.468 1.00 29.98 22 GLN B C 1
ATOM 2483 O O . GLN B 1 22 ? 15.159 73.959 -3.130 1.00 25.14 22 GLN B O 1
ATOM 2489 N N . THR B 1 23 ? 13.571 72.495 -2.434 1.00 27.80 23 THR B N 1
ATOM 2490 C CA . THR B 1 23 ? 14.274 71.298 -2.886 1.00 22.81 23 THR B CA 1
ATOM 2491 C C . THR B 1 23 ? 14.673 71.399 -4.353 1.00 25.72 23 THR B C 1
ATOM 2492 O O . THR B 1 23 ? 15.825 71.113 -4.715 1.00 21.62 23 THR B O 1
ATOM 2496 N N . ALA B 1 24 ? 13.737 71.810 -5.213 1.00 18.39 24 ALA B N 1
ATOM 2497 C CA . ALA B 1 24 ? 14.023 71.882 -6.639 1.00 22.47 24 ALA B CA 1
ATOM 2498 C C . ALA B 1 24 ? 15.267 72.724 -6.902 1.00 25.77 24 ALA B C 1
ATOM 2499 O O . ALA B 1 24 ? 16.181 72.301 -7.621 1.00 20.36 24 ALA B O 1
ATOM 2501 N N . ARG B 1 25 ? 15.329 73.912 -6.295 1.00 24.85 25 ARG B N 1
ATOM 2502 C CA . ARG B 1 25 ? 16.466 74.804 -6.510 1.00 29.52 25 ARG B CA 1
ATOM 2503 C C . ARG B 1 25 ? 17.711 74.317 -5.774 1.00 25.67 25 ARG B C 1
ATOM 2504 O O . ARG B 1 25 ? 18.820 74.388 -6.318 1.00 24.83 25 ARG B O 1
ATOM 2512 N N . ARG B 1 26 ? 17.547 73.839 -4.533 1.00 24.69 26 ARG B N 1
ATOM 2513 C CA . ARG B 1 26 ? 18.669 73.286 -3.775 1.00 24.45 26 ARG B CA 1
ATOM 2514 C C . ARG B 1 26 ? 19.349 72.167 -4.551 1.00 21.37 26 ARG B C 1
ATOM 2515 O O . ARG B 1 26 ? 20.581 72.160 -4.712 1.00 18.28 26 ARG B O 1
ATOM 2523 N N . TRP B 1 27 ? 18.551 71.225 -5.066 1.00 20.78 27 TRP B N 1
ATOM 2524 C CA . TRP B 1 27 ? 19.098 70.096 -5.814 1.00 20.35 27 TRP B CA 1
ATOM 2525 C C . TRP B 1 27 ? 19.707 70.549 -7.135 1.00 23.49 27 TRP B C 1
ATOM 2526 O O . TRP B 1 27 ? 20.735 70.007 -7.560 1.00 19.14 27 TRP B O 1
ATOM 2537 N N . GLN B 1 28 ? 19.126 71.573 -7.766 1.00 22.21 28 GLN B N 1
ATOM 2538 C CA . GLN B 1 28 ? 19.712 72.092 -8.994 1.00 24.85 28 GLN B CA 1
ATOM 2539 C C . GLN B 1 28 ? 21.106 72.656 -8.739 1.00 23.84 28 GLN B C 1
ATOM 2540 O O . GLN B 1 28 ? 22.032 72.423 -9.523 1.00 22.52 28 GLN B O 1
ATOM 2546 N N . GLU B 1 29 ? 21.274 73.388 -7.641 1.00 23.96 29 GLU B N 1
ATOM 2547 C CA . GLU B 1 29 ? 22.574 73.968 -7.329 1.00 25.18 29 GLU B CA 1
ATOM 2548 C C . GLU B 1 29 ? 23.595 72.881 -6.989 1.00 22.73 29 GLU B C 1
ATOM 2549 O O . GLU B 1 29 ? 24.743 72.959 -7.429 1.00 22.84 29 GLU B O 1
ATOM 2555 N N . PHE B 1 30 ? 23.187 71.836 -6.260 1.00 21.25 30 PHE B N 1
ATOM 2556 C CA . PHE B 1 30 ? 24.087 70.706 -6.003 1.00 22.51 30 PHE B CA 1
ATOM 2557 C C . PHE B 1 30 ? 24.561 70.047 -7.298 1.00 22.78 30 PHE B C 1
ATOM 2558 O O . PHE B 1 30 ? 25.731 69.681 -7.425 1.00 19.04 30 PHE B O 1
ATOM 2566 N N . LEU B 1 31 ? 23.667 69.871 -8.263 1.00 23.39 31 LEU B N 1
ATOM 2567 C CA . LEU B 1 31 ? 23.965 69.096 -9.457 1.00 23.77 31 LEU B CA 1
ATOM 2568 C C . LEU B 1 31 ? 24.548 69.926 -10.586 1.00 26.62 31 LEU B C 1
ATOM 2569 O O . LEU B 1 31 ? 24.939 69.356 -11.608 1.00 26.54 31 LEU B O 1
ATOM 2574 N N . ASP B 1 32 ? 24.611 71.249 -10.417 1.00 25.79 32 ASP B N 1
ATOM 2575 C CA . ASP B 1 32 ? 24.973 72.156 -11.499 1.00 28.45 32 ASP B CA 1
ATOM 2576 C C . ASP B 1 32 ? 26.422 71.982 -11.956 1.00 31.72 32 ASP B C 1
ATOM 2577 O O . ASP B 1 32 ? 26.746 72.279 -13.113 1.00 30.52 32 ASP B O 1
ATOM 2582 N N . GLY B 1 33 ? 27.305 71.506 -11.077 1.00 30.69 33 GLY B N 1
ATOM 2583 C CA . GLY B 1 33 ? 28.712 71.418 -11.440 1.00 33.43 33 GLY B CA 1
ATOM 2584 C C . GLY B 1 33 ? 29.004 70.320 -12.448 1.00 33.35 33 GLY B C 1
ATOM 2585 O O . GLY B 1 33 ? 29.808 70.506 -13.365 1.00 35.47 33 GLY B O 1
ATOM 2586 N N . THR B 1 34 ? 28.355 69.164 -12.295 1.00 31.20 34 THR B N 1
ATOM 2587 C CA . THR B 1 34 ? 28.643 67.990 -13.107 1.00 30.40 34 THR B CA 1
ATOM 2588 C C . THR B 1 34 ? 27.581 67.677 -14.151 1.00 31.30 34 THR B C 1
ATOM 2589 O O . THR B 1 34 ? 27.894 66.999 -15.136 1.00 31.18 34 THR B O 1
ATOM 2593 N N . CYS B 1 35 ? 26.341 68.128 -13.954 1.00 29.21 35 CYS B N 1
ATOM 2594 C CA . CYS B 1 35 ? 25.221 67.794 -14.821 1.00 27.05 35 CYS B CA 1
ATOM 2595 C C . CYS B 1 35 ? 24.678 69.025 -15.543 1.00 31.07 35 CYS B C 1
ATOM 2596 O O . CYS B 1 35 ? 24.783 70.159 -15.059 1.00 28.84 35 CYS B O 1
ATOM 2599 N N . ASN B 1 36 ? 24.077 68.790 -16.706 1.00 28.58 36 ASN B N 1
ATOM 2600 C CA . ASN B 1 36 ? 23.210 69.786 -17.328 1.00 30.84 36 ASN B CA 1
ATOM 2601 C C . ASN B 1 36 ? 21.826 69.541 -16.741 1.00 28.54 36 ASN B C 1
ATOM 2602 O O . ASN B 1 36 ? 21.104 68.640 -17.178 1.00 28.49 36 ASN B O 1
ATOM 2607 N N . VAL B 1 37 ? 21.472 70.316 -15.720 1.00 25.94 37 VAL B N 1
ATOM 2608 C CA . VAL B 1 37 ? 20.255 70.110 -14.945 1.00 30.11 37 VAL B CA 1
ATOM 2609 C C . VAL B 1 37 ? 19.317 71.284 -15.185 1.00 31.64 37 VAL B C 1
ATOM 2610 O O . VAL B 1 37 ? 19.759 72.423 -15.355 1.00 29.30 37 VAL B O 1
ATOM 2614 N N . ARG B 1 38 ? 18.019 71.002 -15.219 1.00 30.55 38 ARG B N 1
ATOM 2615 C CA . ARG B 1 38 ? 17.030 72.049 -15.425 1.00 32.36 38 ARG B CA 1
ATOM 2616 C C . ARG B 1 38 ? 15.746 71.690 -14.703 1.00 33.28 38 ARG B C 1
ATOM 2617 O O . ARG B 1 38 ? 15.265 70.553 -14.805 1.00 30.43 38 ARG B O 1
ATOM 2625 N N . MET B 1 39 ? 15.196 72.668 -13.992 1.00 31.97 39 MET B N 1
ATOM 2626 C CA . MET B 1 39 ? 13.883 72.510 -13.400 1.00 36.56 39 MET B CA 1
ATOM 2627 C C . MET B 1 39 ? 12.815 72.732 -14.453 1.00 35.75 39 MET B C 1
ATOM 2628 O O . MET B 1 39 ? 12.920 73.634 -15.291 1.00 35.30 39 MET B O 1
ATOM 2633 N N . THR B 1 40 ? 11.793 71.884 -14.418 1.00 34.87 40 THR B N 1
ATOM 2634 C CA . THR B 1 40 ? 10.705 71.983 -15.373 1.00 33.75 40 THR B CA 1
ATOM 2635 C C . THR B 1 40 ? 9.433 71.543 -14.680 1.00 33.06 40 THR B C 1
ATOM 2636 O O . THR B 1 40 ? 9.463 70.740 -13.742 1.00 31.67 40 THR B O 1
ATOM 2640 N N . GLN B 1 41 ? 8.318 72.099 -15.136 1.00 32.71 41 GLN B N 1
ATOM 2641 C CA . GLN B 1 41 ? 7.030 71.815 -14.527 1.00 34.28 41 GLN B CA 1
ATOM 2642 C C . GLN B 1 41 ? 6.366 70.569 -15.095 1.00 31.78 41 GLN B C 1
ATOM 2643 O O . GLN B 1 41 ? 5.707 69.841 -14.348 1.00 31.38 41 GLN B O 1
ATOM 2649 N N . ARG B 1 42 ? 6.526 70.309 -16.393 1.00 31.53 42 ARG B N 1
ATOM 2650 C CA . ARG B 1 42 ? 5.968 69.134 -17.046 1.00 34.84 42 ARG B CA 1
ATOM 2651 C C . ARG B 1 42 ? 7.003 68.542 -17.992 1.00 33.71 42 ARG B C 1
ATOM 2652 O O . ARG B 1 42 ? 7.732 69.277 -18.662 1.00 35.11 42 ARG B O 1
ATOM 2660 N N . TRP B 1 43 ? 7.050 67.211 -18.059 1.00 30.11 43 TRP B N 1
ATOM 2661 C CA . TRP B 1 43 ? 7.972 66.508 -18.932 1.00 30.43 43 TRP B CA 1
ATOM 2662 C C . TRP B 1 43 ? 7.194 65.625 -19.901 1.00 28.14 43 TRP B C 1
ATOM 2663 O O . TRP B 1 43 ? 6.217 64.998 -19.493 1.00 30.00 43 TRP B O 1
ATOM 2674 N N . PRO B 1 44 ? 7.589 65.545 -21.183 1.00 30.40 44 PRO B N 1
ATOM 2675 C CA . PRO B 1 44 ? 8.737 66.188 -21.837 1.00 30.89 44 PRO B CA 1
ATOM 2676 C C . PRO B 1 44 ? 8.448 67.624 -22.213 1.00 35.65 44 PRO B C 1
ATOM 2677 O O . PRO B 1 44 ? 7.288 67.963 -22.442 1.00 40.58 44 PRO B O 1
ATOM 2681 N N . ASP B 1 45 ? 9.485 68.456 -22.266 1.00 36.68 45 ASP B N 1
ATOM 2682 C CA . ASP B 1 45 ? 9.338 69.861 -22.632 1.00 42.01 45 ASP B CA 1
ATOM 2683 C C . ASP B 1 45 ? 10.190 70.162 -23.855 1.00 51.29 45 ASP B C 1
ATOM 2684 O O . ASP B 1 45 ? 10.531 69.254 -24.620 1.00 50.40 45 ASP B O 1
ATOM 2689 N N . ASP B 1 46 ? 10.543 71.430 -24.040 1.00 52.46 46 ASP B N 1
ATOM 2690 C CA . ASP B 1 46 ? 11.500 71.792 -25.074 1.00 55.04 46 ASP B CA 1
ATOM 2691 C C . ASP B 1 46 ? 12.887 71.318 -24.669 1.00 52.34 46 ASP B C 1
ATOM 2692 O O . ASP B 1 46 ? 13.298 71.458 -23.513 1.00 50.94 46 ASP B O 1
ATOM 2694 N N . GLY B 1 47 ? 13.611 70.751 -25.620 1.00 51.69 47 GLY B N 1
ATOM 2695 C CA . GLY B 1 47 ? 14.796 70.011 -25.245 1.00 51.26 47 GLY B CA 1
ATOM 2696 C C . GLY B 1 47 ? 14.348 68.681 -24.678 1.00 52.37 47 GLY B C 1
ATOM 2697 O O . GLY B 1 47 ? 13.444 68.056 -25.243 1.00 55.65 47 GLY B O 1
ATOM 2698 N N . SER B 1 48 ? 14.935 68.246 -23.562 1.00 47.36 48 SER B N 1
ATOM 2699 C CA . SER B 1 48 ? 14.629 66.980 -22.897 1.00 41.08 48 SER B CA 1
ATOM 2700 C C . SER B 1 48 ? 14.998 65.766 -23.743 1.00 38.58 48 SER B C 1
ATOM 2701 O O . SER B 1 48 ? 14.813 64.633 -23.282 1.00 36.13 48 SER B O 1
ATOM 2704 N N . GLN B 1 49 ? 15.547 65.958 -24.947 1.00 39.47 49 GLN B N 1
ATOM 2705 C CA . GLN B 1 49 ? 15.869 64.824 -25.808 1.00 42.40 49 GLN B CA 1
ATOM 2706 C C . GLN B 1 49 ? 16.997 63.969 -25.243 1.00 37.52 49 GLN B C 1
ATOM 2707 O O . GLN B 1 49 ? 17.038 62.757 -25.491 1.00 36.59 49 GLN B O 1
ATOM 2713 N N . ASP B 1 50 ? 17.925 64.568 -24.502 1.00 36.27 50 ASP B N 1
ATOM 2714 C CA . ASP B 1 50 ? 19.086 63.840 -24.004 1.00 36.52 50 ASP B CA 1
ATOM 2715 C C . ASP B 1 50 ? 18.990 63.522 -22.518 1.00 31.88 50 ASP B C 1
ATOM 2716 O O . ASP B 1 50 ? 19.983 63.077 -21.926 1.00 30.08 50 ASP B O 1
ATOM 2721 N N . ASP B 1 51 ? 17.827 63.739 -21.907 1.00 29.02 51 ASP B N 1
ATOM 2722 C CA . ASP B 1 51 ? 17.666 63.455 -20.488 1.00 28.17 51 ASP B CA 1
ATOM 2723 C C . ASP B 1 51 ? 17.910 61.980 -20.225 1.00 26.14 51 ASP B C 1
ATOM 2724 O O . ASP B 1 51 ? 17.422 61.120 -20.965 1.00 25.92 51 ASP B O 1
ATOM 2729 N N . VAL B 1 52 ? 18.693 61.689 -19.190 1.00 26.08 52 VAL B N 1
ATOM 2730 C CA . VAL B 1 52 ? 18.873 60.319 -18.728 1.00 25.48 52 VAL B CA 1
ATOM 2731 C C . VAL B 1 52 ? 18.351 60.108 -17.318 1.00 22.73 52 VAL B C 1
ATOM 2732 O O . VAL B 1 52 ? 18.166 58.952 -16.907 1.00 21.82 52 VAL B O 1
ATOM 2736 N N . VAL B 1 53 ? 18.112 61.166 -16.557 1.00 20.54 53 VAL B N 1
ATOM 2737 C CA . VAL B 1 53 ? 17.639 61.069 -15.185 1.00 20.50 53 VAL B CA 1
ATOM 2738 C C . VAL B 1 53 ? 16.466 62.026 -15.034 1.00 22.27 53 VAL B C 1
ATOM 2739 O O . VAL B 1 53 ? 16.495 63.138 -15.573 1.00 18.94 53 VAL B O 1
ATOM 2743 N N . MET B 1 54 ? 15.406 61.564 -14.364 1.00 21.96 54 MET B N 1
ATOM 2744 C CA . MET B 1 54 ? 14.294 62.408 -13.946 1.00 19.77 54 MET B CA 1
ATOM 2745 C C . MET B 1 54 ? 14.189 62.331 -12.431 1.00 19.19 54 MET B C 1
ATOM 2746 O O . MET B 1 54 ? 14.125 61.234 -11.867 1.00 19.27 54 MET B O 1
ATOM 2751 N N . LEU B 1 55 ? 14.201 63.484 -11.773 1.00 16.79 55 LEU B N 1
ATOM 2752 C CA . LEU B 1 55 ? 14.015 63.571 -10.326 1.00 18.08 55 LEU B CA 1
ATOM 2753 C C . LEU B 1 55 ? 12.676 64.276 -10.128 1.00 22.62 55 LEU B C 1
ATOM 2754 O O . LEU B 1 55 ? 12.563 65.477 -10.396 1.00 20.76 55 LEU B O 1
ATOM 2759 N N . ALA B 1 56 ? 11.654 63.525 -9.693 1.00 19.75 56 ALA B N 1
ATOM 2760 C CA . ALA B 1 56 ? 10.262 63.990 -9.725 1.00 22.76 56 ALA B CA 1
ATOM 2761 C C . ALA B 1 56 ? 9.809 64.301 -8.307 1.00 22.27 56 ALA B C 1
ATOM 2762 O O . ALA B 1 56 ? 9.839 63.422 -7.433 1.00 20.63 56 ALA B O 1
ATOM 2764 N N . LEU B 1 57 ? 9.432 65.552 -8.075 1.00 20.04 57 LEU B N 1
ATOM 2765 C CA . LEU B 1 57 ? 8.933 66.011 -6.786 1.00 27.56 57 LEU B CA 1
ATOM 2766 C C . LEU B 1 57 ? 7.404 66.002 -6.829 1.00 31.02 57 LEU B C 1
ATOM 2767 O O . LEU B 1 57 ? 6.804 66.217 -7.884 1.00 32.02 57 LEU B O 1
ATOM 2772 N N . HIS B 1 58 ? 6.779 65.734 -5.687 1.00 29.83 58 HIS B N 1
ATOM 2773 C CA . HIS B 1 58 ? 5.322 65.807 -5.566 1.00 36.59 58 HIS B CA 1
ATOM 2774 C C . HIS B 1 58 ? 4.593 64.901 -6.555 1.00 38.68 58 HIS B C 1
ATOM 2775 O O . HIS B 1 58 ? 4.035 65.381 -7.550 1.00 40.45 58 HIS B O 1
ATOM 2782 N N . ALA B 1 59 ? 4.543 63.601 -6.237 1.00 38.10 59 ALA B N 1
ATOM 2783 C CA . ALA B 1 59 ? 4.033 62.585 -7.156 1.00 37.04 59 ALA B CA 1
ATOM 2784 C C . ALA B 1 59 ? 2.631 62.892 -7.695 1.00 39.20 59 ALA B C 1
ATOM 2785 O O . ALA B 1 59 ? 2.359 62.668 -8.883 1.00 35.08 59 ALA B O 1
ATOM 2787 N N . ARG B 1 60 ? 1.717 63.389 -6.850 1.00 40.05 60 ARG B N 1
ATOM 2788 C CA . ARG B 1 60 ? 0.357 63.625 -7.338 1.00 36.38 60 ARG B CA 1
ATOM 2789 C C . ARG B 1 60 ? 0.344 64.643 -8.470 1.00 36.82 60 ARG B C 1
ATOM 2790 O O . ARG B 1 60 ? -0.189 64.369 -9.549 1.00 36.45 60 ARG B O 1
ATOM 2798 N N . ARG B 1 61 ? 0.931 65.825 -8.251 1.00 34.95 61 ARG B N 1
ATOM 2799 C CA . ARG B 1 61 ? 0.845 66.869 -9.272 1.00 37.40 61 ARG B CA 1
ATOM 2800 C C . ARG B 1 61 ? 1.700 66.556 -10.497 1.00 38.18 61 ARG B C 1
ATOM 2801 O O . ARG B 1 61 ? 1.395 67.038 -11.597 1.00 33.39 61 ARG B O 1
ATOM 2809 N N . SER B 1 62 ? 2.754 65.749 -10.337 1.00 34.53 62 SER B N 1
ATOM 2810 C CA . SER B 1 62 ? 3.672 65.420 -11.421 1.00 33.33 62 SER B CA 1
ATOM 2811 C C . SER B 1 62 ? 3.431 64.026 -11.994 1.00 35.04 62 SER B C 1
ATOM 2812 O O . SER B 1 62 ? 4.324 63.466 -12.646 1.00 34.28 62 SER B O 1
ATOM 2815 N N . ALA B 1 63 ? 2.243 63.460 -11.773 1.00 32.28 63 ALA B N 1
ATOM 2816 C CA . ALA B 1 63 ? 1.990 62.079 -12.163 1.00 34.38 63 ALA B CA 1
ATOM 2817 C C . ALA B 1 63 ? 2.062 61.901 -13.675 1.00 31.83 63 ALA B C 1
ATOM 2818 O O . ALA B 1 63 ? 2.572 60.885 -14.160 1.00 29.77 63 ALA B O 1
ATOM 2820 N N . ASP B 1 64 ? 1.553 62.874 -14.433 1.00 33.50 64 ASP B N 1
ATOM 2821 C CA . ASP B 1 64 ? 1.600 62.790 -15.891 1.00 32.13 64 ASP B CA 1
ATOM 2822 C C . ASP B 1 64 ? 3.035 62.829 -16.421 1.00 31.12 64 ASP B C 1
ATOM 2823 O O . ASP B 1 64 ? 3.341 62.191 -17.439 1.00 30.31 64 ASP B O 1
ATOM 2828 N N . SER B 1 65 ? 3.929 63.560 -15.754 1.00 29.40 65 SER B N 1
ATOM 2829 C CA . SER B 1 65 ? 5.327 63.567 -16.173 1.00 29.30 65 SER B CA 1
ATOM 2830 C C . SER B 1 65 ? 5.993 62.232 -15.867 1.00 27.97 65 SER B C 1
ATOM 2831 O O . SER B 1 65 ? 6.807 61.740 -16.656 1.00 27.75 65 SER B O 1
ATOM 2834 N N . ILE B 1 66 ? 5.657 61.636 -14.723 1.00 23.85 66 ILE B N 1
ATOM 2835 C CA . ILE B 1 66 ? 6.227 60.344 -14.365 1.00 25.99 66 ILE B CA 1
ATOM 2836 C C . ILE B 1 66 ? 5.742 59.269 -15.324 1.00 26.18 66 ILE B C 1
ATOM 2837 O O . ILE B 1 66 ? 6.519 58.409 -15.755 1.00 21.73 66 ILE B O 1
ATOM 2842 N N . GLU B 1 67 ? 4.450 59.300 -15.675 1.00 25.43 67 GLU B N 1
ATOM 2843 C CA . GLU B 1 67 ? 3.910 58.347 -16.644 1.00 24.45 67 GLU B CA 1
ATOM 2844 C C . GLU B 1 67 ? 4.566 58.510 -18.005 1.00 22.31 67 GLU B C 1
ATOM 2845 O O . GLU B 1 67 ? 4.840 57.519 -18.693 1.00 21.00 67 GLU B O 1
ATOM 2851 N N . ALA B 1 68 ? 4.800 59.760 -18.425 1.00 23.02 68 ALA B N 1
ATOM 2852 C CA . ALA B 1 68 ? 5.456 59.998 -19.709 1.00 24.35 68 ALA B CA 1
ATOM 2853 C C . ALA B 1 68 ? 6.864 59.409 -19.725 1.00 23.54 68 ALA B C 1
ATOM 2854 O O . ALA B 1 68 ? 7.298 58.823 -20.727 1.00 22.23 68 ALA B O 1
ATOM 2856 N N . TRP B 1 69 ? 7.584 59.547 -18.614 1.00 23.60 69 TRP B N 1
ATOM 2857 C CA . TRP B 1 69 ? 8.942 59.022 -18.531 1.00 23.93 69 TRP B CA 1
ATOM 2858 C C . TRP B 1 69 ? 8.942 57.502 -18.615 1.00 21.38 69 TRP B C 1
ATOM 2859 O O . TRP B 1 69 ? 9.716 56.910 -19.375 1.00 20.69 69 TRP B O 1
ATOM 2870 N N . ALA B 1 70 ? 8.065 56.852 -17.851 1.00 23.00 70 ALA B N 1
ATOM 2871 C CA . ALA B 1 70 ? 8.002 55.393 -17.887 1.00 21.96 70 ALA B CA 1
ATOM 2872 C C . ALA B 1 70 ? 7.594 54.881 -19.260 1.00 22.22 70 ALA B C 1
ATOM 2873 O O . ALA B 1 70 ? 8.069 53.823 -19.690 1.00 21.45 70 ALA B O 1
ATOM 2875 N N . SER B 1 71 ? 6.726 55.607 -19.976 1.00 23.55 71 SER B N 1
ATOM 2876 C CA . SER B 1 71 ? 6.344 55.143 -21.308 1.00 23.62 71 SER B CA 1
ATOM 2877 C C . SER B 1 71 ? 7.537 55.116 -22.260 1.00 26.71 71 SER B C 1
ATOM 2878 O O . SER B 1 71 ? 7.471 54.463 -23.310 1.00 27.16 71 SER B O 1
ATOM 2881 N N . VAL B 1 72 ? 8.634 55.780 -21.893 1.00 25.96 72 VAL B N 1
ATOM 2882 C CA . VAL B 1 72 ? 9.813 55.864 -22.734 1.00 25.72 72 VAL B CA 1
ATOM 2883 C C . VAL B 1 72 ? 10.992 55.088 -22.155 1.00 26.31 72 VAL B C 1
ATOM 2884 O O . VAL B 1 72 ? 11.782 54.523 -22.923 1.00 24.69 72 VAL B O 1
ATOM 2888 N N . HIS B 1 73 ? 11.114 55.009 -20.822 1.00 25.83 73 HIS B N 1
ATOM 2889 C CA . HIS B 1 73 ? 12.281 54.417 -20.179 1.00 24.88 73 HIS B CA 1
ATOM 2890 C C . HIS B 1 73 ? 11.973 53.317 -19.172 1.00 26.92 73 HIS B C 1
ATOM 2891 O O . HIS B 1 73 ? 12.911 52.784 -18.569 1.00 24.49 73 HIS B O 1
ATOM 2898 N N . GLY B 1 74 ? 10.704 52.973 -18.949 1.00 20.88 74 GLY B N 1
ATOM 2899 C CA . GLY B 1 74 ? 10.424 52.199 -17.755 1.00 22.20 74 GLY B CA 1
ATOM 2900 C C . GLY B 1 74 ? 10.785 53.016 -16.536 1.00 20.48 74 GLY B C 1
ATOM 2901 O O . GLY B 1 74 ? 10.622 54.242 -16.517 1.00 22.79 74 GLY B O 1
ATOM 2902 N N . ASP B 1 75 ? 11.334 52.357 -15.517 1.00 20.99 75 ASP B N 1
ATOM 2903 C CA . ASP B 1 75 ? 11.826 53.091 -14.354 1.00 22.76 75 ASP B CA 1
ATOM 2904 C C . ASP B 1 75 ? 13.310 53.466 -14.454 1.00 22.04 75 ASP B C 1
ATOM 2905 O O . ASP B 1 75 ? 13.854 54.030 -13.501 1.00 20.94 75 ASP B O 1
ATOM 2910 N N . ARG B 1 76 ? 13.968 53.177 -15.576 1.00 22.77 76 ARG B N 1
ATOM 2911 C CA . ARG B 1 76 ? 15.388 53.500 -15.721 1.00 23.42 76 ARG B CA 1
ATOM 2912 C C . ARG B 1 76 ? 15.601 55.011 -15.627 1.00 23.42 76 ARG B C 1
ATOM 2913 O O . ARG B 1 76 ? 15.044 55.778 -16.424 1.00 22.87 76 ARG B O 1
ATOM 2921 N N . GLY B 1 77 ? 16.378 55.440 -14.630 1.00 21.67 77 GLY B N 1
ATOM 2922 C CA . GLY B 1 77 ? 16.665 56.856 -14.433 1.00 24.54 77 GLY B CA 1
ATOM 2923 C C . GLY B 1 77 ? 15.650 57.647 -13.629 1.00 19.17 77 GLY B C 1
ATOM 2924 O O . GLY B 1 77 ? 15.813 58.866 -13.484 1.00 16.98 77 GLY B O 1
ATOM 2925 N N . LEU B 1 78 ? 14.627 56.995 -13.075 1.00 22.07 78 LEU B N 1
ATOM 2926 C CA . LEU B 1 78 ? 13.489 57.672 -12.461 1.00 19.22 78 LEU B CA 1
ATOM 2927 C C . LEU B 1 78 ? 13.545 57.565 -10.940 1.00 20.12 78 LEU B C 1
ATOM 2928 O O . LEU B 1 78 ? 13.585 56.457 -10.386 1.00 20.85 78 LEU B O 1
ATOM 2933 N N . ALA B 1 79 ? 13.514 58.708 -10.264 1.00 16.95 79 ALA B N 1
ATOM 2934 C CA . ALA B 1 79 ? 13.388 58.730 -8.816 1.00 18.43 79 ALA B CA 1
ATOM 2935 C C . ALA B 1 79 ? 12.246 59.645 -8.438 1.00 17.57 79 ALA B C 1
ATOM 2936 O O . ALA B 1 79 ? 12.025 60.667 -9.089 1.00 17.76 79 ALA B O 1
ATOM 2938 N N . VAL B 1 80 ? 11.521 59.284 -7.386 1.00 20.94 80 VAL B N 1
ATOM 2939 C CA . VAL B 1 80 ? 10.427 60.107 -6.879 1.00 18.64 80 VAL B CA 1
ATOM 2940 C C . VAL B 1 80 ? 10.710 60.420 -5.415 1.00 17.90 80 VAL B C 1
ATOM 2941 O O . VAL B 1 80 ? 11.036 59.520 -4.633 1.00 17.86 80 VAL B O 1
ATOM 2945 N N . VAL B 1 81 ? 10.609 61.698 -5.054 1.00 19.24 81 VAL B N 1
ATOM 2946 C CA . VAL B 1 81 ? 10.899 62.186 -3.705 1.00 20.14 81 VAL B CA 1
ATOM 2947 C C . VAL B 1 81 ? 9.583 62.340 -2.964 1.00 21.84 81 VAL B C 1
ATOM 2948 O O . VAL B 1 81 ? 8.642 62.934 -3.494 1.00 24.37 81 VAL B O 1
ATOM 2952 N N . LEU B 1 82 ? 9.508 61.825 -1.738 1.00 21.65 82 LEU B N 1
ATOM 2953 C CA . LEU B 1 82 ? 8.245 61.730 -1.011 1.00 26.83 82 LEU B CA 1
ATOM 2954 C C . LEU B 1 82 ? 8.250 62.616 0.225 1.00 27.78 82 LEU B C 1
ATOM 2955 O O . LEU B 1 82 ? 9.201 62.588 1.007 1.00 26.80 82 LEU B O 1
ATOM 2960 N N . THR B 1 83 ? 7.174 63.383 0.405 1.00 30.49 83 THR B N 1
ATOM 2961 C CA . THR B 1 83 ? 6.922 64.152 1.618 1.00 30.81 83 THR B CA 1
ATOM 2962 C C . THR B 1 83 ? 5.777 63.522 2.411 1.00 31.11 83 THR B C 1
ATOM 2963 O O . THR B 1 83 ? 5.202 62.500 2.028 1.00 31.17 83 THR B O 1
ATOM 2967 N N . GLY B 1 84 ? 5.458 64.136 3.551 1.00 30.95 84 GLY B N 1
ATOM 2968 C CA . GLY B 1 84 ? 4.407 63.593 4.390 1.00 32.28 84 GLY B CA 1
ATOM 2969 C C . GLY B 1 84 ? 3.072 63.559 3.674 1.00 35.58 84 GLY B C 1
ATOM 2970 O O . GLY B 1 84 ? 2.303 62.605 3.817 1.00 34.49 84 GLY B O 1
ATOM 2971 N N . THR B 1 85 ? 2.794 64.594 2.877 1.00 34.75 85 THR B N 1
ATOM 2972 C CA . THR B 1 85 ? 1.591 64.618 2.045 1.00 43.22 85 THR B CA 1
ATOM 2973 C C . THR B 1 85 ? 1.512 63.393 1.137 1.00 41.83 85 THR B C 1
ATOM 2974 O O . THR B 1 85 ? 0.428 62.824 0.941 1.00 44.49 85 THR B O 1
ATOM 2978 N N . ASP B 1 86 ? 2.654 62.970 0.577 1.00 37.54 86 ASP B N 1
ATOM 2979 C CA . ASP B 1 86 ? 2.685 61.768 -0.255 1.00 39.97 86 ASP B CA 1
ATOM 2980 C C . ASP B 1 86 ? 2.468 60.510 0.580 1.00 39.92 86 ASP B C 1
ATOM 2981 O O . ASP B 1 86 ? 1.644 59.661 0.228 1.00 43.93 86 ASP B O 1
ATOM 2986 N N . LEU B 1 87 ? 3.194 60.378 1.698 1.00 37.78 87 LEU B N 1
ATOM 2987 C CA . LEU B 1 87 ? 3.198 59.130 2.465 1.00 38.64 87 LEU B CA 1
ATOM 2988 C C . LEU B 1 87 ? 1.859 58.871 3.152 1.00 42.10 87 LEU B C 1
ATOM 2989 O O . LEU B 1 87 ? 1.346 57.747 3.124 1.00 42.48 87 LEU B O 1
ATOM 2994 N N . TYR B 1 88 ? 1.285 59.890 3.789 1.00 40.65 88 TYR B N 1
ATOM 2995 C CA . TYR B 1 88 ? 0.141 59.705 4.677 1.00 45.45 88 TYR B CA 1
ATOM 2996 C C . TYR B 1 88 ? -1.186 60.185 4.093 1.00 50.02 88 TYR B C 1
ATOM 2997 O O . TYR B 1 88 ? -2.233 59.948 4.704 1.00 50.68 88 TYR B O 1
ATOM 3006 N N . GLN B 1 89 ? -1.179 60.840 2.931 1.00 45.89 89 GLN B N 1
ATOM 3007 C CA . GLN B 1 89 ? -2.434 61.292 2.347 1.00 48.25 89 GLN B CA 1
ATOM 3008 C C . GLN B 1 89 ? -2.576 60.871 0.887 1.00 49.19 89 GLN B C 1
ATOM 3009 O O . GLN B 1 89 ? -3.428 60.036 0.563 1.00 48.32 89 GLN B O 1
ATOM 3015 N N . ASP B 1 90 ? -1.745 61.434 0.004 1.00 48.81 90 ASP B N 1
ATOM 3016 C CA . ASP B 1 90 ? -1.991 61.305 -1.430 1.00 48.05 90 ASP B CA 1
ATOM 3017 C C . ASP B 1 90 ? -1.938 59.852 -1.892 1.00 46.94 90 ASP B C 1
ATOM 3018 O O . ASP B 1 90 ? -2.756 59.430 -2.722 1.00 39.42 90 ASP B O 1
ATOM 3023 N N . ILE B 1 91 ? -0.996 59.070 -1.357 1.00 44.40 91 ILE B N 1
ATOM 3024 C CA . ILE B 1 91 ? -0.833 57.686 -1.782 1.00 41.41 91 ILE B CA 1
ATOM 3025 C C . ILE B 1 91 ? -1.970 56.799 -1.282 1.00 46.03 91 ILE B C 1
ATOM 3026 O O . ILE B 1 91 ? -2.212 55.723 -1.839 1.00 43.62 91 ILE B O 1
ATOM 3031 N N . VAL B 1 92 ? -2.705 57.241 -0.267 1.00 45.58 92 VAL B N 1
ATOM 3032 C CA . VAL B 1 92 ? -3.846 56.477 0.217 1.00 48.78 92 VAL B CA 1
ATOM 3033 C C . VAL B 1 92 ? -5.162 56.883 -0.441 1.00 49.32 92 VAL B C 1
ATOM 3034 O O . VAL B 1 92 ? -6.146 56.137 -0.338 1.00 50.13 92 VAL B O 1
ATOM 3036 N N . VAL B 1 93 ? -5.213 58.036 -1.109 1.00 48.47 93 VAL B N 1
ATOM 3037 C CA . VAL B 1 93 ? -6.465 58.566 -1.639 1.00 48.59 93 VAL B CA 1
ATOM 3038 C C . VAL B 1 93 ? -6.425 58.818 -3.139 1.00 47.02 93 VAL B C 1
ATOM 3039 O O . VAL B 1 93 ? -7.493 59.011 -3.744 1.00 41.46 93 VAL B O 1
ATOM 3043 N N . ASP B 1 94 ? -5.255 58.825 -3.766 1.00 44.74 94 ASP B N 1
ATOM 3044 C CA . ASP B 1 94 ? -5.138 59.169 -5.185 1.00 41.76 94 ASP B CA 1
ATOM 3045 C C . ASP B 1 94 ? -4.529 58.004 -5.954 1.00 42.60 94 ASP B C 1
ATOM 3046 O O . ASP B 1 94 ? -3.329 57.715 -5.781 1.00 37.85 94 ASP B O 1
ATOM 3051 N N . PRO B 1 95 ? -5.304 57.307 -6.794 1.00 43.08 95 PRO B N 1
ATOM 3052 C CA . PRO B 1 95 ? -4.741 56.169 -7.543 1.00 38.35 95 PRO B CA 1
ATOM 3053 C C . PRO B 1 95 ? -3.504 56.509 -8.357 1.00 34.35 95 PRO B C 1
ATOM 3054 O O . PRO B 1 95 ? -2.536 55.745 -8.334 1.00 34.27 95 PRO B O 1
ATOM 3058 N N . ARG B 1 96 ? -3.501 57.636 -9.075 1.00 38.57 96 ARG B N 1
ATOM 3059 C CA . ARG B 1 96 ? -2.339 57.955 -9.903 1.00 38.41 96 ARG B CA 1
ATOM 3060 C C . ARG B 1 96 ? -1.136 58.391 -9.078 1.00 32.81 96 ARG B C 1
ATOM 3061 O O . ARG B 1 96 ? 0.008 58.166 -9.494 1.00 29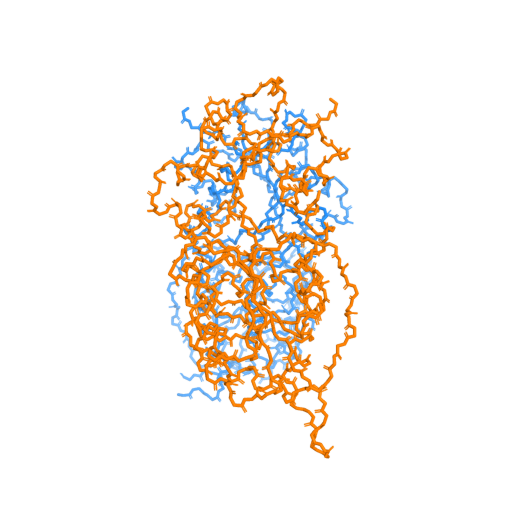.45 96 ARG B O 1
ATOM 3069 N N . ALA B 1 97 ? -1.360 59.027 -7.930 1.00 33.60 97 ALA B N 1
ATOM 3070 C CA . ALA B 1 97 ? -0.241 59.351 -7.056 1.00 33.25 97 ALA B CA 1
ATOM 3071 C C . ALA B 1 97 ? 0.446 58.083 -6.573 1.00 31.96 97 ALA B C 1
ATOM 3072 O O . ALA B 1 97 ? 1.680 57.980 -6.610 1.00 28.22 97 ALA B O 1
ATOM 3074 N N . ARG B 1 98 ? -0.347 57.101 -6.116 1.00 27.90 98 ARG B N 1
ATOM 3075 C CA . ARG B 1 98 ? 0.218 55.839 -5.652 1.00 30.30 98 ARG B CA 1
ATOM 3076 C C . ARG B 1 98 ? 0.931 55.108 -6.780 1.00 26.22 98 ARG B C 1
ATOM 3077 O O . ARG B 1 98 ? 1.971 54.476 -6.558 1.00 25.71 98 ARG B O 1
ATOM 3085 N N . HIS B 1 99 ? 0.391 55.187 -7.997 1.00 24.45 99 HIS B N 1
ATOM 3086 C CA . HIS B 1 99 ? 0.976 54.439 -9.100 1.00 24.23 99 HIS B CA 1
ATOM 3087 C C . HIS B 1 99 ? 2.307 55.041 -9.534 1.00 22.72 99 HIS B C 1
ATOM 3088 O O . HIS B 1 99 ? 3.184 54.311 -10.011 1.00 18.04 99 HIS B O 1
ATOM 3095 N N . SER B 1 100 ? 2.490 56.355 -9.336 1.00 21.74 100 SER B N 1
ATOM 3096 C CA . SER B 1 100 ? 3.775 56.981 -9.629 1.00 22.30 100 SER B CA 1
ATOM 3097 C C . SER B 1 100 ? 4.886 56.352 -8.801 1.00 20.45 100 SER B C 1
ATOM 3098 O O . SER B 1 100 ? 6.016 56.215 -9.277 1.00 21.18 100 SER B O 1
ATOM 3101 N N . LEU B 1 101 ? 4.585 55.973 -7.556 1.00 21.66 101 LEU B N 1
ATOM 3102 C CA . LEU B 1 101 ? 5.569 55.284 -6.728 1.00 18.77 101 LEU B CA 1
ATOM 3103 C C . LEU B 1 101 ? 5.935 53.924 -7.300 1.00 21.55 101 LEU B C 1
ATOM 3104 O O . LEU B 1 101 ? 7.092 53.496 -7.182 1.00 20.44 101 LEU B O 1
ATOM 3109 N N . GLU B 1 102 ? 4.970 53.231 -7.917 1.00 18.95 102 GLU B N 1
ATOM 3110 C CA . GLU B 1 102 ? 5.239 51.932 -8.527 1.00 19.76 102 GLU B CA 1
ATOM 3111 C C . GLU B 1 102 ? 5.991 52.063 -9.845 1.00 19.45 102 GLU B C 1
ATOM 3112 O O . GLU B 1 102 ? 6.696 51.128 -10.252 1.00 18.02 102 GLU B O 1
ATOM 3118 N N . LEU B 1 103 ? 5.847 53.196 -10.532 1.00 19.84 103 LEU B N 1
ATOM 3119 C CA . LEU B 1 103 ? 6.651 53.447 -11.724 1.00 20.69 103 LEU B CA 1
ATOM 3120 C C . LEU B 1 103 ? 8.105 53.796 -11.398 1.00 21.14 103 LEU B C 1
ATOM 3121 O O . LEU B 1 103 ? 8.964 53.673 -12.276 1.00 19.36 103 LEU B O 1
ATOM 3126 N N . ALA B 1 104 ? 8.393 54.229 -10.171 1.00 19.53 104 ALA B N 1
ATOM 3127 C CA . ALA B 1 104 ? 9.695 54.805 -9.863 1.00 19.98 104 ALA B CA 1
ATOM 3128 C C . ALA B 1 104 ? 10.789 53.749 -9.799 1.00 19.67 104 ALA B C 1
ATOM 3129 O O . ALA B 1 104 ? 10.574 52.628 -9.329 1.00 19.07 104 ALA B O 1
ATOM 3131 N N . GLY B 1 105 ? 11.990 54.130 -10.243 1.00 19.00 105 GLY B N 1
ATOM 3132 C CA . GLY B 1 105 ? 13.140 53.271 -10.024 1.00 19.96 105 GLY B CA 1
ATOM 3133 C C . GLY B 1 105 ? 13.609 53.305 -8.580 1.00 21.61 105 GLY B C 1
ATOM 3134 O O . GLY B 1 105 ? 13.985 52.274 -8.012 1.00 18.36 105 GLY B O 1
ATOM 3135 N N . GLN B 1 106 ? 13.575 54.483 -7.962 1.00 18.22 106 GLN B N 1
ATOM 3136 C CA . GLN B 1 106 ? 13.996 54.657 -6.580 1.00 19.06 106 GLN B CA 1
ATOM 3137 C C . GLN B 1 106 ? 13.055 55.646 -5.918 1.00 19.62 106 GLN B C 1
ATOM 3138 O O . GLN B 1 106 ? 12.589 56.591 -6.558 1.00 18.40 106 GLN B O 1
ATOM 3144 N N . LEU B 1 107 ? 12.771 55.433 -4.643 1.00 18.84 107 LEU B N 1
ATOM 3145 C CA . LEU B 1 107 ? 11.973 56.379 -3.884 1.00 18.27 107 LEU B CA 1
ATOM 3146 C C . LEU B 1 107 ? 12.869 57.026 -2.844 1.00 19.50 107 LEU B C 1
ATOM 3147 O O . LEU B 1 107 ? 13.796 56.392 -2.332 1.00 20.93 107 LEU B O 1
ATOM 3152 N N . VAL B 1 108 ? 12.600 58.296 -2.550 1.00 16.62 108 VAL B N 1
ATOM 3153 C CA . VAL B 1 108 ? 13.385 59.061 -1.594 1.00 18.51 108 VAL B CA 1
ATOM 3154 C C . VAL B 1 108 ? 12.477 59.583 -0.487 1.00 19.27 108 VAL B C 1
ATOM 3155 O O . VAL B 1 108 ? 11.483 60.265 -0.761 1.00 18.12 108 VAL B O 1
ATOM 3159 N N . VAL B 1 109 ? 12.829 59.276 0.761 1.00 17.48 109 VAL B N 1
ATOM 3160 C CA . VAL B 1 109 ? 12.185 59.869 1.925 1.00 17.22 109 VAL B CA 1
ATOM 3161 C C . VAL B 1 109 ? 13.205 60.754 2.639 1.00 19.54 109 VAL B C 1
ATOM 3162 O O . VAL B 1 109 ? 14.415 60.640 2.428 1.00 19.08 109 VAL B O 1
ATOM 3166 N N . LEU B 1 110 ? 12.708 61.635 3.517 1.00 20.01 110 LEU B N 1
ATOM 3167 C CA . LEU B 1 110 ? 13.515 62.729 4.061 1.00 19.88 110 LEU B CA 1
ATOM 3168 C C . LEU B 1 110 ? 14.061 62.476 5.460 1.00 20.32 110 LEU B C 1
ATOM 3169 O O . LEU B 1 110 ? 14.767 63.339 5.993 1.00 21.31 110 LEU B O 1
ATOM 3174 N N . GLN B 1 111 ? 13.745 61.336 6.071 1.00 20.68 111 GLN B N 1
ATOM 3175 C CA . GLN B 1 111 ? 14.302 60.954 7.362 1.00 19.93 111 GLN B CA 1
ATOM 3176 C C . GLN B 1 111 ? 14.126 59.448 7.517 1.00 21.42 111 GLN B C 1
ATOM 3177 O O . GLN B 1 111 ? 13.368 58.817 6.776 1.00 20.99 111 GLN B O 1
ATOM 3183 N N . ASP B 1 112 ? 14.837 58.877 8.487 1.00 23.58 112 ASP B N 1
ATOM 3184 C CA . ASP B 1 112 ? 15.117 57.445 8.450 1.00 23.84 112 ASP B CA 1
ATOM 3185 C C . ASP B 1 112 ? 13.956 56.583 8.923 1.00 27.20 112 ASP B C 1
ATOM 3186 O O . ASP B 1 112 ? 14.103 55.359 8.961 1.00 30.68 112 ASP B O 1
ATOM 3191 N N . LEU B 1 113 ? 12.808 57.177 9.249 1.00 24.88 113 LEU B N 1
ATOM 3192 C CA . LEU B 1 113 ? 11.583 56.432 9.486 1.00 25.93 113 LEU B CA 1
ATOM 3193 C C . LEU B 1 113 ? 10.574 56.575 8.356 1.00 26.15 113 LEU B C 1
ATOM 3194 O O . LEU B 1 113 ? 9.527 55.923 8.402 1.00 26.53 113 LEU B O 1
ATOM 3199 N N . GLY B 1 114 ? 10.858 57.408 7.345 1.00 25.16 114 GLY B N 1
ATOM 3200 C CA . GLY B 1 114 ? 9.894 57.633 6.279 1.00 24.32 114 GLY B CA 1
ATOM 3201 C C . GLY B 1 114 ? 9.476 56.369 5.550 1.00 28.68 114 GLY B C 1
ATOM 3202 O O . GLY B 1 114 ? 8.372 56.297 5.002 1.00 30.21 114 GLY B O 1
ATOM 3203 N N . ALA B 1 115 ? 10.336 55.352 5.543 1.00 26.18 115 ALA B N 1
ATOM 3204 C CA . ALA B 1 115 ? 10.084 54.185 4.710 1.00 29.24 115 ALA B CA 1
ATOM 3205 C C . ALA B 1 115 ? 9.077 53.241 5.349 1.00 34.86 115 ALA B C 1
ATOM 3206 O O . ALA B 1 115 ? 8.386 52.503 4.639 1.00 31.74 115 ALA B O 1
ATOM 3208 N N . GLU B 1 116 ? 8.949 53.280 6.674 1.00 33.84 116 GLU B N 1
ATOM 3209 C CA . GLU B 1 116 ? 8.025 52.387 7.356 1.00 36.03 116 GLU B CA 1
ATOM 3210 C C . GLU B 1 116 ? 6.566 52.729 7.096 1.00 35.71 116 GLU B C 1
ATOM 3211 O O . GLU B 1 116 ? 5.691 51.927 7.435 1.00 35.13 116 GLU B O 1
ATOM 3217 N N . ALA B 1 117 ? 6.273 53.879 6.502 1.00 38.85 117 ALA B N 1
ATOM 3218 C CA . ALA B 1 117 ? 4.906 54.187 6.116 1.00 38.13 117 ALA B CA 1
ATOM 3219 C C . ALA B 1 117 ? 4.541 53.605 4.755 1.00 38.91 117 ALA B C 1
ATOM 3220 O O . ALA B 1 117 ? 3.427 53.850 4.268 1.00 36.41 117 ALA B O 1
ATOM 3222 N N . LEU B 1 118 ? 5.444 52.835 4.136 1.00 33.53 118 LEU B N 1
ATOM 3223 C CA . LEU B 1 118 ? 5.194 52.253 2.824 1.00 34.41 118 LEU B CA 1
ATOM 3224 C C . LEU B 1 118 ? 5.132 50.730 2.904 1.00 33.50 118 LEU B C 1
ATOM 3225 O O . LEU B 1 118 ? 5.798 50.119 3.746 1.00 33.63 118 LEU B O 1
ATOM 3230 N N . PRO B 1 119 ? 4.367 50.090 2.025 1.00 33.35 119 PRO B N 1
ATOM 3231 C CA . PRO B 1 119 ? 4.334 48.616 1.991 1.00 31.49 119 PRO B CA 1
ATOM 3232 C C . PRO B 1 119 ? 5.675 48.052 1.559 1.00 33.28 119 PRO B C 1
ATOM 3233 O O . PRO B 1 119 ? 6.503 48.774 0.979 1.00 34.13 119 PRO B O 1
ATOM 3237 N N . PRO B 1 120 ? 5.932 46.766 1.833 1.00 33.57 120 PRO B N 1
ATOM 3238 C CA . PRO B 1 120 ? 7.278 46.216 1.564 1.00 31.08 120 PRO B CA 1
ATOM 3239 C C . PRO B 1 120 ? 7.700 46.318 0.113 1.00 31.57 120 PRO B C 1
ATOM 3240 O O . PRO B 1 120 ? 8.895 46.493 -0.170 1.00 32.16 120 PRO B O 1
ATOM 3244 N N . ALA B 1 121 ? 6.756 46.178 -0.824 1.00 29.69 121 ALA B N 1
ATOM 3245 C CA . ALA B 1 121 ? 7.120 46.233 -2.234 1.00 30.08 121 ALA B CA 1
ATOM 3246 C C . ALA B 1 121 ? 7.723 47.587 -2.596 1.00 29.20 121 ALA B C 1
ATOM 3247 O O . ALA B 1 121 ? 8.641 47.657 -3.419 1.00 29.86 121 ALA B O 1
ATOM 3249 N N . LEU B 1 122 ? 7.248 48.668 -1.980 1.00 29.55 122 LEU B N 1
ATOM 3250 C CA . LEU B 1 122 ? 7.855 49.980 -2.217 1.00 26.14 122 LEU B CA 1
ATOM 3251 C C . LEU B 1 122 ? 9.028 50.271 -1.283 1.00 23.29 122 LEU B C 1
ATOM 3252 O O . LEU B 1 122 ? 9.952 50.996 -1.670 1.00 23.96 122 LEU B O 1
ATOM 3257 N N . ARG B 1 123 ? 9.008 49.722 -0.066 1.00 24.78 123 ARG B N 1
ATOM 3258 C CA . ARG B 1 123 ? 10.078 49.951 0.905 1.00 28.92 123 ARG B CA 1
ATOM 3259 C C . ARG B 1 123 ? 11.439 49.505 0.372 1.00 25.09 123 ARG B C 1
ATOM 3260 O O . ARG B 1 123 ? 12.464 50.154 0.630 1.00 17.46 123 ARG B O 1
ATOM 3268 N N . GLY B 1 124 ? 11.473 48.376 -0.341 1.00 20.09 124 GLY B N 1
ATOM 3269 C CA . GLY B 1 124 ? 12.732 47.790 -0.772 1.00 22.60 124 GLY B CA 1
ATOM 3270 C C . GLY B 1 124 ? 13.494 48.625 -1.779 1.00 22.67 124 GLY B C 1
ATOM 3271 O O . GLY B 1 124 ? 14.688 48.394 -1.980 1.00 21.05 124 GLY B O 1
ATOM 3272 N N . LYS B 1 125 ? 12.836 49.597 -2.417 1.00 21.51 125 LYS B N 1
ATOM 3273 C CA . LYS B 1 125 ? 13.525 50.523 -3.304 1.00 20.75 125 LYS B CA 1
ATOM 3274 C C . LYS B 1 125 ? 13.524 51.945 -2.747 1.00 17.73 125 LYS B C 1
ATOM 3275 O O . LYS B 1 125 ? 13.657 52.905 -3.507 1.00 16.45 125 LYS B O 1
ATOM 3281 N N . THR B 1 126 ? 13.388 52.103 -1.433 1.00 19.72 126 THR B N 1
ATOM 3282 C CA . THR B 1 126 ? 13.404 53.425 -0.826 1.00 20.14 126 THR B CA 1
ATOM 3283 C C . THR B 1 126 ? 14.744 53.701 -0.157 1.00 20.67 126 THR B C 1
ATOM 3284 O O . THR B 1 126 ? 15.352 52.820 0.456 1.00 20.96 126 THR B O 1
ATOM 3288 N N . ARG B 1 127 ? 15.190 54.940 -0.278 1.00 18.42 127 ARG B N 1
ATOM 3289 C CA . ARG B 1 127 ? 16.450 55.396 0.281 1.00 22.75 127 ARG B CA 1
ATOM 3290 C C . ARG B 1 127 ? 16.203 56.704 1.026 1.00 20.11 127 ARG B C 1
ATOM 3291 O O . ARG B 1 127 ? 15.286 57.461 0.693 1.00 18.22 127 ARG B O 1
ATOM 3299 N N . VAL B 1 128 ? 16.996 56.944 2.064 1.00 19.32 128 VAL B N 1
ATOM 3300 C CA . VAL B 1 128 ? 16.864 58.137 2.897 1.00 20.21 128 VAL B CA 1
ATOM 3301 C C . VAL B 1 128 ? 17.830 59.198 2.391 1.00 19.57 128 VAL B C 1
ATOM 3302 O O . VAL B 1 128 ? 19.021 58.918 2.203 1.00 19.75 128 VAL B O 1
ATOM 3306 N N . ILE B 1 129 ? 17.314 60.400 2.117 1.00 19.20 129 ILE B N 1
ATOM 3307 C CA . ILE B 1 129 ? 18.145 61.580 1.866 1.00 20.60 129 ILE B CA 1
ATOM 3308 C C . ILE B 1 129 ? 17.588 62.710 2.721 1.00 20.01 129 ILE B C 1
ATOM 3309 O O . ILE B 1 129 ? 16.602 63.358 2.340 1.00 18.76 129 ILE B O 1
ATOM 3314 N N . TYR B 1 130 ? 18.206 62.937 3.882 1.00 20.50 130 TYR B N 1
ATOM 3315 C CA . TYR B 1 130 ? 17.870 64.079 4.725 1.00 21.06 130 TYR B CA 1
ATOM 3316 C C . TYR B 1 130 ? 18.035 65.388 3.956 1.00 20.57 130 TYR B C 1
ATOM 3317 O O . TYR B 1 130 ? 18.931 65.531 3.119 1.00 20.81 130 TYR B O 1
ATOM 3326 N N . GLN B 1 131 ? 17.168 66.354 4.253 1.00 18.49 131 GLN B N 1
ATOM 3327 C CA . GLN B 1 131 ? 17.334 67.697 3.709 1.00 20.90 131 GLN B CA 1
ATOM 3328 C C . GLN B 1 131 ? 18.571 68.351 4.324 1.00 19.87 131 GLN B C 1
ATOM 3329 O O . GLN B 1 131 ? 19.181 67.820 5.248 1.00 18.83 131 GLN B O 1
ATOM 3335 N N . SER B 1 132 ? 18.935 69.526 3.814 1.00 19.72 132 SER B N 1
ATOM 3336 C CA . SER B 1 132 ? 20.086 70.243 4.349 1.00 21.88 132 SER B CA 1
ATOM 3337 C C . SER B 1 132 ? 19.812 71.741 4.336 1.00 22.56 132 SER B C 1
ATOM 3338 O O . SER B 1 132 ? 18.936 72.229 3.618 1.00 22.25 132 SER B O 1
ATOM 3341 N N . THR B 1 133 ? 20.576 72.464 5.155 1.00 24.17 133 THR B N 1
ATOM 3342 C CA . THR B 1 133 ? 20.563 73.920 5.185 1.00 23.87 133 THR B CA 1
ATOM 3343 C C . THR B 1 133 ? 21.891 74.381 5.762 1.00 21.28 133 THR B C 1
ATOM 3344 O O . THR B 1 133 ? 22.476 73.667 6.576 1.00 21.54 133 THR B O 1
ATOM 3348 N N . PRO B 1 134 ? 22.402 75.548 5.360 1.00 24.92 134 PRO B N 1
ATOM 3349 C CA . PRO B 1 134 ? 23.637 76.044 5.990 1.00 25.16 134 PRO B CA 1
ATOM 3350 C C . PRO B 1 134 ? 23.367 76.373 7.446 1.00 22.06 134 PRO B C 1
ATOM 3351 O O . PRO B 1 134 ? 22.271 76.798 7.803 1.00 22.08 134 PRO B O 1
ATOM 3355 N N . SER B 1 135 ? 24.358 76.150 8.297 1.00 19.64 135 SER B N 1
ATOM 3356 C CA . SER B 1 135 ? 24.129 76.409 9.709 1.00 20.94 135 SER B CA 1
ATOM 3357 C C . SER B 1 135 ? 24.105 77.926 9.971 1.00 24.26 135 SER B C 1
ATOM 3358 O O . SER B 1 135 ? 24.577 78.732 9.170 1.00 26.18 135 SER B O 1
ATOM 3361 N N . GLN B 1 136 ? 23.507 78.313 11.090 1.00 22.72 136 GLN B N 1
ATOM 3362 C CA . GLN B 1 136 ? 23.472 79.702 11.525 1.00 22.85 136 GLN B CA 1
ATOM 3363 C C . GLN B 1 136 ? 23.998 79.766 12.945 1.00 24.05 136 GLN B C 1
ATOM 3364 O O . GLN B 1 136 ? 23.750 78.869 13.750 1.00 25.07 136 GLN B O 1
ATOM 3370 N N . ALA B 1 137 ? 24.706 80.846 13.256 1.00 25.44 137 ALA B N 1
ATOM 3371 C CA . ALA B 1 137 ? 25.217 81.019 14.604 1.00 23.95 137 ALA B CA 1
ATOM 3372 C C . ALA B 1 137 ? 24.066 81.238 15.576 1.00 24.01 137 ALA B C 1
ATOM 3373 O O . ALA B 1 137 ? 23.080 81.910 15.256 1.00 24.37 137 ALA B O 1
ATOM 3375 N N . ALA B 1 138 ? 24.181 80.628 16.756 1.00 23.58 138 ALA B N 1
ATOM 3376 C CA . ALA B 1 138 ? 23.177 80.790 17.802 1.00 21.35 138 ALA B CA 1
ATOM 3377 C C . ALA B 1 138 ? 22.997 82.256 18.172 1.00 23.02 138 ALA B C 1
ATOM 3378 O O . ALA B 1 138 ? 23.960 83.024 18.242 1.00 22.52 138 ALA B O 1
ATOM 3380 N N . ALA B 1 139 ? 21.758 82.653 18.419 1.00 20.29 139 ALA B N 1
ATOM 3381 C CA . ALA B 1 139 ? 21.522 84.016 18.855 1.00 23.25 139 ALA B CA 1
ATOM 3382 C C . ALA B 1 139 ? 21.609 84.105 20.378 1.00 21.48 139 ALA B C 1
ATOM 3383 O O . ALA B 1 139 ? 21.371 83.134 21.093 1.00 18.16 139 ALA B O 1
ATOM 3385 N N . SER B 1 140 ? 22.022 85.268 20.867 1.00 21.91 140 SER B N 1
ATOM 3386 C CA . SER B 1 140 ? 21.819 85.577 22.274 1.00 19.71 140 SER B CA 1
ATOM 3387 C C . SER B 1 140 ? 20.317 85.659 22.550 1.00 22.93 140 SER B C 1
ATOM 3388 O O . SER B 1 140 ? 19.529 86.055 21.686 1.00 23.68 140 SER B O 1
ATOM 3391 N N . LYS B 1 141 ? 19.910 85.246 23.746 1.00 19.37 141 LYS B N 1
ATOM 3392 C CA . LYS B 1 141 ? 18.495 85.139 24.089 1.00 27.13 141 LYS B CA 1
ATOM 3393 C C . LYS B 1 141 ? 18.298 85.525 25.546 1.00 24.60 141 LYS B C 1
ATOM 3394 O O . LYS B 1 141 ? 19.171 85.266 26.379 1.00 24.21 141 LYS B O 1
ATOM 3400 N N . PRO B 1 142 ? 17.166 86.130 25.889 1.00 28.88 142 PRO B N 1
ATOM 3401 C CA . PRO B 1 142 ? 16.972 86.594 27.265 1.00 29.57 142 PRO B CA 1
ATOM 3402 C C . PRO B 1 142 ? 16.675 85.438 28.210 1.00 33.40 142 PRO B C 1
ATOM 3403 O O . PRO B 1 142 ? 16.153 84.393 27.812 1.00 31.61 142 PRO B O 1
ATOM 3407 N N . ASP B 1 143 ? 17.026 85.636 29.484 1.00 33.77 143 ASP B N 1
ATOM 3408 C CA . ASP B 1 143 ? 16.841 84.612 30.508 1.00 35.24 143 ASP B CA 1
ATOM 3409 C C . ASP B 1 143 ? 15.672 84.909 31.437 1.00 29.64 143 ASP B C 1
ATOM 3410 O O . ASP B 1 143 ? 15.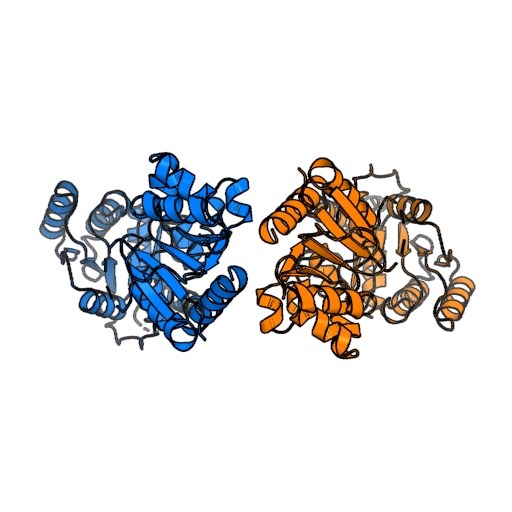438 84.152 32.382 1.00 26.89 143 ASP B O 1
ATOM 3415 N N . THR B 1 144 ? 14.946 85.992 31.190 1.00 28.11 144 THR B N 1
ATOM 3416 C CA . THR B 1 144 ? 13.821 86.417 32.003 1.00 31.21 144 THR B CA 1
ATOM 3417 C C . THR B 1 144 ? 12.482 86.060 31.376 1.00 31.94 144 THR B C 1
ATOM 3418 O O . THR B 1 144 ? 11.429 86.437 31.905 1.00 27.96 144 THR B O 1
ATOM 3422 N N . VAL B 1 145 ? 12.509 85.372 30.243 1.00 26.47 145 VAL B N 1
ATOM 3423 C CA . VAL B 1 145 ? 11.308 84.968 29.542 1.00 26.73 145 VAL B CA 1
ATOM 3424 C C . VAL B 1 145 ? 11.704 83.814 28.635 1.00 26.57 145 VAL B C 1
ATOM 3425 O O . VAL B 1 145 ? 12.826 83.772 28.116 1.00 21.53 145 VAL B O 1
ATOM 3429 N N . LEU B 1 146 ? 10.806 82.847 28.504 1.00 20.19 146 LEU B N 1
ATOM 3430 C CA . LEU B 1 146 ? 10.968 81.763 27.550 1.00 22.11 146 LEU B CA 1
ATOM 3431 C C . LEU B 1 146 ? 10.101 82.068 26.336 1.00 21.04 146 LEU B C 1
ATOM 3432 O O . LEU B 1 146 ? 8.872 82.139 26.453 1.00 18.36 146 LEU B O 1
ATOM 3437 N N . GLN B 1 147 ? 10.731 82.260 25.181 1.00 18.90 147 GLN B N 1
ATOM 3438 C CA . GLN B 1 147 ? 9.995 82.539 23.953 1.00 20.93 147 GLN B CA 1
ATOM 3439 C C . GLN B 1 147 ? 9.991 81.280 23.100 1.00 20.22 147 GLN B C 1
ATOM 3440 O O . GLN B 1 147 ? 11.038 80.851 22.596 1.00 22.12 147 GLN B O 1
ATOM 3446 N N . ALA B 1 148 ? 8.813 80.691 22.958 1.00 16.10 148 ALA B N 1
ATOM 3447 C CA . ALA B 1 148 ? 8.572 79.537 22.114 1.00 17.84 148 ALA B CA 1
ATOM 3448 C C . ALA B 1 148 ? 7.980 80.003 20.792 1.00 17.79 148 ALA B C 1
ATOM 3449 O O . ALA B 1 148 ? 7.390 81.084 20.699 1.00 17.82 148 ALA B O 1
ATOM 3451 N N . LEU B 1 149 ? 8.152 79.177 19.764 1.00 15.66 149 LEU B N 1
ATOM 3452 C CA . LEU B 1 149 ? 7.677 79.499 18.424 1.00 16.38 149 LEU B CA 1
ATOM 3453 C C . LEU B 1 149 ? 7.197 78.226 17.750 1.00 15.50 149 LEU B C 1
ATOM 3454 O O . LEU B 1 149 ? 7.876 77.201 17.833 1.00 16.81 149 LEU B O 1
ATOM 3459 N N . MET B 1 150 ? 6.018 78.294 17.115 1.00 15.86 150 MET B N 1
ATOM 3460 C CA . MET B 1 150 ? 5.498 77.262 16.219 1.00 17.12 150 MET B CA 1
ATOM 3461 C C . MET B 1 150 ? 5.286 77.828 14.813 1.00 18.23 150 MET B C 1
ATOM 3462 O O . MET B 1 150 ? 4.828 78.963 14.650 1.00 17.02 150 MET B O 1
ATOM 3467 N N . VAL B 1 151 ? 5.597 77.026 13.793 1.00 15.37 151 VAL B N 1
ATOM 3468 C CA . VAL B 1 151 ? 5.632 77.497 12.407 1.00 16.60 151 VAL B CA 1
ATOM 3469 C C . VAL B 1 151 ? 4.875 76.513 11.536 1.00 18.72 151 VAL B C 1
ATOM 3470 O O . VAL B 1 151 ? 5.202 75.321 11.514 1.00 18.23 151 VAL B O 1
ATOM 3474 N N . GLY B 1 152 ? 3.864 77.006 10.823 1.00 19.34 152 GLY B N 1
ATOM 3475 C CA . GLY B 1 152 ? 3.178 76.180 9.855 1.00 15.90 152 GLY B CA 1
ATOM 3476 C C . GLY B 1 152 ? 1.807 76.721 9.533 1.00 18.48 152 GLY B C 1
ATOM 3477 O O . GLY B 1 152 ? 1.081 77.167 10.434 1.00 16.13 152 GLY B O 1
ATOM 3478 N N . HIS B 1 153 ? 1.428 76.688 8.258 1.00 18.87 153 HIS B N 1
ATOM 3479 C CA . HIS B 1 153 ? 0.131 77.236 7.915 1.00 21.94 153 HIS B CA 1
ATOM 3480 C C . HIS B 1 153 ? -0.955 76.482 8.680 1.00 22.49 153 HIS B C 1
ATOM 3481 O O . HIS B 1 153 ? -0.831 75.286 8.980 1.00 21.36 153 HIS B O 1
ATOM 3488 N N . LEU B 1 154 ? -1.988 77.217 9.075 1.00 20.13 154 LEU B N 1
ATOM 3489 C CA . LEU B 1 154 ? -3.012 76.628 9.921 1.00 22.36 154 LEU B CA 1
ATOM 3490 C C . LEU B 1 154 ? -3.868 75.672 9.109 1.00 24.26 154 LEU B C 1
ATOM 3491 O O . LEU B 1 154 ? -4.781 76.088 8.393 1.00 21.02 154 LEU B O 1
ATOM 3496 N N . ARG B 1 155 ? -3.514 74.399 9.179 1.00 22.39 155 ARG B N 1
ATOM 3497 C CA . ARG B 1 155 ? -4.290 73.295 8.659 1.00 23.20 155 ARG B CA 1
ATOM 3498 C C . ARG B 1 155 ? -4.355 72.254 9.762 1.00 21.44 155 ARG B C 1
ATOM 3499 O O . ARG B 1 155 ? -3.520 72.254 10.669 1.00 18.88 155 ARG B O 1
ATOM 3507 N N . GLU B 1 156 ? -5.368 71.382 9.681 1.00 20.54 156 GLU B N 1
ATOM 3508 C CA . GLU B 1 156 ? -5.640 70.443 10.768 1.00 23.49 156 GLU B CA 1
ATOM 3509 C C . GLU B 1 156 ? -4.438 69.555 11.051 1.00 21.09 156 GLU B C 1
ATOM 3510 O O . GLU B 1 156 ? -4.109 69.304 12.213 1.00 21.59 156 GLU B O 1
ATOM 3516 N N . VAL B 1 157 ? -3.775 69.063 10.000 1.00 20.66 157 VAL B N 1
ATOM 3517 C CA . VAL B 1 157 ? -2.687 68.111 10.196 1.00 21.59 157 VAL B CA 1
ATOM 3518 C C . VAL B 1 157 ? -1.553 68.725 11.021 1.00 21.65 157 VAL B C 1
ATOM 3519 O O . VAL B 1 157 ? -0.801 67.996 11.670 1.00 20.42 157 VAL B O 1
ATOM 3523 N N . LYS B 1 158 ? -1.433 70.059 11.040 1.00 21.12 158 LYS B N 1
ATOM 3524 C CA . LYS B 1 158 ? -0.434 70.718 11.881 1.00 18.01 158 LYS B CA 1
ATOM 3525 C C . LYS B 1 158 ? -0.803 70.710 13.363 1.00 19.49 158 LYS B C 1
ATOM 3526 O O . LYS B 1 158 ? 0.045 71.063 14.191 1.00 18.19 158 LYS B O 1
ATOM 3532 N N . SER B 1 159 ? -2.051 70.354 13.715 1.00 18.86 159 SER B N 1
ATOM 3533 C CA . SER B 1 159 ? -2.519 70.303 15.098 1.00 18.85 159 SER B CA 1
ATOM 3534 C C . SER B 1 159 ? -2.402 71.621 15.863 1.00 19.15 159 SER B C 1
ATOM 3535 O O . SER B 1 159 ? -2.070 71.599 17.060 1.00 18.19 159 SER B O 1
ATOM 3538 N N . PRO B 1 160 ? -2.670 72.781 15.250 1.00 19.90 160 PRO B N 1
ATOM 3539 C CA . PRO B 1 160 ? -2.491 74.042 15.997 1.00 20.02 160 PRO B CA 1
ATOM 3540 C C . PRO B 1 160 ? -3.384 74.146 17.226 1.00 19.00 160 PRO B C 1
ATOM 3541 O O . PRO B 1 160 ? -3.082 74.927 18.133 1.00 17.60 160 PRO B O 1
ATOM 3545 N N . GLN B 1 161 ? -4.476 73.381 17.278 1.00 20.41 161 GLN B N 1
ATOM 3546 C CA . GLN B 1 161 ? -5.329 73.377 18.458 1.00 20.53 161 GLN B CA 1
ATOM 3547 C C . GLN B 1 161 ? -4.584 72.881 19.688 1.00 21.15 161 GLN B C 1
ATOM 3548 O O . GLN B 1 161 ? -4.934 73.257 20.808 1.00 20.51 161 GLN B O 1
ATOM 3554 N N . THR B 1 162 ? -3.556 72.044 19.504 1.00 19.97 162 THR B N 1
ATOM 3555 C CA . THR B 1 162 ? -2.721 71.643 20.632 1.00 20.83 162 THR B CA 1
ATOM 3556 C C . THR B 1 162 ? -1.999 72.842 21.219 1.00 20.17 162 THR B C 1
ATOM 3557 O O . THR B 1 162 ? -1.881 72.967 22.446 1.00 19.34 162 THR B O 1
ATOM 3561 N N . LEU B 1 163 ? -1.495 73.726 20.352 1.00 18.34 163 LEU B N 1
ATOM 3562 C CA . LEU B 1 163 ? -0.805 74.919 20.830 1.00 19.74 163 LEU B CA 1
ATOM 3563 C C . LEU B 1 163 ? -1.776 75.905 21.462 1.00 21.46 163 LEU B C 1
ATOM 3564 O O . LEU B 1 163 ? -1.411 76.592 22.421 1.00 20.01 163 LEU B O 1
ATOM 3569 N N . PHE B 1 164 ? -3.011 76.011 20.938 1.00 20.76 164 PHE B N 1
ATOM 3570 C CA . PHE B 1 164 ? -3.960 76.953 21.533 1.00 20.23 164 PHE B CA 1
ATOM 3571 C C . PHE B 1 164 ? -4.257 76.563 22.971 1.00 22.34 164 PHE B C 1
ATOM 3572 O O . PHE B 1 164 ? -4.181 77.397 23.883 1.00 21.72 164 PHE B O 1
ATOM 3580 N N . GLN B 1 165 ? -4.559 75.277 23.200 1.00 22.01 165 GLN B N 1
ATOM 3581 C CA . GLN B 1 165 ? -4.902 74.834 24.549 1.00 21.79 165 GLN B CA 1
ATOM 3582 C C . GLN B 1 165 ? -3.726 74.999 25.496 1.00 20.59 165 GLN B C 1
ATOM 3583 O O . GLN B 1 165 ? -3.905 75.336 26.672 1.00 22.01 165 GLN B O 1
ATOM 3589 N N . ALA B 1 166 ? -2.512 74.763 25.007 1.00 22.59 166 ALA B N 1
ATOM 3590 C CA . ALA B 1 166 ? -1.352 74.943 25.869 1.00 21.46 166 ALA B CA 1
ATOM 3591 C C . ALA B 1 166 ? -1.183 76.395 26.262 1.00 19.65 166 ALA B C 1
ATOM 3592 O O . ALA B 1 166 ? -0.746 76.682 27.380 1.00 23.42 166 ALA B O 1
ATOM 3594 N N . ALA B 1 167 ? -1.523 77.326 25.371 1.00 20.40 167 ALA B N 1
ATOM 3595 C CA . ALA B 1 167 ? -1.490 78.737 25.749 1.00 21.65 167 ALA B CA 1
ATOM 3596 C C . ALA B 1 167 ? -2.501 79.031 26.848 1.00 23.31 167 ALA B C 1
ATOM 3597 O O . ALA B 1 167 ? -2.224 79.815 27.766 1.00 22.68 167 ALA B O 1
ATOM 3599 N N . ARG B 1 168 ? -3.690 78.419 26.764 1.00 22.36 168 ARG B N 1
ATOM 3600 C CA . ARG B 1 168 ? -4.687 78.601 27.811 1.00 21.97 168 ARG B CA 1
ATOM 3601 C C . ARG B 1 168 ? -4.235 77.970 29.120 1.00 21.72 168 ARG B C 1
ATOM 3602 O O . ARG B 1 168 ? -4.386 78.573 30.187 1.00 23.89 168 ARG B O 1
ATOM 3610 N N . LEU B 1 169 ? -3.676 76.762 29.063 1.00 20.84 169 LEU B N 1
ATOM 3611 C CA . LEU B 1 169 ? -3.122 76.148 30.269 1.00 23.56 169 LEU B CA 1
ATOM 3612 C C . LEU B 1 169 ? -2.055 77.027 30.917 1.00 23.99 169 LEU B C 1
ATOM 3613 O O . LEU B 1 169 ? -1.905 77.024 32.145 1.00 22.11 169 LEU B O 1
ATOM 3618 N N . LEU B 1 170 ? -1.309 77.782 30.120 1.00 24.77 170 LEU B N 1
ATOM 3619 C CA . LEU B 1 170 ? -0.174 78.543 30.623 1.00 24.89 170 LEU B CA 1
ATOM 3620 C C . LEU B 1 170 ? -0.491 80.018 30.853 1.00 25.51 170 LEU B C 1
ATOM 3621 O O . LEU B 1 170 ? 0.431 80.803 31.082 1.00 26.16 170 LEU B O 1
ATOM 3626 N N . ALA B 1 171 ? -1.772 80.409 30.830 1.00 26.83 171 ALA B N 1
ATOM 3627 C CA . ALA B 1 171 ? -2.126 81.829 30.847 1.00 26.65 171 ALA B CA 1
ATOM 3628 C C . ALA B 1 171 ? -1.703 82.537 32.135 1.00 29.99 171 ALA B C 1
ATOM 3629 O O . ALA B 1 171 ? -1.616 83.772 32.150 1.00 29.93 171 ALA B O 1
ATOM 3631 N N . GLY B 1 172 ? -1.449 81.794 33.212 1.00 29.45 172 GLY B N 1
ATOM 3632 C CA . GLY B 1 172 ? -0.968 82.367 34.449 1.00 28.11 172 GLY B CA 1
ATOM 3633 C C . GLY B 1 172 ? 0.537 82.432 34.581 1.00 33.66 172 GLY B C 1
ATOM 3634 O O . GLY B 1 172 ? 1.051 82.860 35.625 1.00 36.50 172 GLY B O 1
ATOM 3635 N N . HIS B 1 173 ? 1.269 82.013 33.553 1.00 28.61 173 HIS B N 1
ATOM 3636 C CA . HIS B 1 173 ? 2.724 82.083 33.543 1.00 28.25 173 HIS B CA 1
ATOM 3637 C C . HIS B 1 173 ? 3.121 83.243 32.639 1.00 27.61 173 HIS B C 1
ATOM 3638 O O . HIS B 1 173 ? 3.208 83.085 31.418 1.00 26.82 173 HIS B O 1
ATOM 3645 N N . ASP B 1 174 ? 3.364 84.414 33.230 1.00 27.83 174 ASP B N 1
ATOM 3646 C CA . ASP B 1 174 ? 3.712 85.588 32.428 1.00 31.71 174 ASP B CA 1
ATOM 3647 C C . ASP B 1 174 ? 5.157 85.576 31.938 1.00 27.68 174 ASP B C 1
ATOM 3648 O O . ASP B 1 174 ? 5.541 86.475 31.182 1.00 26.03 174 ASP B O 1
ATOM 3653 N N . ASP B 1 175 ? 5.956 84.585 32.334 1.00 24.27 175 ASP B N 1
ATOM 3654 C CA . ASP B 1 175 ? 7.316 84.429 31.847 1.00 24.40 175 ASP B CA 1
ATOM 3655 C C . ASP B 1 175 ? 7.418 83.412 30.713 1.00 25.86 175 ASP B C 1
ATOM 3656 O O . ASP B 1 175 ? 8.524 82.986 30.371 1.00 21.65 175 ASP B O 1
ATOM 3661 N N . ILE B 1 176 ? 6.294 82.979 30.146 1.00 24.26 176 ILE B N 1
ATOM 3662 C CA . ILE B 1 176 ? 6.307 82.063 29.013 1.00 23.89 176 ILE B CA 1
ATOM 3663 C C . ILE B 1 176 ? 5.466 82.663 27.892 1.00 24.25 176 ILE B C 1
ATOM 3664 O O . ILE B 1 176 ? 4.271 82.931 28.077 1.00 20.22 176 ILE B O 1
ATOM 3669 N N . ARG B 1 177 ? 6.083 82.860 26.733 1.00 21.10 177 ARG B N 1
ATOM 3670 C CA . ARG B 1 177 ? 5.407 83.437 25.585 1.00 22.42 177 ARG B CA 1
ATOM 3671 C C . ARG B 1 177 ? 5.405 82.452 24.429 1.00 22.95 177 ARG B C 1
ATOM 3672 O O . ARG B 1 177 ? 6.314 81.620 24.293 1.00 20.62 177 ARG B O 1
ATOM 3680 N N . ILE B 1 178 ? 4.377 82.548 23.587 1.00 22.95 178 ILE B N 1
ATOM 3681 C CA . ILE B 1 178 ? 4.274 81.687 22.410 1.00 20.82 178 ILE B CA 1
ATOM 3682 C C . ILE B 1 178 ? 3.997 82.558 21.194 1.00 20.22 178 ILE B C 1
ATOM 3683 O O . ILE B 1 178 ? 2.999 83.292 21.165 1.00 20.48 178 ILE B O 1
ATOM 3688 N N . ASP B 1 179 ? 4.884 82.486 20.208 1.00 18.49 179 ASP B N 1
ATOM 3689 C CA . ASP B 1 179 ? 4.690 83.087 18.899 1.00 17.80 179 ASP B CA 1
ATOM 3690 C C . ASP B 1 179 ? 4.287 82.000 17.917 1.00 16.86 179 ASP B C 1
ATOM 3691 O O . ASP B 1 179 ? 4.691 80.842 18.058 1.00 16.85 179 ASP B O 1
ATOM 3696 N N . HIS B 1 180 ? 3.496 82.372 16.911 1.00 15.96 180 HIS B N 1
ATOM 3697 C CA . HIS B 1 180 ? 2.866 81.359 16.054 1.00 16.52 180 HIS B CA 1
ATOM 3698 C C . HIS B 1 180 ? 2.766 81.897 14.632 1.00 17.50 180 HIS B C 1
ATOM 3699 O O . HIS B 1 180 ? 1.939 82.775 14.356 1.00 17.33 180 HIS B O 1
ATOM 3706 N N . ILE B 1 181 ? 3.588 81.351 13.738 1.00 15.98 181 ILE B N 1
ATOM 3707 C CA . ILE B 1 181 ? 3.660 81.759 12.338 1.00 16.70 181 ILE B CA 1
ATOM 3708 C C . ILE B 1 181 ? 2.880 80.770 11.492 1.00 18.59 181 ILE B C 1
ATOM 3709 O O . ILE B 1 181 ? 3.016 79.547 11.657 1.00 19.73 181 ILE B O 1
ATOM 3714 N N . GLY B 1 182 ? 2.086 81.288 10.563 1.00 17.56 182 GLY B N 1
ATOM 3715 C CA . GLY B 1 182 ? 1.337 80.435 9.659 1.00 19.01 182 GLY B CA 1
ATOM 3716 C C . GLY B 1 182 ? 0.139 81.130 9.024 1.00 19.85 182 GLY B C 1
ATOM 3717 O O . GLY B 1 182 ? -0.696 81.707 9.722 1.00 17.11 182 GLY B O 1
ATOM 3718 N N . GLU B 1 183 ? 0.060 81.085 7.696 1.00 20.92 183 GLU B N 1
ATOM 3719 C CA . GLU B 1 183 ? -1.109 81.568 6.978 1.00 21.47 183 GLU B CA 1
ATOM 3720 C C . GLU B 1 183 ? -2.379 80.848 7.429 1.00 19.20 183 GLU B C 1
ATOM 3721 O O . GLU B 1 183 ? -2.369 79.641 7.684 1.00 18.55 183 GLU B O 1
ATOM 3727 N N . ALA B 1 184 ? -3.487 81.597 7.509 1.00 19.35 184 ALA B N 1
ATOM 3728 C CA . ALA B 1 184 ? -4.782 81.055 7.946 1.00 21.12 184 ALA B CA 1
ATOM 3729 C C . ALA B 1 184 ? -5.527 80.347 6.804 1.00 27.16 184 ALA B C 1
ATOM 3730 O O . ALA B 1 184 ? -6.673 80.678 6.464 1.00 20.99 184 ALA B O 1
ATOM 3732 N N . LEU B 1 185 ? -4.877 79.302 6.261 1.00 23.48 185 LEU B N 1
ATOM 3733 C CA . LEU B 1 185 ? -5.366 78.651 5.044 1.00 23.01 185 LEU B CA 1
ATOM 3734 C C . LEU B 1 185 ? -6.741 78.038 5.258 1.00 28.39 185 LEU B C 1
ATOM 3735 O O . LEU B 1 185 ? -7.655 78.202 4.442 1.00 25.33 185 LEU B O 1
ATOM 3740 N N . ASP B 1 186 ? -6.900 77.289 6.321 1.00 27.15 186 ASP B N 1
ATOM 3741 C CA . ASP B 1 186 ? -8.237 76.832 6.608 1.00 32.61 186 ASP B CA 1
ATOM 3742 C C . ASP B 1 186 ? -8.759 77.727 7.713 1.00 30.98 186 ASP B C 1
ATOM 3743 O O . ASP B 1 186 ? -8.241 77.683 8.838 1.00 30.79 186 ASP B O 1
ATOM 3748 N N . PRO B 1 187 ? -9.696 78.590 7.446 1.00 26.08 187 PRO B N 1
ATOM 3749 C CA . PRO B 1 187 ? -10.213 79.388 8.544 1.00 26.33 187 PRO B CA 1
ATOM 3750 C C . PRO B 1 187 ? -10.915 78.426 9.491 1.00 28.06 187 PRO B C 1
ATOM 3751 O O . PRO B 1 187 ? -10.773 77.191 9.384 1.00 35.04 187 PRO B O 1
ATOM 3755 N N . VAL B 1 188 ? -11.642 78.986 10.431 1.00 24.75 188 VAL B N 1
ATOM 3756 C CA . VAL B 1 188 ? -12.024 78.331 11.673 1.00 22.04 188 VAL B CA 1
ATOM 3757 C C . VAL B 1 188 ? -10.751 78.221 12.501 1.00 19.32 188 VAL B C 1
ATOM 3758 O O . VAL B 1 188 ? -10.681 78.782 13.599 1.00 18.49 188 VAL B O 1
ATOM 3762 N N . LEU B 1 189 ? -9.707 77.569 11.972 1.00 21.11 189 LEU B N 1
ATOM 3763 C CA . LEU B 1 189 ? -8.447 77.544 12.711 1.00 22.60 189 LEU B CA 1
ATOM 3764 C C . LEU B 1 189 ? -7.862 78.950 12.858 1.00 19.05 189 LEU B C 1
ATOM 3765 O O . LEU B 1 189 ? -7.272 79.261 13.898 1.00 16.62 189 LEU B O 1
ATOM 3770 N N . GLY B 1 190 ? -8.042 79.822 11.854 1.00 20.32 190 GLY B N 1
ATOM 3771 C CA . GLY B 1 190 ? -7.609 81.211 12.007 1.00 18.87 190 GLY B CA 1
ATOM 3772 C C . GLY B 1 190 ? -8.395 81.964 13.074 1.00 17.60 190 GLY B C 1
ATOM 3773 O O . GLY B 1 190 ? -7.829 82.743 13.847 1.00 16.75 190 GLY B O 1
ATOM 3774 N N . GLU B 1 191 ? -9.712 81.755 13.115 1.00 16.90 191 GLU B N 1
ATOM 3775 C CA . GLU B 1 191 ? -10.541 82.340 14.162 1.00 18.63 191 GLU B CA 1
ATOM 3776 C C . GLU B 1 191 ? -10.117 81.851 15.546 1.00 18.41 191 GLU B C 1
ATOM 3777 O O . GLU B 1 191 ? -10.127 82.618 16.516 1.00 20.31 191 GLU B O 1
ATOM 3783 N N . GLN B 1 192 ? -9.778 80.569 15.663 1.00 16.85 192 GLN B N 1
ATOM 3784 C CA . GLN B 1 192 ? -9.323 80.051 16.942 1.00 17.20 192 GLN B CA 1
ATOM 3785 C C . GLN B 1 192 ? -7.980 80.648 17.340 1.00 17.42 192 GLN B C 1
ATOM 3786 O O . GLN B 1 192 ? -7.727 80.857 18.537 1.00 16.70 192 GLN B O 1
ATOM 3792 N N . ALA B 1 193 ? -7.107 80.923 16.362 1.00 16.57 193 ALA B N 1
ATOM 3793 C CA . ALA B 1 193 ? -5.863 81.633 16.665 1.00 18.96 193 ALA B CA 1
ATOM 3794 C C . ALA B 1 193 ? -6.149 83.028 17.208 1.00 20.72 193 ALA B C 1
ATOM 3795 O O . ALA B 1 193 ? -5.503 83.479 18.163 1.00 21.10 193 ALA B O 1
ATOM 3797 N N . LEU B 1 194 ? -7.137 83.715 16.616 1.00 19.52 194 LEU B N 1
ATOM 3798 C CA . LEU B 1 194 ? -7.509 85.053 17.054 1.00 18.91 194 LEU B CA 1
ATOM 3799 C C . LEU B 1 194 ? -8.156 85.025 18.428 1.00 18.28 194 LEU B C 1
ATOM 3800 O O . LEU B 1 194 ? -7.937 85.925 19.245 1.00 20.38 194 LEU B O 1
ATOM 3805 N N . ALA B 1 195 ? -8.963 84.006 18.704 1.00 22.35 195 ALA B N 1
ATOM 3806 C CA . ALA B 1 195 ? -9.604 83.926 20.011 1.00 21.79 195 ALA B CA 1
ATOM 3807 C C . ALA B 1 195 ? -8.580 83.642 21.103 1.00 22.97 195 ALA B C 1
ATOM 3808 O O . ALA B 1 195 ? -8.636 84.245 22.186 1.00 21.77 195 ALA B O 1
ATOM 3810 N N . THR B 1 196 ? -7.650 82.715 20.832 1.00 20.28 196 THR B N 1
ATOM 3811 C CA . THR B 1 196 ? -6.531 82.464 21.738 1.00 22.62 196 THR B CA 1
ATOM 3812 C C . THR B 1 196 ? -5.747 83.740 22.007 1.00 23.22 196 THR B C 1
ATOM 3813 O O . THR B 1 196 ? -5.449 84.071 23.162 1.00 23.41 196 THR B O 1
ATOM 3817 N N . GLN B 1 197 ? -5.387 84.458 20.941 1.00 21.71 197 GLN B N 1
ATOM 3818 C CA . GLN B 1 197 ? -4.653 85.710 21.102 1.00 22.24 197 GLN B CA 1
ATOM 3819 C C . GLN B 1 197 ? -5.456 86.722 21.921 1.00 24.68 197 GLN B C 1
ATOM 3820 O O . GLN B 1 197 ? -4.891 87.465 22.741 1.00 23.15 197 GLN B O 1
ATOM 3826 N N . ARG B 1 198 ? -6.776 86.761 21.711 1.00 22.08 198 ARG B N 1
ATOM 3827 C CA . ARG B 1 198 ? -7.643 87.654 22.476 1.00 21.12 198 ARG B CA 1
ATOM 3828 C C . ARG B 1 198 ? -7.621 87.300 23.958 1.00 22.57 198 ARG B C 1
ATOM 3829 O O . ARG B 1 198 ? -7.476 88.179 24.813 1.00 21.63 198 ARG B O 1
ATOM 3837 N N . ASP B 1 199 ? -7.707 86.008 24.281 1.00 21.56 199 ASP B N 1
ATOM 3838 C CA . ASP B 1 199 ? -7.834 85.596 25.671 1.00 21.59 199 ASP B CA 1
ATOM 3839 C C . ASP B 1 199 ? -6.506 85.398 26.393 1.00 23.69 199 ASP B C 1
ATOM 3840 O O . ASP B 1 199 ? -6.495 85.412 27.625 1.00 24.31 199 ASP B O 1
ATOM 3845 N N . CYS B 1 200 ? -5.399 85.224 25.674 1.00 22.73 200 CYS B N 1
ATOM 3846 C CA . CYS B 1 200 ? -4.095 84.921 26.266 1.00 22.44 200 CYS B CA 1
ATOM 3847 C C . CYS B 1 200 ? -3.047 85.888 25.736 1.00 23.30 200 CYS B C 1
ATOM 3848 O O . CYS B 1 200 ? -2.461 85.636 24.670 1.00 23.74 200 CYS B O 1
ATOM 3851 N N . PRO B 1 201 ? -2.762 86.979 26.451 1.00 25.24 201 PRO B N 1
ATOM 3852 C CA . PRO B 1 201 ? -1.856 88.006 25.896 1.00 26.65 201 PRO B CA 1
ATOM 3853 C C . PRO B 1 201 ? -0.438 87.517 25.612 1.00 26.58 201 PRO B C 1
ATOM 3854 O O . PRO B 1 201 ? 0.242 88.126 24.773 1.00 24.29 201 PRO B O 1
ATOM 3858 N N . ASN B 1 202 ? 0.024 86.439 26.255 1.00 23.09 202 ASN B N 1
ATOM 3859 C CA . ASN B 1 202 ? 1.353 85.905 25.965 1.00 24.96 202 ASN B CA 1
ATOM 3860 C C . ASN B 1 202 ? 1.407 85.085 24.684 1.00 25.28 202 ASN B C 1
ATOM 3861 O O . ASN B 1 202 ? 2.501 84.660 24.288 1.00 23.46 202 ASN B O 1
ATOM 3866 N N . TYR B 1 203 ? 0.267 84.841 24.044 1.00 23.74 203 TYR B N 1
ATOM 3867 C CA . TYR B 1 203 ? 0.208 84.126 22.776 1.00 21.68 203 TYR B CA 1
ATOM 3868 C C . TYR B 1 203 ? 0.045 85.141 21.654 1.00 20.94 203 TYR B C 1
ATOM 3869 O O . TYR B 1 203 ? -0.805 86.032 21.748 1.00 22.33 203 TYR B O 1
ATOM 3878 N N . ARG B 1 204 ? 0.819 84.986 20.580 1.00 18.93 204 ARG B N 1
ATOM 3879 C CA . ARG B 1 204 ? 0.742 85.910 19.450 1.00 18.93 204 ARG B CA 1
ATOM 3880 C C . ARG B 1 204 ? 0.740 85.135 18.141 1.00 17.69 204 ARG B C 1
ATOM 3881 O O . ARG B 1 204 ? 1.678 84.379 17.866 1.00 20.34 204 ARG B O 1
ATOM 3889 N N . TRP B 1 205 ? -0.296 85.333 17.322 1.00 19.58 205 TRP B N 1
ATOM 3890 C CA . TRP B 1 205 ? -0.318 84.785 15.967 1.00 19.05 205 TRP B CA 1
ATOM 3891 C C . TRP B 1 205 ? 0.208 85.836 14.991 1.00 19.79 205 TRP B C 1
ATOM 3892 O O . TRP B 1 205 ? -0.382 86.916 14.845 1.00 20.27 205 TRP B O 1
ATOM 3903 N N . LEU B 1 206 ? 1.328 85.532 14.335 1.00 18.19 206 LEU B N 1
ATOM 3904 C CA . LEU B 1 206 ? 1.976 86.490 13.448 1.00 19.80 206 LEU B CA 1
ATOM 3905 C C . LEU B 1 206 ? 1.509 86.388 11.999 1.00 20.75 206 LEU B C 1
ATOM 3906 O O . LEU B 1 206 ? 1.855 87.257 11.188 1.00 20.23 206 LEU B O 1
ATOM 3911 N N . GLY B 1 207 ? 0.728 85.363 11.656 1.00 20.67 207 GLY B N 1
ATOM 3912 C CA . GLY B 1 207 ? 0.267 85.202 10.290 1.00 18.62 207 GLY B CA 1
ATOM 3913 C C . GLY B 1 207 ? 1.338 84.661 9.359 1.00 20.71 207 GLY B C 1
ATOM 3914 O O . GLY B 1 207 ? 2.334 84.062 9.776 1.00 20.63 207 GLY B O 1
ATOM 3915 N N . ALA B 1 208 ? 1.118 84.882 8.065 1.00 19.72 208 ALA B N 1
ATOM 3916 C CA . ALA B 1 208 ? 2.042 84.396 7.051 1.00 23.49 208 ALA B CA 1
ATOM 3917 C C . ALA B 1 208 ? 3.277 85.284 7.043 1.00 23.53 208 ALA B C 1
ATOM 3918 O O . ALA B 1 208 ? 3.163 86.506 7.072 1.00 22.57 208 ALA B O 1
ATOM 3920 N N . LEU B 1 209 ? 4.452 84.677 7.039 1.00 25.40 209 LEU B N 1
ATOM 3921 C CA . LEU B 1 209 ? 5.697 85.425 7.000 1.00 24.95 209 LEU B CA 1
ATOM 3922 C C . LEU B 1 209 ? 6.585 84.868 5.898 1.00 23.33 209 LEU B C 1
ATOM 3923 O O . LEU B 1 209 ? 6.555 83.666 5.626 1.00 28.30 209 LEU B O 1
ATOM 3928 N N . PRO B 1 210 ? 7.393 85.710 5.259 1.00 24.62 210 PRO B N 1
ATOM 3929 C CA . PRO B 1 210 ? 8.341 85.200 4.259 1.00 29.36 210 PRO B CA 1
ATOM 3930 C C . PRO B 1 210 ? 9.373 84.266 4.886 1.00 26.20 210 PRO B C 1
ATOM 3931 O O . PRO B 1 210 ? 9.575 84.236 6.101 1.00 26.64 210 PRO B O 1
ATOM 3935 N N . HIS B 1 211 ? 10.030 83.484 4.026 1.00 26.34 211 HIS B N 1
ATOM 3936 C CA . HIS B 1 211 ? 10.940 82.449 4.509 1.00 28.86 211 HIS B CA 1
ATOM 3937 C C . HIS B 1 211 ? 12.084 83.038 5.332 1.00 27.16 211 HIS B C 1
ATOM 3938 O O . HIS B 1 211 ? 12.456 82.485 6.376 1.00 25.07 211 HIS B O 1
ATOM 3945 N N . ASP B 1 212 ? 12.644 84.162 4.887 1.00 25.79 212 ASP B N 1
ATOM 3946 C CA . ASP B 1 212 ? 13.827 84.704 5.547 1.00 30.22 212 ASP B CA 1
ATOM 3947 C C . ASP B 1 212 ? 13.485 85.265 6.918 1.00 26.89 212 ASP B C 1
ATOM 3948 O O . ASP B 1 212 ? 14.297 85.184 7.845 1.00 25.34 212 ASP B O 1
ATOM 3953 N N . GLY B 1 213 ? 12.297 85.848 7.068 1.00 20.88 213 GLY B N 1
ATOM 3954 C CA . GLY B 1 213 ? 11.873 86.280 8.389 1.00 21.60 213 GLY B CA 1
ATOM 3955 C C . GLY B 1 213 ? 11.546 85.106 9.299 1.00 20.91 213 GLY B C 1
ATOM 3956 O O . GLY B 1 213 ? 11.850 85.132 10.491 1.00 17.93 213 GLY B O 1
ATOM 3957 N N . THR B 1 214 ? 10.937 84.056 8.751 1.00 19.94 214 THR B N 1
ATOM 3958 C CA . THR B 1 214 ? 10.628 82.891 9.575 1.00 21.43 214 THR B CA 1
ATOM 3959 C C . THR B 1 214 ? 11.896 82.235 10.121 1.00 20.56 214 THR B C 1
ATOM 3960 O O . THR B 1 214 ? 11.975 81.921 11.317 1.00 21.10 214 THR B O 1
ATOM 3964 N N . ARG B 1 215 ? 12.917 82.049 9.284 1.00 21.27 215 ARG B N 1
ATOM 3965 C CA . ARG B 1 215 ? 14.106 81.391 9.815 1.00 21.89 215 ARG B CA 1
ATOM 3966 C C . ARG B 1 215 ? 14.812 82.265 10.842 1.00 20.39 215 ARG B C 1
ATOM 3967 O O . ARG B 1 215 ? 15.345 81.742 11.825 1.00 20.53 215 ARG B O 1
ATOM 3975 N N . GLU B 1 216 ? 14.785 83.592 10.682 1.00 19.23 216 GLU B N 1
ATOM 3976 C CA . GLU B 1 216 ? 15.396 84.422 11.711 1.00 18.31 216 GLU B CA 1
ATOM 3977 C C . GLU B 1 216 ? 14.654 84.294 13.040 1.00 16.40 216 GLU B C 1
ATOM 3978 O O . GLU B 1 216 ? 15.286 84.193 14.093 1.00 17.39 216 GLU B O 1
ATOM 3984 N N . ARG B 1 217 ? 13.315 84.269 13.020 1.00 18.06 217 ARG B N 1
ATOM 3985 C CA . ARG B 1 217 ? 12.559 84.090 14.265 1.00 16.10 217 ARG B CA 1
ATOM 3986 C C . ARG B 1 217 ? 12.766 82.703 14.880 1.00 17.74 217 ARG B C 1
ATOM 3987 O O . ARG B 1 217 ? 12.783 82.564 16.111 1.00 16.00 217 ARG B O 1
ATOM 3995 N N . ILE B 1 218 ? 12.935 81.666 14.064 1.00 15.81 218 ILE B N 1
ATOM 3996 C CA . ILE B 1 218 ? 13.357 80.382 14.624 1.00 16.99 218 ILE B CA 1
ATOM 3997 C C . ILE B 1 218 ? 14.674 80.539 15.380 1.00 18.19 218 ILE B C 1
ATOM 3998 O O . ILE B 1 218 ? 14.809 80.113 16.538 1.00 15.73 218 ILE B O 1
ATOM 4003 N N . ARG B 1 219 ? 15.665 81.160 14.732 1.00 17.15 219 ARG B N 1
ATOM 4004 C CA . ARG B 1 219 ? 16.962 81.365 15.371 1.00 16.77 219 ARG B CA 1
ATOM 4005 C C . ARG B 1 219 ? 16.830 82.138 16.680 1.00 18.51 219 ARG B C 1
ATOM 4006 O O . ARG B 1 219 ? 17.564 81.871 17.638 1.00 18.69 219 ARG B O 1
ATOM 4014 N N . CYS B 1 220 ? 15.890 83.093 16.749 1.00 18.75 220 CYS B N 1
ATOM 4015 C CA . CYS B 1 220 ? 15.773 83.929 17.943 1.00 17.49 220 CYS B CA 1
ATOM 4016 C C . CYS B 1 220 ? 14.956 83.286 19.059 1.00 18.95 220 CYS B C 1
ATOM 4017 O O . CYS B 1 220 ? 15.205 83.579 20.235 1.00 22.02 220 CYS B O 1
ATOM 4020 N N . ALA B 1 221 ? 14.009 82.409 18.737 1.00 16.85 221 ALA B N 1
ATOM 4021 C CA . ALA B 1 221 ? 13.212 81.767 19.775 1.00 18.29 221 ALA B CA 1
ATOM 4022 C C . ALA B 1 221 ? 14.083 80.893 20.690 1.00 20.52 221 ALA B C 1
ATOM 4023 O O . ALA B 1 221 ? 15.166 80.429 20.310 1.00 18.28 221 ALA B O 1
ATOM 4025 N N . HIS B 1 222 ? 13.609 80.682 21.931 1.00 17.64 222 HIS B N 1
ATOM 4026 C CA . HIS B 1 222 ? 14.289 79.699 22.777 1.00 22.10 222 HIS B CA 1
ATOM 4027 C C . HIS B 1 222 ? 13.957 78.270 22.348 1.00 19.87 222 HIS B C 1
ATOM 4028 O O . HIS B 1 222 ? 14.761 77.357 22.572 1.00 17.76 222 HIS B O 1
ATOM 4035 N N . LEU B 1 223 ? 12.788 78.057 21.736 1.00 18.94 223 LEU B N 1
ATOM 4036 C CA . LEU B 1 223 ? 12.332 76.710 21.403 1.00 19.03 223 LEU B CA 1
ATOM 4037 C C . LEU B 1 223 ? 11.420 76.732 20.183 1.00 19.07 223 LEU B C 1
ATOM 4038 O O . LEU B 1 223 ? 10.580 77.626 20.038 1.00 15.57 223 LEU B O 1
ATOM 4043 N N . LEU B 1 224 ? 11.554 75.714 19.340 1.00 19.07 224 LEU B N 1
ATOM 4044 C CA . LEU B 1 224 ? 10.562 75.412 18.318 1.00 17.62 224 LEU B CA 1
ATOM 4045 C C . LEU B 1 224 ? 9.618 74.345 18.870 1.00 18.04 224 LEU B C 1
ATOM 4046 O O . LEU B 1 224 ? 10.066 73.295 19.339 1.00 18.80 224 LEU B O 1
ATOM 4051 N N . VAL B 1 225 ? 8.322 74.625 18.855 1.00 17.05 225 VAL B N 1
ATOM 4052 C CA . VAL B 1 225 ? 7.305 73.612 19.098 1.00 17.46 225 VAL B CA 1
ATOM 4053 C C . VAL B 1 225 ? 6.751 73.184 17.746 1.00 18.32 225 VAL B C 1
ATOM 4054 O O . VAL B 1 225 ? 6.342 74.032 16.946 1.00 15.17 225 VAL B O 1
ATOM 4058 N N . HIS B 1 226 ? 6.754 71.873 17.482 1.00 15.42 226 HIS B N 1
ATOM 4059 C CA . HIS B 1 226 ? 6.171 71.317 16.266 1.00 17.47 226 HIS B CA 1
ATOM 4060 C C . HIS B 1 226 ? 5.236 70.180 16.672 1.00 19.00 226 HIS B C 1
ATOM 4061 O O . HIS B 1 226 ? 5.694 69.139 17.152 1.00 18.21 226 HIS B O 1
ATOM 4068 N N . ALA B 1 227 ? 3.931 70.369 16.465 1.00 18.61 227 ALA B N 1
ATOM 4069 C CA . ALA B 1 227 ? 2.916 69.528 17.096 1.00 19.23 227 ALA B CA 1
ATOM 4070 C C . ALA B 1 227 ? 2.179 68.600 16.134 1.00 18.81 227 ALA B C 1
ATOM 4071 O O . ALA B 1 227 ? 1.163 68.006 16.525 1.00 20.14 227 ALA B O 1
ATOM 4073 N N . SER B 1 228 ? 2.665 68.437 14.907 1.00 18.37 228 SER B N 1
ATOM 4074 C CA . SER B 1 228 ? 1.854 67.873 13.826 1.00 19.28 228 SER B CA 1
ATOM 4075 C C . SER B 1 228 ? 1.469 66.417 14.075 1.00 20.44 228 SER B C 1
ATOM 4076 O O . SER B 1 228 ? 2.124 65.683 14.809 1.00 18.36 228 SER B O 1
ATOM 4079 N N . ALA B 1 229 ? 0.370 66.002 13.432 1.00 21.95 229 ALA B N 1
ATOM 4080 C CA . ALA B 1 229 ? -0.109 64.633 13.561 1.00 20.40 229 ALA B CA 1
ATOM 4081 C C . ALA B 1 229 ? 0.644 63.682 12.635 1.00 21.26 229 ALA B C 1
ATOM 4082 O O . ALA B 1 229 ? 0.734 62.492 12.922 1.00 21.01 229 ALA B O 1
ATOM 4084 N N . MET B 1 230 ? 1.175 64.182 11.520 1.00 23.47 230 MET B N 1
ATOM 4085 C CA . MET B 1 230 ? 2.067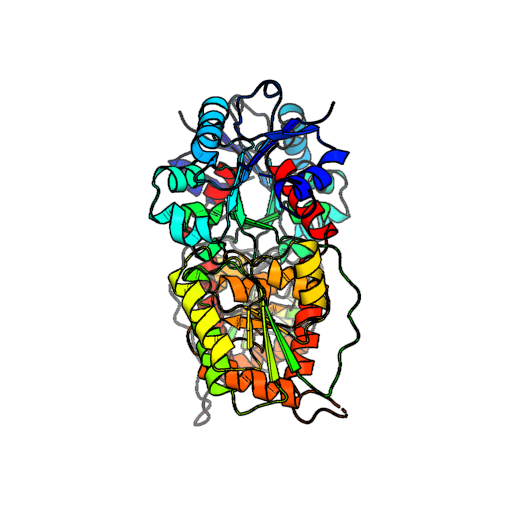 63.397 10.684 1.00 24.23 230 MET B CA 1
ATOM 4086 C C . MET B 1 230 ? 3.100 64.329 10.062 1.00 26.21 230 MET B C 1
ATOM 4087 O O . MET B 1 230 ? 2.926 65.546 10.012 1.00 23.18 230 MET B O 1
ATOM 4092 N N . GLU B 1 231 ? 4.190 63.741 9.596 1.00 24.37 231 GLU B N 1
ATOM 4093 C CA . GLU B 1 231 ? 5.260 64.532 9.019 1.00 23.85 231 GLU B CA 1
ATOM 4094 C C . GLU B 1 231 ? 6.087 63.646 8.114 1.00 22.97 231 GLU B C 1
ATOM 4095 O O . GLU B 1 231 ? 6.368 62.496 8.456 1.00 21.98 231 GLU B O 1
ATOM 4101 N N . GLY B 1 232 ? 6.469 64.182 6.970 1.00 18.47 232 GLY B N 1
ATOM 4102 C CA . GLY B 1 232 ? 7.473 63.481 6.203 1.00 21.99 232 GLY B CA 1
ATOM 4103 C C . GLY B 1 232 ? 8.893 63.884 6.518 1.00 20.39 232 GLY B C 1
ATOM 4104 O O . GLY B 1 232 ? 9.825 63.301 5.962 1.00 18.09 232 GLY B O 1
ATOM 4105 N N . GLY B 1 233 ? 9.089 64.872 7.393 1.00 20.45 233 GLY B N 1
ATOM 4106 C CA . GLY B 1 233 ? 10.406 65.426 7.661 1.00 19.65 233 GLY B CA 1
ATOM 4107 C C . GLY B 1 233 ? 10.407 66.943 7.666 1.00 19.51 233 GLY B C 1
ATOM 4108 O O . GLY B 1 233 ? 10.664 67.562 6.630 1.00 18.61 233 GLY B O 1
ATOM 4109 N N . ALA B 1 234 ? 10.145 67.552 8.826 1.00 17.37 234 ALA B N 1
ATOM 4110 C CA . ALA B 1 234 ? 9.801 68.974 8.898 1.00 20.31 234 ALA B CA 1
ATOM 4111 C C . ALA B 1 234 ? 11.025 69.845 8.641 1.00 20.64 234 ALA B C 1
ATOM 4112 O O . ALA B 1 234 ? 11.976 69.858 9.433 1.00 16.30 234 ALA B O 1
ATOM 4114 N N . HIS B 1 235 ? 10.972 70.603 7.541 1.00 20.12 235 HIS B N 1
ATOM 4115 C CA . HIS B 1 235 ? 12.008 71.585 7.223 1.00 20.91 235 HIS B CA 1
ATOM 4116 C C . HIS B 1 235 ? 12.282 72.517 8.406 1.00 20.52 235 HIS B C 1
ATOM 4117 O O . HIS B 1 235 ? 13.432 72.915 8.636 1.00 16.88 235 HIS B O 1
ATOM 4124 N N . VAL B 1 236 ? 11.240 72.874 9.176 1.00 17.52 236 VAL B N 1
ATOM 4125 C CA . VAL B 1 236 ? 11.420 73.853 10.260 1.00 19.24 236 VAL B CA 1
ATOM 4126 C C . VAL B 1 236 ? 12.140 73.246 11.452 1.00 18.80 236 VAL B C 1
ATOM 4127 O O . VAL B 1 236 ? 12.732 73.984 12.255 1.00 17.75 236 VAL B O 1
ATOM 4131 N N . ILE B 1 237 ? 12.091 71.920 11.600 1.00 17.71 237 ILE B N 1
ATOM 4132 C CA . ILE B 1 237 ? 12.882 71.260 12.642 1.00 19.89 237 ILE B CA 1
ATOM 4133 C C . ILE B 1 237 ? 14.364 71.242 12.257 1.00 18.37 237 ILE B C 1
ATOM 4134 O O . ILE B 1 237 ? 15.243 71.489 13.093 1.00 18.60 237 ILE B O 1
ATOM 4139 N N . MET B 1 238 ? 14.666 70.964 10.988 1.00 17.16 238 MET B N 1
ATOM 4140 C CA . MET B 1 238 ? 16.054 71.031 10.547 1.00 20.50 238 MET B CA 1
ATOM 4141 C C . MET B 1 238 ? 16.607 72.452 10.695 1.00 19.61 238 MET B C 1
ATOM 4142 O O . MET B 1 238 ? 17.761 72.641 11.117 1.00 16.78 238 MET B O 1
ATOM 4147 N N . GLU B 1 239 ? 15.790 73.461 10.356 1.00 19.64 239 GLU B N 1
ATOM 4148 C CA . GLU B 1 239 ? 16.208 74.854 10.516 1.00 20.46 239 GLU B CA 1
ATOM 4149 C C . GLU B 1 239 ? 16.498 75.184 11.972 1.00 19.42 239 GLU B C 1
ATOM 4150 O O . GLU B 1 239 ? 17.488 75.860 12.274 1.00 21.35 239 GLU B O 1
ATOM 4156 N N . ALA B 1 240 ? 15.623 74.749 12.884 1.00 18.84 240 ALA B N 1
ATOM 4157 C CA . ALA B 1 240 ? 15.832 75.001 14.305 1.00 18.36 240 ALA B CA 1
ATOM 4158 C C . ALA B 1 240 ? 17.108 74.328 14.783 1.00 19.51 240 ALA B C 1
ATOM 4159 O O . ALA B 1 240 ? 17.966 74.958 15.418 1.00 20.37 240 ALA B O 1
ATOM 4161 N N . VAL B 1 241 ? 17.274 73.056 14.428 1.00 18.43 241 VAL B N 1
ATOM 4162 C CA . VAL B 1 241 ? 18.451 72.303 14.845 1.00 19.16 241 VAL B CA 1
ATOM 4163 C C . VAL B 1 241 ? 19.732 72.957 14.325 1.00 21.29 241 VAL B C 1
ATOM 4164 O O . VAL B 1 241 ? 20.715 73.093 15.059 1.00 20.32 241 VAL B O 1
ATOM 4168 N N . CYS B 1 242 ? 19.735 73.401 13.069 1.00 20.22 242 CYS B N 1
ATOM 4169 C CA . CYS B 1 242 ? 20.930 73.994 12.483 1.00 19.15 242 CYS B CA 1
ATOM 4170 C C . CYS B 1 242 ? 21.127 75.457 12.864 1.00 21.35 242 CYS B C 1
ATOM 4171 O O . CYS B 1 242 ? 22.101 76.072 12.407 1.00 24.19 242 CYS B O 1
ATOM 4174 N N . SER B 1 243 ? 20.241 76.022 13.685 1.00 19.99 243 SER B N 1
ATOM 4175 C CA . SER B 1 243 ? 20.353 77.400 14.151 1.00 21.40 243 SER B CA 1
ATOM 4176 C C . SER B 1 243 ? 20.584 77.493 15.650 1.00 20.78 243 SER B C 1
ATOM 4177 O O . SER B 1 243 ? 20.651 78.610 16.182 1.00 21.79 243 SER B O 1
ATOM 4180 N N . GLY B 1 244 ? 20.701 76.362 16.342 1.00 20.91 244 GLY B N 1
ATOM 4181 C CA . GLY B 1 244 ? 20.915 76.376 17.775 1.00 20.49 244 GLY B CA 1
ATOM 4182 C C . GLY B 1 244 ? 19.657 76.550 18.581 1.00 19.29 244 GLY B C 1
ATOM 4183 O O . GLY B 1 244 ? 19.713 77.064 19.700 1.00 17.86 244 GLY B O 1
ATOM 4184 N N . THR B 1 245 ? 18.513 76.149 18.037 1.00 20.19 245 THR B N 1
ATOM 4185 C CA . THR B 1 245 ? 17.236 76.259 18.739 1.00 17.38 245 THR B CA 1
ATOM 4186 C C . THR B 1 245 ? 16.635 74.866 18.924 1.00 17.00 245 THR B C 1
ATOM 4187 O O . THR B 1 245 ? 16.251 74.223 17.929 1.00 17.48 245 THR B O 1
ATOM 4191 N N . PRO B 1 246 ? 16.512 74.364 20.150 1.00 17.81 246 PRO B N 1
ATOM 4192 C CA . PRO B 1 246 ? 15.987 73.010 20.362 1.00 16.05 246 PRO B CA 1
ATOM 4193 C C . PRO B 1 246 ? 14.474 72.968 20.164 1.00 17.35 246 PRO B C 1
ATOM 4194 O O . PRO B 1 246 ? 13.797 73.994 20.067 1.00 18.88 246 PRO B O 1
ATOM 4198 N N . VAL B 1 247 ? 13.941 71.752 20.127 1.00 18.59 247 VAL B N 1
ATOM 4199 C CA . VAL B 1 247 ? 12.577 71.502 19.657 1.00 17.47 247 VAL B CA 1
ATOM 4200 C C . VAL B 1 247 ? 11.756 70.779 20.724 1.00 17.94 247 VAL B C 1
ATOM 4201 O O . VAL B 1 247 ? 12.274 69.913 21.436 1.00 18.98 247 VAL B O 1
ATOM 4205 N N . LEU B 1 248 ? 10.467 71.126 20.824 1.00 17.12 248 LEU B N 1
ATOM 4206 C CA . LEU B 1 248 ? 9.470 70.292 21.492 1.00 16.90 248 LEU B CA 1
ATOM 4207 C C . LEU B 1 248 ? 8.548 69.738 20.417 1.00 18.78 248 LEU B C 1
ATOM 4208 O O . LEU B 1 248 ? 7.905 70.509 19.701 1.00 16.63 248 LEU B O 1
ATOM 4213 N N . ALA B 1 249 ? 8.488 68.406 20.300 1.00 17.25 249 ALA B N 1
ATOM 4214 C CA . ALA B 1 249 ? 7.891 67.775 19.132 1.00 17.03 249 ALA B CA 1
ATOM 4215 C C . ALA B 1 249 ? 6.857 66.730 19.531 1.00 19.42 249 ALA B C 1
ATOM 4216 O O . ALA B 1 249 ? 7.045 65.978 20.501 1.00 17.39 249 ALA B O 1
ATOM 4218 N N . SER B 1 250 ? 5.751 66.690 18.781 1.00 17.21 250 SER B N 1
ATOM 4219 C CA . SER B 1 250 ? 4.829 65.574 18.941 1.00 18.45 250 SER B CA 1
ATOM 4220 C C . SER B 1 250 ? 5.560 64.265 18.631 1.00 21.05 250 SER B C 1
ATOM 4221 O O . SER B 1 250 ? 6.446 64.212 17.763 1.00 18.23 250 SER B O 1
ATOM 4224 N N . ARG B 1 251 ? 5.210 63.212 19.379 1.00 19.51 251 ARG B N 1
ATOM 4225 C CA . ARG B 1 251 ? 5.894 61.923 19.273 1.00 19.95 251 ARG B CA 1
ATOM 4226 C C . ARG B 1 251 ? 5.267 61.121 18.139 1.00 19.91 251 ARG B C 1
ATOM 4227 O O . ARG B 1 251 ? 4.412 60.259 18.347 1.00 22.37 251 ARG B O 1
ATOM 4235 N N . ILE B 1 252 ? 5.708 61.420 16.921 1.00 18.25 252 ILE B N 1
ATOM 4236 C CA . ILE B 1 252 ? 5.215 60.783 15.701 1.00 18.69 252 ILE B CA 1
ATOM 4237 C C . ILE B 1 252 ? 6.431 60.373 14.878 1.00 21.32 252 ILE B C 1
ATOM 4238 O O . ILE B 1 252 ? 7.495 61.002 15.002 1.00 19.89 252 ILE B O 1
ATOM 4243 N N . PRO B 1 253 ? 6.325 59.343 14.026 1.00 21.70 253 PRO B N 1
ATOM 4244 C CA . PRO B 1 253 ? 7.516 58.868 13.295 1.00 20.53 253 PRO B CA 1
ATOM 4245 C C . PRO B 1 253 ? 8.249 59.946 12.497 1.00 22.52 253 PRO B C 1
ATOM 4246 O O . PRO B 1 253 ? 9.488 59.946 12.482 1.00 20.42 253 PRO B O 1
ATOM 4250 N N . GLY B 1 254 ? 7.536 60.866 11.835 1.00 20.22 254 GLY B N 1
ATOM 4251 C CA . GLY B 1 254 ? 8.220 61.919 11.095 1.00 22.04 254 GLY B CA 1
ATOM 4252 C C . GLY B 1 254 ? 9.065 62.843 11.963 1.00 18.69 254 GLY B C 1
ATOM 4253 O O . GLY B 1 254 ? 10.089 63.362 11.512 1.00 17.74 254 GLY B O 1
ATOM 4254 N N . ASN B 1 255 ? 8.636 63.091 13.201 1.00 20.32 255 ASN B N 1
ATOM 4255 C CA . ASN B 1 255 ? 9.456 63.891 14.102 1.00 18.93 255 ASN B CA 1
ATOM 4256 C C . ASN B 1 255 ? 10.587 63.064 14.693 1.00 19.63 255 ASN B C 1
ATOM 4257 O O . ASN B 1 255 ? 11.719 63.549 14.794 1.00 21.01 255 ASN B O 1
ATOM 4262 N N . VAL B 1 256 ? 10.311 61.808 15.067 1.00 18.65 256 VAL B N 1
ATOM 4263 C CA . VAL B 1 256 ? 11.363 60.957 15.632 1.00 19.75 256 VAL B CA 1
ATOM 4264 C C . VAL B 1 256 ? 12.480 60.745 14.618 1.00 20.61 256 VAL B C 1
ATOM 4265 O O . VAL B 1 256 ? 13.671 60.715 14.972 1.00 22.10 256 VAL B O 1
ATOM 4269 N N . GLY B 1 257 ? 12.121 60.633 13.337 1.00 18.18 257 GLY B N 1
ATOM 4270 C CA . GLY B 1 257 ? 13.136 60.504 12.309 1.00 22.03 257 GLY B CA 1
ATOM 4271 C C . GLY B 1 257 ? 14.061 61.701 12.239 1.00 22.02 257 GLY B C 1
ATOM 4272 O O . GLY B 1 257 ? 15.227 61.565 11.857 1.00 22.52 257 GLY B O 1
ATOM 4273 N N . MET B 1 258 ? 13.562 62.888 12.609 1.00 21.19 258 MET B N 1
ATOM 4274 C CA . MET B 1 258 ? 14.403 64.082 12.589 1.00 19.69 258 MET B CA 1
ATOM 4275 C C . MET B 1 258 ? 15.227 64.183 13.859 1.00 20.96 258 MET B C 1
ATOM 4276 O O . MET B 1 258 ? 16.429 64.497 13.804 1.00 19.52 258 MET B O 1
ATOM 4281 N N . LEU B 1 259 ? 14.609 63.883 15.008 1.00 17.32 259 LEU B N 1
ATOM 4282 C CA . LEU B 1 259 ? 15.224 64.225 16.283 1.00 18.77 259 LEU B CA 1
ATOM 4283 C C . LEU B 1 259 ? 15.860 63.050 17.016 1.00 20.51 259 LEU B C 1
ATOM 4284 O O . LEU B 1 259 ? 16.717 63.287 17.868 1.00 21.48 259 LEU B O 1
ATOM 4289 N N . GLY B 1 260 ? 15.464 61.816 16.739 1.00 21.83 260 GLY B N 1
ATOM 4290 C CA . GLY B 1 260 ? 16.143 60.674 17.337 1.00 20.87 260 GLY B CA 1
ATOM 4291 C C . GLY B 1 260 ? 15.289 59.938 18.357 1.00 22.62 260 GLY B C 1
ATOM 4292 O O . GLY B 1 260 ? 14.524 60.547 19.112 1.00 21.62 260 GLY B O 1
ATOM 4293 N N . ALA B 1 261 ? 15.436 58.605 18.395 1.00 22.32 261 ALA B N 1
ATOM 4294 C CA . ALA B 1 261 ? 14.606 57.789 19.281 1.00 21.57 261 ALA B CA 1
ATOM 4295 C C . ALA B 1 261 ? 14.812 58.145 20.749 1.00 19.33 261 ALA B C 1
ATOM 4296 O O . ALA B 1 261 ? 13.873 58.054 21.543 1.00 23.15 261 ALA B O 1
ATOM 4298 N N . ASP B 1 262 ? 16.000 58.614 21.116 1.00 22.50 262 ASP B N 1
ATOM 4299 C CA . ASP B 1 262 ? 16.324 58.919 22.500 1.00 22.48 262 ASP B CA 1
ATOM 4300 C C . ASP B 1 262 ? 16.093 60.382 22.871 1.00 25.63 262 ASP B C 1
ATOM 4301 O O . ASP B 1 262 ? 16.500 60.795 23.964 1.00 24.02 262 ASP B O 1
ATOM 4306 N N . TYR B 1 263 ? 15.431 61.166 22.011 1.00 25.18 263 TYR B N 1
ATOM 4307 C CA . TYR B 1 263 ? 15.306 62.606 22.241 1.00 20.07 263 TYR B CA 1
ATOM 4308 C C . TYR B 1 263 ? 14.377 62.887 23.420 1.00 20.96 263 TYR B C 1
ATOM 4309 O O . TYR B 1 263 ? 13.344 62.228 23.585 1.00 22.37 263 TYR B O 1
ATOM 4318 N N . ALA B 1 264 ? 14.750 63.874 24.254 1.00 21.02 264 ALA B N 1
ATOM 4319 C CA . ALA B 1 264 ? 14.055 64.146 25.513 1.00 20.97 264 ALA B CA 1
ATOM 4320 C C . ALA B 1 264 ? 12.917 65.155 25.386 1.00 20.07 264 ALA B C 1
ATOM 4321 O O . ALA B 1 264 ? 12.292 65.499 26.400 1.00 18.89 264 ALA B O 1
ATOM 4323 N N . GLY B 1 265 ? 12.635 65.649 24.189 1.00 19.32 265 GLY B N 1
ATOM 4324 C CA . GLY B 1 265 ? 11.631 66.686 24.053 1.00 19.46 265 GLY B CA 1
ATOM 4325 C C . GLY B 1 265 ? 10.389 66.296 23.279 1.00 18.79 265 GLY B C 1
ATOM 4326 O O . GLY B 1 265 ? 9.803 67.146 22.602 1.00 19.31 265 GLY B O 1
ATOM 4327 N N . TYR B 1 266 ? 9.973 65.032 23.357 1.00 18.17 266 TYR B N 1
ATOM 4328 C CA . TYR B 1 266 ? 8.697 64.615 22.787 1.00 19.89 266 TYR B CA 1
ATOM 4329 C C . TYR B 1 266 ? 7.547 64.826 23.769 1.00 19.86 266 TYR B C 1
ATOM 4330 O O . TYR B 1 266 ? 7.724 64.781 24.985 1.00 19.53 266 TYR B O 1
ATOM 4339 N N . PHE B 1 267 ? 6.363 65.081 23.219 1.00 20.82 267 PHE B N 1
ATOM 4340 C CA . PHE B 1 267 ? 5.104 64.961 23.944 1.00 23.49 267 PHE B CA 1
ATOM 4341 C C . PHE B 1 267 ? 4.139 64.135 23.107 1.00 20.51 267 PHE B C 1
ATOM 4342 O O . PHE B 1 267 ? 4.189 64.164 21.879 1.00 19.74 267 PHE B O 1
ATOM 4350 N N . THR B 1 268 ? 3.262 63.397 23.780 1.00 21.85 268 THR B N 1
ATOM 4351 C CA . THR B 1 268 ? 2.240 62.630 23.074 1.00 21.26 268 THR B CA 1
ATOM 4352 C C . THR B 1 268 ? 1.406 63.550 22.184 1.00 21.97 268 THR B C 1
ATOM 4353 O O . THR B 1 268 ? 1.043 64.664 22.586 1.00 18.67 268 THR B O 1
ATOM 4357 N N . HIS B 1 269 ? 1.140 63.108 20.949 1.00 19.04 269 HIS B N 1
ATOM 4358 C CA . HIS B 1 269 ? 0.430 63.981 20.027 1.00 20.19 269 HIS B CA 1
ATOM 4359 C C . HIS B 1 269 ? -0.936 64.336 20.599 1.00 23.57 269 HIS B C 1
ATOM 4360 O O . HIS B 1 269 ? -1.628 63.486 21.165 1.00 20.27 269 HIS B O 1
ATOM 4367 N N . GLY B 1 270 ? -1.305 65.612 20.472 1.00 17.59 270 GLY B N 1
ATOM 4368 C CA . GLY B 1 270 ? -2.568 66.102 20.957 1.00 18.91 270 GLY B CA 1
ATOM 4369 C C . GLY B 1 270 ? -2.637 66.367 22.444 1.00 23.65 270 GLY B C 1
ATOM 4370 O O . GLY B 1 270 ? -3.677 66.838 22.914 1.00 21.11 270 GLY B O 1
ATOM 4371 N N . ASP B 1 271 ? -1.567 66.096 23.203 1.00 24.41 271 ASP B N 1
ATOM 4372 C CA . ASP B 1 271 ? -1.600 66.220 24.662 1.00 21.51 271 ASP B CA 1
ATOM 4373 C C . ASP B 1 271 ? -1.070 67.597 25.052 1.00 23.45 271 ASP B C 1
ATOM 4374 O O . ASP B 1 271 ? 0.132 67.790 25.277 1.00 20.82 271 ASP B O 1
ATOM 4379 N N . ALA B 1 272 ? -1.991 68.562 25.154 1.00 20.64 272 ALA B N 1
ATOM 4380 C CA . ALA B 1 272 ? -1.616 69.947 25.439 1.00 20.90 272 ALA B CA 1
ATOM 4381 C C . ALA B 1 272 ? -1.136 70.117 26.874 1.00 21.29 272 ALA B C 1
ATOM 4382 O O . ALA B 1 272 ? -0.295 70.984 27.148 1.00 21.24 272 ALA B O 1
ATOM 4384 N N . ALA B 1 273 ? -1.625 69.281 27.792 1.00 18.77 273 ALA B N 1
ATOM 4385 C CA . ALA B 1 273 ? -1.088 69.287 29.143 1.00 21.02 273 ALA B CA 1
ATOM 4386 C C . ALA B 1 273 ? 0.393 68.906 29.156 1.00 21.83 273 ALA B C 1
ATOM 4387 O O . ALA B 1 273 ? 1.195 69.534 29.857 1.00 21.96 273 ALA B O 1
ATOM 4389 N N . ALA B 1 274 ? 0.777 67.876 28.393 1.00 19.31 274 ALA B N 1
ATOM 4390 C CA . ALA B 1 274 ? 2.166 67.431 28.435 1.00 23.01 274 ALA B CA 1
ATOM 4391 C C . ALA B 1 274 ? 3.088 68.424 27.747 1.00 20.85 274 ALA B C 1
ATOM 4392 O O . ALA B 1 274 ? 4.236 68.600 28.172 1.00 20.06 274 ALA B O 1
ATOM 4394 N N . LEU B 1 275 ? 2.606 69.065 26.683 1.00 21.08 275 LEU B N 1
ATOM 4395 C CA . LEU B 1 275 ? 3.384 70.106 26.020 1.00 22.11 275 LEU B CA 1
ATOM 4396 C C . LEU B 1 275 ? 3.601 71.286 26.956 1.00 20.53 275 LEU B C 1
ATOM 4397 O O . LEU B 1 275 ? 4.716 71.804 27.076 1.00 22.09 275 LEU B O 1
ATOM 4402 N N . ALA B 1 276 ? 2.543 71.712 27.646 1.00 20.97 276 ALA B N 1
ATOM 4403 C CA . ALA B 1 276 ? 2.672 72.793 28.615 1.00 21.22 276 ALA B CA 1
ATOM 4404 C C . ALA B 1 276 ? 3.666 72.428 29.717 1.00 23.26 276 ALA B C 1
ATOM 4405 O O . ALA B 1 276 ? 4.496 73.255 30.117 1.00 22.18 276 ALA B O 1
ATOM 4407 N N . ALA B 1 277 ? 3.608 71.188 30.210 1.00 21.69 277 ALA B N 1
ATOM 4408 C CA . ALA B 1 277 ? 4.548 70.779 31.248 1.00 22.25 277 ALA B CA 1
ATOM 4409 C C . ALA B 1 277 ? 5.994 70.878 30.758 1.00 24.58 277 ALA B C 1
ATOM 4410 O O . ALA B 1 277 ? 6.878 71.316 31.503 1.00 24.66 277 ALA B O 1
ATOM 4412 N N . LEU B 1 278 ? 6.251 70.490 29.503 1.00 22.23 278 LEU B N 1
ATOM 4413 C CA . LEU B 1 278 ? 7.582 70.655 28.930 1.00 19.76 278 LEU B CA 1
ATOM 4414 C C . LEU B 1 278 ? 7.973 72.125 28.846 1.00 22.43 278 LEU B C 1
ATOM 4415 O O . LEU B 1 278 ? 9.138 72.480 29.090 1.00 19.95 278 LEU B O 1
ATOM 4420 N N . LEU B 1 279 ? 7.017 72.999 28.507 1.00 18.62 279 LEU B N 1
ATOM 4421 C CA . LEU B 1 279 ? 7.320 74.426 28.445 1.00 21.42 279 LEU B CA 1
ATOM 4422 C C . LEU B 1 279 ? 7.720 74.962 29.816 1.00 23.62 279 LEU B C 1
ATOM 4423 O O . LEU B 1 279 ? 8.741 75.652 29.949 1.00 22.59 279 LEU B O 1
ATOM 4428 N N . VAL B 1 280 ? 6.952 74.625 30.858 1.00 20.90 280 VAL B N 1
ATOM 4429 C CA . VAL B 1 280 ? 7.321 75.066 32.208 1.00 22.83 280 VAL B CA 1
ATOM 4430 C C . VAL B 1 280 ? 8.714 74.554 32.587 1.00 24.01 280 VAL B C 1
ATOM 4431 O O . VAL B 1 280 ? 9.535 75.299 33.139 1.00 23.65 280 VAL B O 1
ATOM 4435 N N . ARG B 1 281 ? 9.016 73.288 32.273 1.00 21.34 281 ARG B N 1
ATOM 4436 C CA . ARG B 1 281 ? 10.326 72.742 32.616 1.00 23.87 281 ARG B CA 1
ATOM 4437 C C . ARG B 1 281 ? 11.451 73.511 31.928 1.00 23.26 281 ARG B C 1
ATOM 4438 O O . ARG B 1 281 ? 12.476 73.811 32.547 1.00 19.95 281 ARG B O 1
ATOM 4446 N N . CYS B 1 282 ? 11.276 73.850 30.650 1.00 22.75 282 CYS B N 1
ATOM 4447 C CA . CYS B 1 282 ? 12.310 74.617 29.960 1.00 22.51 282 CYS B CA 1
ATOM 4448 C C . CYS B 1 282 ? 12.457 76.016 30.549 1.00 23.80 282 CYS B C 1
ATOM 4449 O O . CYS B 1 282 ? 13.574 76.544 30.624 1.00 23.52 282 CYS B O 1
ATOM 4452 N N . ARG B 1 283 ? 11.350 76.635 30.973 1.00 22.25 283 ARG B N 1
ATOM 4453 C CA . ARG B 1 283 ? 11.454 77.943 31.622 1.00 25.13 283 ARG B CA 1
ATOM 4454 C C . ARG B 1 283 ? 12.297 77.871 32.896 1.00 27.17 283 ARG B C 1
ATOM 4455 O O . ARG B 1 283 ? 13.017 78.826 33.218 1.00 26.27 283 ARG B O 1
ATOM 4463 N N . GLN B 1 284 ? 12.245 76.741 33.613 1.00 25.47 284 GLN B N 1
ATOM 4464 C CA . GLN B 1 284 ? 13.085 76.514 34.784 1.00 26.83 284 GLN B CA 1
ATOM 4465 C C . GLN B 1 284 ? 14.510 76.061 34.433 1.00 28.45 284 GLN B C 1
ATOM 4466 O O . GLN B 1 284 ? 15.308 75.806 35.343 1.00 26.74 284 GLN B O 1
ATOM 4472 N N . GLY B 1 285 ? 14.855 75.958 33.147 1.00 26.17 285 GLY B N 1
ATOM 4473 C CA . GLY B 1 285 ? 16.208 75.676 32.727 1.00 26.12 285 GLY B CA 1
ATOM 4474 C C . GLY B 1 285 ? 17.043 76.851 32.246 1.00 30.45 285 GLY B C 1
ATOM 4475 O O . GLY B 1 285 ? 18.190 76.645 31.838 1.00 33.44 285 GLY B O 1
ATOM 4476 N N . GLN B 1 286 ? 16.525 78.078 32.296 1.00 29.49 286 GLN B N 1
ATOM 4477 C CA . GLN B 1 286 ? 17.242 79.195 31.679 1.00 32.18 286 GLN B CA 1
ATOM 4478 C C . GLN B 1 286 ? 18.341 79.750 32.583 1.00 34.44 286 GLN B C 1
ATOM 4479 O O . GLN B 1 286 ? 19.450 80.043 32.119 1.00 33.98 286 GLN B O 1
ATOM 4485 N N . ALA B 1 287 ? 18.045 79.924 33.865 1.00 34.20 287 ALA B N 1
ATOM 4486 C CA . ALA B 1 287 ? 19.023 80.424 34.815 1.00 37.30 287 ALA B CA 1
ATOM 4487 C C . ALA B 1 287 ? 18.690 79.826 36.170 1.00 38.47 287 ALA B C 1
ATOM 4488 O O . ALA B 1 287 ? 17.623 79.230 36.360 1.00 35.60 287 ALA B O 1
ATOM 4490 N N . ALA B 1 288 ? 19.629 79.971 37.104 1.00 37.55 288 ALA B N 1
ATOM 4491 C CA . ALA B 1 288 ? 19.380 79.562 38.477 1.00 37.85 288 ALA B CA 1
ATOM 4492 C C . ALA B 1 288 ? 18.209 80.351 39.042 1.00 42.75 288 ALA B C 1
ATOM 4493 O O . ALA B 1 288 ? 18.044 81.543 38.759 1.00 43.47 288 ALA B O 1
ATOM 4495 N N . SER B 1 289 ? 17.378 79.673 39.826 1.00 43.43 289 SER B N 1
ATOM 4496 C CA . SER B 1 289 ? 16.260 80.309 40.520 1.00 42.22 289 SER B CA 1
ATOM 4497 C C . SER B 1 289 ? 16.762 80.634 41.921 1.00 42.64 289 SER B C 1
ATOM 4498 O O . SER B 1 289 ? 16.712 79.801 42.828 1.00 41.84 289 SER B O 1
ATOM 4501 N N . GLY B 1 290 ? 17.264 81.858 42.091 1.00 42.94 290 GLY B N 1
ATOM 4502 C CA . GLY B 1 290 ? 17.981 82.212 43.301 1.00 43.82 290 GLY B CA 1
ATOM 4503 C C . GLY B 1 290 ? 19.225 81.368 43.469 1.00 41.01 290 GLY B C 1
ATOM 4504 O O . GLY B 1 290 ? 20.171 81.468 42.679 1.00 41.97 290 GLY B O 1
ATOM 4505 N N . ASP B 1 291 ? 19.227 80.514 44.489 1.00 41.49 291 ASP B N 1
ATOM 4506 C CA . ASP B 1 291 ? 20.316 79.575 44.719 1.00 39.98 291 ASP B CA 1
ATOM 4507 C C . ASP B 1 291 ? 20.057 78.187 44.136 1.00 34.15 291 ASP B C 1
ATOM 4508 O O . ASP B 1 291 ? 20.952 77.333 44.176 1.00 33.33 291 ASP B O 1
ATOM 4513 N N . VAL B 1 292 ? 18.873 77.938 43.595 1.00 33.18 292 VAL B N 1
ATOM 4514 C CA . VAL B 1 292 ? 18.559 76.612 43.073 1.00 32.22 292 VAL B CA 1
ATOM 4515 C C . VAL B 1 292 ? 19.116 76.486 41.660 1.00 33.90 292 VAL B C 1
ATOM 4516 O O . VAL B 1 292 ? 18.819 77.332 40.802 1.00 31.96 292 VAL B O 1
ATOM 4520 N N . PRO B 1 293 ? 19.925 75.466 41.373 1.00 31.26 293 PRO B N 1
ATOM 4521 C CA . PRO B 1 293 ? 20.464 75.323 40.019 1.00 28.17 293 PRO B CA 1
ATOM 4522 C C . PRO B 1 293 ?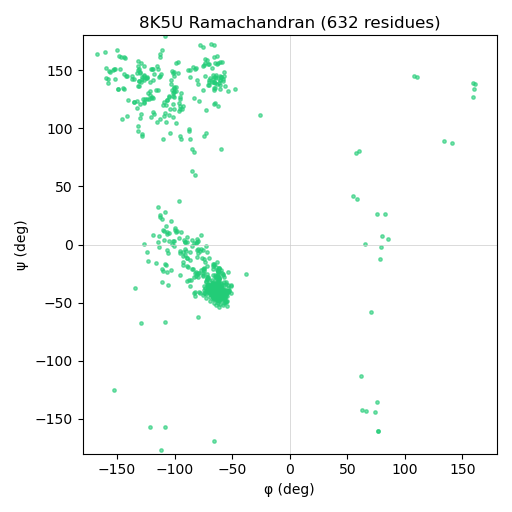 19.372 74.998 39.015 1.00 31.43 293 PRO B C 1
ATOM 4523 O O . PRO B 1 293 ? 18.345 74.396 39.340 1.00 27.55 293 PRO B O 1
ATOM 4527 N N . ALA B 1 294 ? 19.616 75.412 37.775 1.00 32.33 294 ALA B N 1
ATOM 4528 C CA . ALA B 1 294 ? 18.600 75.335 36.740 1.00 29.19 294 ALA B CA 1
ATOM 4529 C C . ALA B 1 294 ? 18.257 73.889 36.413 1.00 27.98 294 ALA B C 1
ATOM 4530 O O . ALA B 1 294 ? 19.132 73.018 36.371 1.00 26.11 294 ALA B O 1
ATOM 4532 N N . ASP B 1 295 ? 16.963 73.641 36.208 1.00 27.31 295 ASP B N 1
ATOM 4533 C CA . ASP B 1 295 ? 16.505 72.403 35.601 1.00 26.10 295 ASP B CA 1
ATOM 4534 C C . ASP B 1 295 ? 17.335 72.109 34.352 1.00 26.66 295 ASP B C 1
ATOM 4535 O O . ASP B 1 295 ? 17.546 73.013 33.532 1.00 25.58 295 ASP B O 1
ATOM 4540 N N . PRO B 1 296 ? 17.816 70.877 34.170 1.00 26.01 296 PRO B N 1
ATOM 4541 C CA . PRO B 1 296 ? 18.751 70.593 33.073 1.00 23.06 296 PRO B CA 1
ATOM 4542 C C . PRO B 1 296 ? 18.109 70.299 31.719 1.00 22.75 296 PRO B C 1
ATOM 4543 O O . PRO B 1 296 ? 18.853 70.088 30.756 1.00 21.53 296 PRO B O 1
ATOM 4547 N N . LEU B 1 297 ? 16.773 70.279 31.594 1.00 22.33 297 LEU B N 1
ATOM 4548 C CA . LEU B 1 297 ? 16.153 69.790 30.357 1.00 23.19 297 LEU B CA 1
ATOM 4549 C C . LEU B 1 297 ? 16.505 70.663 29.156 1.00 21.05 297 LEU B C 1
ATOM 4550 O O . LEU B 1 297 ? 16.853 70.147 28.085 1.00 20.76 297 LEU B O 1
ATOM 4555 N N . LEU B 1 298 ? 16.389 71.990 29.305 1.00 18.85 298 LEU B N 1
ATOM 4556 C CA . LEU B 1 298 ? 16.578 72.892 28.169 1.00 18.64 298 LEU B CA 1
ATOM 4557 C C . LEU B 1 298 ? 17.977 72.744 27.567 1.00 20.75 298 LEU B C 1
ATOM 4558 O O . LEU B 1 298 ? 18.131 72.644 26.343 1.00 20.12 298 LEU B O 1
ATOM 4563 N N . ALA B 1 299 ? 19.017 72.720 28.411 1.00 21.06 299 ALA B N 1
ATOM 4564 C CA . ALA B 1 299 ? 20.368 72.508 27.888 1.00 19.39 299 ALA B CA 1
ATOM 4565 C C . ALA B 1 299 ? 20.556 71.078 27.379 1.00 21.17 299 ALA B C 1
ATOM 4566 O O . ALA B 1 299 ? 21.330 70.853 26.438 1.00 19.45 299 ALA B O 1
ATOM 4568 N N . ARG B 1 300 ? 19.851 70.102 27.966 1.00 20.82 300 ARG B N 1
ATOM 4569 C CA . ARG B 1 300 ? 19.873 68.748 27.412 1.00 21.49 300 ARG B CA 1
ATOM 4570 C C . ARG B 1 300 ? 19.303 68.725 25.994 1.00 21.14 300 ARG B C 1
ATOM 4571 O O . ARG B 1 300 ? 19.887 68.115 25.088 1.00 19.97 300 ARG B O 1
ATOM 4579 N N . LEU B 1 301 ? 18.148 69.376 25.788 1.00 20.53 301 LEU B N 1
ATOM 4580 C CA . LEU B 1 301 ? 17.580 69.441 24.442 1.00 21.73 301 LEU B CA 1
ATOM 4581 C C . LEU B 1 301 ? 18.547 70.127 23.474 1.00 19.07 301 LEU B C 1
ATOM 4582 O O . LEU B 1 301 ? 18.681 69.713 22.318 1.00 20.66 301 LEU B O 1
ATOM 4587 N N . GLY B 1 302 ? 19.226 71.179 23.932 1.00 20.64 302 GLY B N 1
ATOM 4588 C CA . GLY B 1 302 ? 20.226 71.821 23.095 1.00 18.85 302 GLY B CA 1
ATOM 4589 C C . GLY B 1 302 ? 21.353 70.881 22.712 1.00 20.70 302 GLY B C 1
ATOM 4590 O O . GLY B 1 302 ? 21.760 70.825 21.546 1.00 20.15 302 GLY B O 1
ATOM 4591 N N . ALA B 1 303 ? 21.844 70.096 23.679 1.00 18.54 303 ALA B N 1
ATOM 4592 C CA . ALA B 1 303 ? 22.976 69.211 23.405 1.00 23.31 303 ALA B CA 1
ATOM 4593 C C . ALA B 1 303 ? 22.572 68.086 22.463 1.00 20.56 303 ALA B C 1
ATOM 4594 O O . ALA B 1 303 ? 23.334 67.722 21.563 1.00 19.73 303 ALA B O 1
ATOM 4596 N N . GLN B 1 304 ? 21.359 67.550 22.633 1.00 21.77 304 GLN B N 1
ATOM 4597 C CA . GLN B 1 304 ? 20.888 66.491 21.745 1.00 20.38 304 GLN B CA 1
ATOM 4598 C C . GLN B 1 304 ? 20.706 67.002 20.316 1.00 21.23 304 GLN B C 1
ATOM 4599 O O . GLN B 1 304 ? 21.079 66.315 19.356 1.00 20.55 304 GLN B O 1
ATOM 4605 N N . CYS B 1 305 ? 20.131 68.206 20.156 1.00 21.89 305 CYS B N 1
ATOM 4606 C CA . CYS B 1 305 ? 19.940 68.780 18.820 1.00 23.14 305 CYS B CA 1
ATOM 4607 C C . CYS B 1 305 ? 21.284 69.062 18.147 1.00 21.95 305 CYS B C 1
ATOM 4608 O O . CYS B 1 305 ? 21.431 68.877 16.933 1.00 22.90 305 CYS B O 1
ATOM 4611 N N . ALA B 1 306 ? 22.272 69.524 18.915 1.00 21.75 306 ALA B N 1
ATOM 4612 C CA . ALA B 1 306 ? 23.615 69.681 18.363 1.00 22.40 306 ALA B CA 1
ATOM 4613 C C . ALA B 1 306 ? 24.113 68.374 17.763 1.00 21.40 306 ALA B C 1
ATOM 4614 O O . ALA B 1 306 ? 24.654 68.365 16.658 1.00 21.20 306 ALA B O 1
ATOM 4616 N N . LEU B 1 307 ? 23.888 67.254 18.460 1.00 21.17 307 LEU B N 1
ATOM 4617 C CA . LEU B 1 307 ? 24.234 65.940 17.924 1.00 22.49 307 LEU B CA 1
ATOM 4618 C C . LEU B 1 307 ? 23.479 65.604 16.636 1.00 22.59 307 LEU B C 1
ATOM 4619 O O . LEU B 1 307 ? 23.975 64.812 15.828 1.00 22.26 307 LEU B O 1
ATOM 4624 N N . ARG B 1 308 ? 22.268 66.148 16.431 1.00 20.57 308 ARG B N 1
ATOM 4625 C CA . ARG B 1 308 ? 21.559 65.815 15.194 1.00 21.73 308 ARG B CA 1
ATOM 4626 C C . ARG B 1 308 ? 22.011 66.658 14.008 1.00 21.78 308 ARG B C 1
ATOM 4627 O O . ARG B 1 308 ? 21.869 66.212 12.859 1.00 20.17 308 ARG B O 1
ATOM 4635 N N . ALA B 1 309 ? 22.555 67.851 14.258 1.00 21.96 309 ALA B N 1
ATOM 4636 C CA . ALA B 1 309 ? 22.834 68.798 13.178 1.00 20.40 309 ALA B CA 1
ATOM 4637 C C . ALA B 1 309 ? 23.683 68.247 12.032 1.00 22.52 309 ALA B C 1
ATOM 4638 O O . ALA B 1 309 ? 23.423 68.641 10.883 1.00 20.42 309 ALA B O 1
ATOM 4640 N N . PRO B 1 310 ? 24.698 67.389 12.243 1.00 21.78 310 PRO B N 1
ATOM 4641 C CA . PRO B 1 310 ? 25.484 66.898 11.088 1.00 22.40 310 PRO B CA 1
ATOM 4642 C C . PRO B 1 310 ? 24.665 66.175 10.034 1.00 21.67 310 PRO B C 1
ATOM 4643 O O . PRO B 1 310 ? 25.075 66.168 8.867 1.00 21.69 310 PRO B O 1
ATOM 4647 N N . LEU B 1 311 ? 23.513 65.594 10.382 1.00 22.37 311 LEU B N 1
ATOM 4648 C CA . LEU B 1 311 ? 22.676 64.959 9.370 1.00 18.62 311 LEU B CA 1
ATOM 4649 C C . LEU B 1 311 ? 22.206 65.939 8.313 1.00 21.46 311 LEU B C 1
ATOM 4650 O O . LEU B 1 311 ? 21.807 65.522 7.219 1.00 18.25 311 LEU B O 1
ATOM 4655 N N . PHE B 1 312 ? 22.230 67.230 8.615 1.00 20.72 312 PHE B N 1
ATOM 4656 C CA . PHE B 1 312 ? 21.641 68.235 7.744 1.00 21.90 312 PHE B CA 1
ATOM 4657 C C . PHE B 1 312 ? 22.697 69.085 7.055 1.00 20.90 312 PHE B C 1
ATOM 4658 O O . PHE B 1 312 ? 22.367 70.120 6.467 1.00 23.42 312 PHE B O 1
ATOM 4666 N N . ALA B 1 313 ? 23.959 68.684 7.129 1.00 19.88 313 ALA B N 1
ATOM 4667 C CA . ALA B 1 313 ? 25.015 69.446 6.489 1.00 23.19 313 ALA B CA 1
ATOM 4668 C C . ALA B 1 313 ? 24.818 69.428 4.977 1.00 20.88 313 ALA B C 1
ATOM 4669 O O . ALA B 1 313 ? 24.568 68.358 4.405 1.00 18.64 313 ALA B O 1
ATOM 4671 N N . PRO B 1 314 ? 24.937 70.577 4.295 1.00 22.43 314 PRO B N 1
ATOM 4672 C CA . PRO B 1 314 ? 24.793 70.579 2.829 1.00 21.52 314 PRO B CA 1
ATOM 4673 C C . PRO B 1 314 ? 25.699 69.583 2.122 1.00 23.66 314 PRO B C 1
ATOM 4674 O O . PRO B 1 314 ? 25.302 69.013 1.096 1.00 18.78 314 PRO B O 1
ATOM 4678 N N . GLU B 1 315 ? 26.915 69.373 2.645 1.00 23.31 315 GLU B N 1
ATOM 4679 C CA . GLU B 1 315 ? 27.847 68.429 2.039 1.00 23.97 315 GLU B CA 1
ATOM 4680 C C . GLU B 1 315 ? 27.290 67.009 2.059 1.00 22.32 315 GLU B C 1
ATOM 4681 O O . GLU B 1 315 ? 27.485 66.249 1.102 1.00 21.77 315 GLU B O 1
ATOM 4687 N N . ALA B 1 316 ? 26.587 66.639 3.137 1.00 20.33 316 ALA B N 1
ATOM 4688 C CA . ALA B 1 316 ? 26.010 65.301 3.237 1.00 22.38 316 ALA B CA 1
ATOM 4689 C C . ALA B 1 316 ? 24.880 65.093 2.228 1.00 21.84 316 ALA B C 1
ATOM 4690 O O . ALA B 1 316 ? 24.757 64.009 1.637 1.00 18.65 316 ALA B O 1
ATOM 4692 N N . GLU B 1 317 ? 24.045 66.111 2.010 1.00 19.26 317 GLU B N 1
ATOM 4693 C CA . GLU B 1 317 ? 22.960 65.927 1.047 1.00 21.97 317 GLU B CA 1
ATOM 4694 C C . GLU B 1 317 ? 23.495 65.945 -0.373 1.00 19.66 317 GLU B C 1
ATOM 4695 O O . GLU B 1 317 ? 23.032 65.178 -1.227 1.00 17.71 317 GLU B O 1
ATOM 4701 N N . ARG B 1 318 ? 24.484 66.797 -0.632 1.00 19.79 318 ARG B N 1
ATOM 4702 C CA . ARG B 1 318 ? 25.104 66.803 -1.951 1.00 22.06 318 ARG B CA 1
ATOM 4703 C C . ARG B 1 318 ? 25.707 65.447 -2.281 1.00 18.66 318 ARG B C 1
ATOM 4704 O O . ARG B 1 318 ? 25.590 64.968 -3.414 1.00 18.97 318 ARG B O 1
ATOM 4712 N N . ALA B 1 319 ? 26.354 64.813 -1.304 1.00 17.70 319 ALA B N 1
ATOM 4713 C CA . ALA B 1 319 ? 26.969 63.513 -1.555 1.00 21.53 319 ALA B CA 1
ATOM 4714 C C . ALA B 1 319 ? 25.908 62.441 -1.788 1.00 18.59 319 ALA B C 1
ATOM 4715 O O . ALA B 1 319 ? 26.062 61.581 -2.663 1.00 18.79 319 ALA B O 1
ATOM 4717 N N . ALA B 1 320 ? 24.816 62.494 -1.032 1.00 16.35 320 ALA B N 1
ATOM 4718 C CA . ALA B 1 320 ? 23.753 61.511 -1.197 1.00 16.99 320 ALA B CA 1
ATOM 4719 C C . ALA B 1 320 ? 23.031 61.697 -2.527 1.00 18.47 320 ALA B C 1
ATOM 4720 O O . ALA B 1 320 ? 22.678 60.713 -3.183 1.00 18.71 320 ALA B O 1
ATOM 4722 N N . LEU B 1 321 ? 22.842 62.949 -2.962 1.00 19.02 321 LEU B N 1
ATOM 4723 C CA . LEU B 1 321 ? 22.156 63.201 -4.228 1.00 19.16 321 LEU B CA 1
ATOM 4724 C C . LEU B 1 321 ? 22.996 62.754 -5.422 1.00 20.38 321 LEU B C 1
ATOM 4725 O O . LEU B 1 321 ? 22.469 62.157 -6.376 1.00 19.17 321 LEU B O 1
ATOM 4730 N N . LEU B 1 322 ? 24.303 63.045 -5.401 1.00 18.17 322 LEU B N 1
ATOM 4731 C CA . LEU B 1 322 ? 25.153 62.587 -6.494 1.00 18.99 322 LEU B CA 1
ATOM 4732 C C . LEU B 1 322 ? 25.215 61.063 -6.536 1.00 17.28 322 LEU B C 1
ATOM 4733 O O . LEU B 1 322 ? 25.252 60.463 -7.619 1.00 17.52 322 LEU B O 1
ATOM 4738 N N . ARG B 1 323 ? 25.229 60.421 -5.369 1.00 18.10 323 ARG B N 1
ATOM 4739 C CA . ARG B 1 323 ? 25.134 58.960 -5.324 1.00 17.76 323 ARG B CA 1
ATOM 4740 C C . ARG B 1 323 ? 23.861 58.473 -6.016 1.00 17.91 323 ARG B C 1
ATOM 4741 O O . ARG B 1 323 ? 23.901 57.538 -6.823 1.00 20.32 323 ARG B O 1
ATOM 4749 N N . LEU B 1 324 ? 22.715 59.101 -5.711 1.00 16.04 324 LEU B N 1
ATOM 4750 C CA . LEU B 1 324 ? 21.450 58.720 -6.342 1.00 16.09 324 LEU B CA 1
ATOM 4751 C C . LEU B 1 324 ? 21.513 58.904 -7.854 1.00 16.01 324 LEU B C 1
ATOM 4752 O O . LEU B 1 324 ? 21.172 57.996 -8.617 1.00 17.69 324 LEU B O 1
ATOM 4757 N N . VAL B 1 325 ? 21.938 60.081 -8.311 1.00 15.86 325 VAL B N 1
ATOM 4758 C CA . VAL B 1 325 ? 22.015 60.311 -9.749 1.00 16.27 325 VAL B CA 1
ATOM 4759 C C . VAL B 1 325 ? 22.908 59.260 -10.415 1.00 18.00 325 VAL B C 1
ATOM 4760 O O . VAL B 1 325 ? 22.557 58.696 -11.454 1.00 16.93 325 VAL B O 1
ATOM 4764 N N . ALA B 1 326 ? 24.064 58.969 -9.818 1.00 16.29 326 ALA B N 1
ATOM 4765 C CA . ALA B 1 326 ? 24.957 57.959 -10.382 1.00 19.20 326 ALA B CA 1
ATOM 4766 C C . ALA B 1 326 ? 24.279 56.592 -10.430 1.00 18.18 326 ALA B C 1
ATOM 4767 O O . ALA B 1 326 ? 24.334 55.898 -11.450 1.00 21.75 326 ALA B O 1
ATOM 4769 N N . ASP B 1 327 ? 23.632 56.190 -9.332 1.00 15.89 327 ASP B N 1
ATOM 4770 C CA . ASP B 1 327 ? 22.872 54.938 -9.325 1.00 20.32 327 ASP B CA 1
ATOM 4771 C C . ASP B 1 327 ? 21.827 54.891 -10.438 1.00 22.28 327 ASP B C 1
ATOM 4772 O O . ASP B 1 327 ? 21.556 53.812 -10.977 1.00 18.74 327 ASP B O 1
ATOM 4777 N N . LEU B 1 328 ? 21.224 56.041 -10.784 1.00 19.18 328 LEU B N 1
ATOM 4778 C CA . LEU B 1 328 ? 20.161 56.082 -11.791 1.00 20.52 328 LEU B CA 1
ATOM 4779 C C . LEU B 1 328 ? 20.694 56.167 -13.206 1.00 21.92 328 LEU B C 1
ATOM 4780 O O . LEU B 1 328 ? 19.958 55.862 -14.151 1.00 21.94 328 LEU B O 1
ATOM 4785 N N . MET B 1 329 ? 21.928 56.611 -13.381 1.00 20.54 329 MET B N 1
ATOM 4786 C CA . MET B 1 329 ? 22.556 56.521 -14.684 1.00 23.44 329 MET B CA 1
ATOM 4787 C C . MET B 1 329 ? 22.705 55.047 -15.107 1.00 27.98 329 MET B C 1
ATOM 4788 O O . MET B 1 329 ? 22.935 54.744 -16.284 1.00 29.70 329 MET B O 1
#

Nearest PDB structures (foldseek):
  8k5u-assembly1_A  TM=1.003E+00  e=9.008E-71  Ramlibacter sp.
  8k5u-assembly2_B  TM=9.997E-01  e=2.669E-65  Ramlibacter sp.
  8jjn-assembly1_C  TM=9.658E-01  e=1.186E-48  Variovorax paradoxus
  8rz3-assembly2_B  TM=9.539E-01  e=1.069E-47  Variovorax paradoxus
  8jjq-assembly3_B  TM=9.498E-01  e=9.495E-48  Variovorax paradoxus

InterPro domains:
  IPR001296 Glycosyl transferase, family 1 [PF00534] (140-277)
  IPR027627 Putative glycosyltransferase [TIGR04348] (6-326)
  IPR052622 Glycosyltransferase group 1 domain-containing protein [PTHR46660] (11-268)